Protein AF-0000000068884416 (afdb_homodimer)

Sequence (746 aa):
MGNITDDIRQHFDTFAELPFTEADSLALSQLAYARMPDNVPRYHENAETADGMIATVPIHDLLRAECYDDMFGKVWSPSMNVDLLRAMSESPRWRNLRVGAYVDEFDAETTKQFSACVFELGNGTLYVAFRGTDSSIVGWKEDFMMAFRRPVASQEAAARYLTELAGHWAGPIMVGGHSKGGNLAVYAAANVPSEIQERITVVYSHDGPGFDEAFFDEDGYVRIASKIHKSVPGSSIIGMLFETREHVEDGYTVVSSDGASIMQHFALHWQVDHGQFVQADGLTSSAQYLARTINGWMAKYDDEHRRKFIENLFAIFEAGGYDTFGDLTSHLTQSLPIMLAAARNIDVEDRDVMIEVLKGFAATAAASVILAKMGNITDDIRQHFDTFAELPFTEADSLALSQLAYARMPDNVPRYHENAETADGMIATVPIHDLLRAECYDDMFGKVWSPSMNVDLLRAMSESPRWRNLRVGAYVDEFDAETTKQFSACVFELGNGTLYVAFRGTDSSIVGWKEDFMMAFRRPVASQEAAARYLTELAGHWAGPIMVGGHSKGGNLAVYAAANVPSEIQERITVVYSHDGPGFDEAFFDEDGYVRIASKIHKSVPGSSIIGMLFETREHVEDGYTVVSSDGASIMQHFALHWQVDHGQFVQADGLTSSAQYLARTINGWMAKYDDEHRRKFIENLFAIFEAGGYDTFGDLTSHLTQSLPIMLAAARNIDVEDRDVMIEVLKGFAATAAASVILAK

Radius of gyration: 31.69 Å; Cα contacts (8 Å, |Δi|>4): 1452; chains: 2; bounding box: 62×99×59 Å

pLDDT: mean 85.77, std 13.03, range [32.0, 98.81]

Solvent-accessible surface area (backbone atoms only — not comparable to full-atom values): 37370 Å² total; per-residue (Å²): 139,35,24,55,50,51,32,42,70,73,48,64,62,32,57,87,77,43,64,89,38,70,45,54,49,48,51,51,15,57,58,38,58,43,45,75,59,87,83,45,30,31,51,84,74,59,23,67,38,98,84,45,38,73,32,59,37,50,50,50,75,67,44,38,59,92,45,42,59,73,22,26,61,66,41,74,58,39,65,60,52,51,49,36,53,49,30,37,36,19,18,76,48,39,31,74,23,25,31,20,44,33,43,80,47,76,34,79,91,76,64,28,70,37,38,36,32,35,35,39,67,77,80,58,38,36,36,39,22,23,25,41,57,48,50,32,51,68,41,45,48,56,49,56,54,40,54,70,38,84,81,34,66,38,38,53,47,37,18,50,49,52,48,55,50,51,72,42,43,89,50,45,32,34,33,19,8,32,33,52,3,6,33,30,27,54,47,14,56,23,64,36,59,69,76,56,44,73,35,44,70,37,33,34,19,37,28,15,38,44,52,54,74,70,56,64,69,33,66,42,32,55,73,44,51,87,36,50,44,36,36,28,34,29,47,34,54,56,28,32,36,45,39,85,62,84,46,60,91,61,59,42,44,35,28,28,47,80,33,46,21,70,47,28,71,41,69,78,30,30,30,28,55,87,61,32,63,35,68,38,100,41,64,36,68,49,26,52,50,39,31,49,51,53,42,53,52,52,71,73,45,57,66,69,56,46,51,50,48,54,52,49,53,47,48,21,54,48,57,34,71,39,65,26,57,68,55,39,60,76,38,37,85,67,19,46,62,44,22,54,54,49,34,68,73,44,60,73,87,52,23,60,58,46,48,50,47,49,49,32,53,47,52,35,44,53,58,27,62,60,65,75,108,139,35,24,54,49,51,32,42,70,73,49,64,62,32,58,88,78,44,64,89,38,71,45,54,50,50,52,51,15,56,57,39,58,42,45,75,58,85,82,45,32,31,50,84,75,58,24,68,38,98,85,46,38,74,35,59,35,51,49,51,75,64,45,38,59,92,44,42,60,74,22,25,61,66,40,75,58,38,67,61,51,51,49,36,53,52,31,37,36,19,19,74,51,39,32,75,23,25,31,17,46,33,42,80,46,75,38,78,92,77,63,29,69,37,37,35,32,35,35,39,65,78,81,60,38,37,35,39,22,25,26,42,58,49,48,33,51,67,41,44,46,55,49,58,55,42,52,70,39,86,80,33,67,41,38,53,49,38,19,51,51,53,47,54,48,51,73,43,44,90,50,47,30,35,34,18,8,32,33,51,3,7,33,29,26,54,48,14,57,24,64,37,59,69,75,55,44,72,34,44,70,37,32,34,20,37,29,16,37,43,51,54,76,70,56,65,68,33,68,42,32,57,75,44,50,86,35,50,44,35,33,27,32,29,48,32,55,56,28,32,36,46,39,83,61,83,47,64,91,58,61,40,46,34,26,29,45,80,33,43,20,71,46,27,71,41,68,79,30,29,30,28,56,86,62,33,65,35,68,39,99,42,66,37,69,51,26,50,50,39,30,49,50,53,41,53,53,52,70,72,44,56,67,70,54,45,51,50,49,52,53,49,53,47,49,22,53,50,56,35,72,37,65,26,57,68,55,38,59,77,37,37,87,67,19,46,63,44,23,54,54,50,33,67,74,43,60,73,87,53,23,61,58,46,49,49,48,49,49,33,52,48,51,36,44,53,57,25,63,61,66,74,107

Foldseek 3Di:
DAALLVLLQPDFDACVRPPAFLSNQLLVQLLQQFPQDPVAAAAPPPQQDPVLAGDWAFLVVSPDPVCLCVGQVQAPPSVLSNSSSVSQCVGNHRVRKIKHRWDFDQDPVLRDTWIWIWIDRPPQEIEIHTHAFTQFLVRVLSLLLCQLDPHRPRLVVLLVSLQSVCVSGPAAYEYEHAASRLVSQLSNLLPHDPVNVVRHQAREYELYDDHAPVSCPRPSNVSCVVRYEYEYEQQRQHSLHNPPQLDPVSHYFYAYFLDARVRSSDNSRTDDDNRHGHGDPHHDPLSSVLSCLNNVVSVPDHSVVSSVLSVLLSVLLVQLPDGGVVVCLVPVVRSLVRSLVSLVPDDPVNSVSSNSNSVSSNVRSVVSVVPVD/DAFLLVLLQPDQDACVRPPAFLSNQLLVQLLQQFPQDPVAAAAPPPQQDPPLAGDWAFLVVSPDPVCLCVGQVQAPPSVLSNSSSVSQCVGNHRVRKIKHRWDFDQDPVLRDTWIWIWIDRPPQEIEIHTHAFTQFLVRVLVLLLCQLDPPRPRLVVLLVSLQSVCVSGPAAYEYEHAASRLVSQLSNLLPHDPVNVVRHQAREYELYDDHAPVSCPRPSNVSCVVRYEYEYEQQRQHSLHNPPQLDPVSHYFYAYFLDFRHRSSDNSRTDDDNNHGHGDPHHDPLSSVLSCLNNVVSVVDHSVVSSVLSVLLSVLVVQLPDGGVVVCLVPVVRSLVRSLVSLVPDDPVNSVSSNSNSVSSNVRSVVSVVPVD

Secondary structure (DSSP, 8-state):
-B-HHHHHHH----TTTS---HHHHHHHHHHTTS---TTSPBTTTS-B-TTSPBPEEEGGGG--GGGHHHHHTTSSSHHHHHHHHHHHHHSTTTTT-EEEEEEEEEETTTTEEEEEEEEE-SSS-EEEEE----SBHHHHHHHHHHTTSSS-HHHHHHHHHHHHHHTT--S-EEEEEETHHHHHHHHHHHTS-HHHHTTEEEEEEES-----HHHHTSHHHHHHGGGEEEEEETT-SGGGTT----SGGGTEEEE-BSS-GGGGGSGGGB-EETTEEPBPSS--HHHHHHHHHHHHHHHHS-HHHHHHHHHHHHHHHHHTT-SBHHHHHHTHHHHHHHHHHHHHTS-HHHHHHHHHHHHHHHHHHHHHHHHH-/-B-HHHHHHH----TTTS---HHHHHHHHHHTTS---TTSPBTTTS-B-TTS-B-EEEGGGG--GGGHHHHHTTSSSHHHHHHHHHHHHHSTTTTT-EEEEEEEEEETTTTEEEEEEEEE-SSS-EEEEE----SBHHHHHHHHHHTTSSSPHHHHHHHHHHHHHHHT--S-EEEEEETHHHHHHHHHHHTS-HHHHTTEEEEEEES-----HHHHTSHHHHHHGGGEEEEEETT-SGGGTT----SGGGTEEEE-BSS-GGGGGSGGGB-EETTEEPBPSS--HHHHHHHHHHHHHHHHS-HHHHHHHHHHHHHHHHHTT-SBHHHHHHTHHHHHHHHHHHHHTS-HHHHHHHHHHHHHHHHHHHHHHHHH-

InterPro domains:
  IPR024499 Mbeg1-like [PF11187] (88-314)
  IPR029058 Alpha/Beta hydrolase fold [G3DSA:3.40.50.1820] (111-313)
  IPR029058 Alpha/Beta hydrolase fold [SSF53474] (92-244)

Structure (mmCIF, N/CA/C/O backbone):
data_AF-0000000068884416-model_v1
#
loop_
_entity.id
_entity.type
_entity.pdbx_description
1 polymer 'DUF2974 domain-containing protein'
#
loop_
_atom_site.group_PDB
_atom_site.id
_atom_site.type_symbol
_atom_site.label_atom_id
_atom_site.label_alt_id
_atom_site.label_comp_id
_atom_site.label_asym_id
_atom_site.label_entity_id
_atom_site.label_seq_id
_atom_site.pdbx_PDB_ins_code
_atom_site.Cartn_x
_atom_site.Cartn_y
_atom_site.Cartn_z
_atom_site.occupancy
_atom_site.B_iso_or_equiv
_atom_site.auth_seq_id
_atom_site.auth_comp_id
_atom_site.auth_asym_id
_atom_site.auth_atom_id
_atom_site.pdbx_PDB_model_num
ATOM 1 N N . MET A 1 1 ? 17.812 6.84 10.258 1 74.06 1 MET A N 1
ATOM 2 C CA . MET A 1 1 ? 16.75 7.742 10.672 1 74.06 1 MET A CA 1
ATOM 3 C C . MET A 1 1 ? 15.695 7.875 9.578 1 74.06 1 MET A C 1
ATOM 5 O O . MET A 1 1 ? 16.016 7.766 8.391 1 74.06 1 MET A O 1
ATOM 9 N N . GLY A 1 2 ? 14.359 7.801 9.898 1 92.06 2 GLY A N 1
ATOM 10 C CA . GLY A 1 2 ? 13.289 7.785 8.914 1 92.06 2 GLY A CA 1
ATOM 11 C C . GLY A 1 2 ? 12.188 8.781 9.211 1 92.06 2 GLY A C 1
ATOM 12 O O . GLY A 1 2 ? 12.164 9.383 10.289 1 92.06 2 GLY A O 1
ATOM 13 N N . ASN A 1 3 ? 11.5 9.195 8.242 1 96.38 3 ASN A N 1
ATOM 14 C CA . ASN A 1 3 ? 10.359 10.086 8.422 1 96.38 3 ASN A CA 1
ATOM 15 C C . ASN A 1 3 ? 9.164 9.359 9.039 1 96.38 3 ASN A C 1
ATOM 17 O O . ASN A 1 3 ? 9.305 8.234 9.523 1 96.38 3 ASN A O 1
ATOM 21 N N . ILE A 1 4 ? 8.086 10.039 9.148 1 97.25 4 ILE A N 1
ATOM 22 C CA . ILE A 1 4 ? 6.914 9.508 9.852 1 97.25 4 ILE A CA 1
ATOM 23 C C . ILE A 1 4 ? 6.426 8.242 9.148 1 97.25 4 ILE A C 1
ATOM 25 O O . ILE A 1 4 ? 5.988 7.293 9.805 1 97.25 4 ILE A O 1
ATOM 29 N N . THR A 1 5 ? 6.453 8.133 7.809 1 97.94 5 THR A N 1
ATOM 30 C CA . THR A 1 5 ? 6.043 6.941 7.07 1 97.94 5 THR A CA 1
ATOM 31 C C . THR A 1 5 ? 6.922 5.75 7.434 1 97.94 5 THR A C 1
ATOM 33 O O . THR A 1 5 ? 6.418 4.648 7.672 1 97.94 5 THR A O 1
ATOM 36 N N . ASP A 1 6 ? 8.219 6 7.469 1 97.31 6 ASP A N 1
ATOM 37 C CA . ASP A 1 6 ? 9.156 4.961 7.887 1 97.31 6 ASP A CA 1
ATOM 38 C C . ASP A 1 6 ? 8.836 4.469 9.297 1 97.31 6 ASP A C 1
ATOM 40 O O . ASP A 1 6 ? 8.875 3.266 9.562 1 97.31 6 ASP A O 1
ATOM 44 N N . ASP A 1 7 ? 8.617 5.418 10.133 1 97.62 7 ASP A N 1
ATOM 45 C CA . ASP A 1 7 ? 8.328 5.09 11.531 1 97.62 7 ASP A CA 1
ATOM 46 C C . ASP A 1 7 ? 7.086 4.203 11.633 1 97.62 7 ASP A C 1
ATOM 48 O O . ASP A 1 7 ? 7.082 3.221 12.375 1 97.62 7 ASP A O 1
ATOM 52 N N . ILE A 1 8 ? 6.023 4.527 10.883 1 97.5 8 ILE A N 1
ATOM 53 C CA . ILE A 1 8 ? 4.77 3.777 10.883 1 97.5 8 ILE A CA 1
ATOM 54 C C . ILE A 1 8 ? 5.02 2.354 10.398 1 97.5 8 ILE A C 1
ATOM 56 O O . ILE A 1 8 ? 4.41 1.404 10.891 1 97.5 8 ILE A O 1
ATOM 60 N N . ARG A 1 9 ? 5.914 2.154 9.453 1 96.62 9 ARG A N 1
ATOM 61 C CA . ARG A 1 9 ? 6.203 0.85 8.867 1 96.62 9 ARG A CA 1
ATOM 62 C C . ARG A 1 9 ? 7.02 -0.014 9.82 1 96.62 9 ARG A C 1
ATOM 64 O O . ARG A 1 9 ? 7.062 -1.237 9.68 1 96.62 9 ARG A O 1
ATOM 71 N N . GLN A 1 10 ? 7.641 0.62 10.828 1 95.12 10 GLN A N 1
ATOM 72 C CA . GLN A 1 10 ? 8.586 -0.101 11.672 1 95.12 10 GLN A CA 1
ATOM 73 C C . GLN A 1 10 ? 8.008 -0.348 13.062 1 95.12 10 GLN A C 1
ATOM 75 O O . GLN A 1 10 ? 8.43 -1.268 13.766 1 95.12 10 GLN A O 1
ATOM 80 N N . HIS A 1 11 ? 7.121 0.477 13.469 1 96.25 11 HIS A N 1
ATOM 81 C CA . HIS A 1 11 ? 6.582 0.386 14.82 1 96.25 11 HIS A CA 1
ATOM 82 C C . HIS A 1 11 ? 5.074 0.157 14.805 1 96.25 11 HIS A C 1
ATOM 84 O O . HIS A 1 11 ? 4.348 0.849 14.086 1 96.25 11 HIS A O 1
ATOM 90 N N . PHE A 1 12 ? 4.605 -0.77 15.641 1 96.81 12 PHE A N 1
ATOM 91 C CA . PHE A 1 12 ? 3.234 -1.237 15.477 1 96.81 12 PHE A CA 1
ATOM 92 C C . PHE A 1 12 ? 2.453 -1.084 16.781 1 96.81 12 PHE A C 1
ATOM 94 O O . PHE A 1 12 ? 1.425 -1.736 16.969 1 96.81 12 PHE A O 1
ATOM 101 N N . ASP A 1 13 ? 2.92 -0.184 17.688 1 96.5 13 ASP A N 1
ATOM 102 C CA . ASP A 1 13 ? 2.182 0.085 18.922 1 96.5 13 ASP A CA 1
ATOM 103 C C . ASP A 1 13 ? 0.796 0.649 18.609 1 96.5 13 ASP A C 1
ATOM 105 O O . ASP A 1 13 ? 0.654 1.546 17.781 1 96.5 13 ASP A O 1
ATOM 109 N N . THR A 1 14 ? -0.221 0.126 19.266 1 94.62 14 THR A N 1
ATOM 110 C CA . THR A 1 14 ? -1.557 0.707 19.188 1 94.62 14 THR A CA 1
ATOM 111 C C . THR A 1 14 ? -1.642 1.982 20.031 1 94.62 14 THR A C 1
ATOM 113 O O . THR A 1 14 ? -0.712 2.309 20.766 1 94.62 14 THR A O 1
ATOM 116 N N . PHE A 1 15 ? -2.729 2.689 19.953 1 94.38 15 PHE A N 1
ATOM 117 C CA . PHE A 1 15 ? -2.916 3.902 20.734 1 94.38 15 PHE A CA 1
ATOM 118 C C . PHE A 1 15 ? -3.045 3.57 22.219 1 94.38 15 PHE A C 1
ATOM 120 O O . PHE A 1 15 ? -2.811 4.426 23.078 1 94.38 15 PHE A O 1
ATOM 127 N N . ALA A 1 16 ? -3.449 2.332 22.516 1 92.69 16 ALA A N 1
ATOM 128 C CA . ALA A 1 16 ? -3.518 1.88 23.906 1 92.69 16 ALA A CA 1
ATOM 129 C C . ALA A 1 16 ? -2.121 1.66 24.469 1 92.69 16 ALA A C 1
ATOM 131 O O . ALA A 1 16 ? -1.881 1.918 25.656 1 92.69 16 ALA A O 1
ATOM 132 N N . GLU A 1 17 ? -1.181 1.228 23.688 1 94.75 17 GLU A N 1
ATOM 133 C CA . GLU A 1 17 ? 0.176 0.907 24.125 1 94.75 17 GLU A CA 1
ATOM 134 C C . GLU A 1 17 ? 1.062 2.148 24.125 1 94.75 17 GLU A C 1
ATOM 136 O O . GLU A 1 17 ? 1.938 2.289 24.984 1 94.75 17 GLU A O 1
ATOM 141 N N . LEU A 1 18 ? 0.954 2.975 23.172 1 96 18 LEU A N 1
ATOM 142 C CA . LEU A 1 18 ? 1.635 4.258 23.047 1 96 18 LEU A CA 1
ATOM 143 C C . LEU A 1 18 ? 0.636 5.383 22.781 1 96 18 LEU A C 1
ATOM 145 O O . LEU A 1 18 ? 0.082 5.48 21.688 1 96 18 LEU A O 1
ATOM 149 N N . PRO A 1 19 ? 0.442 6.207 23.75 1 95.88 19 PRO A N 1
ATOM 150 C CA . PRO A 1 19 ? -0.545 7.273 23.578 1 95.88 19 PRO A CA 1
ATOM 151 C C . PRO A 1 19 ? -0.227 8.195 22.406 1 95.88 19 PRO A C 1
ATOM 153 O O . PRO A 1 19 ? 0.925 8.273 21.969 1 95.88 19 PRO A O 1
ATOM 156 N N . PHE A 1 20 ? -1.275 8.875 21.938 1 97.44 20 PHE A N 1
ATOM 157 C CA . PHE A 1 20 ? -1.199 9.766 20.781 1 97.44 20 PHE A CA 1
ATOM 158 C C . PHE A 1 20 ? -0.066 10.773 20.953 1 97.44 20 PHE A C 1
ATOM 160 O O . PHE A 1 20 ? 0.065 11.391 22.016 1 97.44 20 PHE A O 1
ATOM 167 N N . THR A 1 21 ? 0.778 10.906 19.969 1 97 21 THR A N 1
ATOM 168 C CA . THR A 1 21 ? 1.967 11.742 20.047 1 97 21 THR A CA 1
ATOM 169 C C . THR A 1 21 ? 1.875 12.906 19.062 1 97 21 THR A C 1
ATOM 171 O O . THR A 1 21 ? 0.963 12.953 18.234 1 97 21 THR A O 1
ATOM 174 N N . GLU A 1 22 ? 2.824 13.805 19.094 1 96.94 22 GLU A N 1
ATOM 175 C CA . GLU A 1 22 ? 2.922 14.922 18.156 1 96.94 22 GLU A CA 1
ATOM 176 C C . GLU A 1 22 ? 3.184 14.422 16.734 1 96.94 22 GLU A C 1
ATOM 178 O O . GLU A 1 22 ? 2.688 15.008 15.773 1 96.94 22 GLU A O 1
ATOM 183 N N . ALA A 1 23 ? 3.963 13.398 16.688 1 97.19 23 ALA A N 1
ATOM 184 C CA . ALA A 1 23 ? 4.246 12.812 15.375 1 97.19 23 ALA A CA 1
ATOM 185 C C . ALA A 1 23 ? 2.979 12.25 14.742 1 97.19 23 ALA A C 1
ATOM 187 O O . ALA A 1 23 ? 2.805 12.312 13.523 1 97.19 23 ALA A O 1
ATOM 188 N N . ASP A 1 24 ? 2.088 11.664 15.57 1 98.19 24 ASP A N 1
ATOM 189 C CA . ASP A 1 24 ? 0.793 11.211 15.078 1 98.19 24 ASP A CA 1
ATOM 190 C C . ASP A 1 24 ? -0.005 12.367 14.477 1 98.19 24 ASP A C 1
ATOM 192 O O . ASP A 1 24 ? -0.613 12.219 13.414 1 98.19 24 ASP A O 1
ATOM 196 N N . SER A 1 25 ? 0.038 13.477 15.203 1 98.56 25 SER A N 1
ATOM 197 C CA . SER A 1 25 ? -0.645 14.672 14.711 1 98.56 25 SER A CA 1
ATOM 198 C C . SER A 1 25 ? -0.087 15.117 13.367 1 98.56 25 SER A C 1
ATOM 200 O O . SER A 1 25 ? -0.841 15.508 12.477 1 98.56 25 SER A O 1
ATOM 202 N N . LEU A 1 26 ? 1.206 15.07 13.227 1 98.44 26 LEU A N 1
ATOM 203 C CA . LEU A 1 26 ? 1.83 15.438 11.961 1 98.44 26 LEU A CA 1
ATOM 204 C C . LEU A 1 26 ? 1.327 14.555 10.828 1 98.44 26 LEU A C 1
ATOM 206 O O . LEU A 1 26 ? 1.045 15.039 9.727 1 98.44 26 LEU A O 1
ATOM 210 N N . ALA A 1 27 ? 1.261 13.266 11.102 1 98.44 27 ALA A N 1
ATOM 211 C CA . ALA A 1 27 ? 0.795 12.32 10.094 1 98.44 27 ALA A CA 1
ATOM 212 C C . ALA A 1 27 ? -0.632 12.633 9.656 1 98.44 27 ALA A C 1
ATOM 214 O O . ALA A 1 27 ? -0.927 12.672 8.461 1 98.44 27 ALA A O 1
ATOM 215 N N . LEU A 1 28 ? -1.526 12.852 10.602 1 98.69 28 LEU A N 1
ATOM 216 C CA . LEU A 1 28 ? -2.924 13.133 10.297 1 98.69 28 LEU A CA 1
ATOM 217 C C . LEU A 1 28 ? -3.061 14.492 9.602 1 98.69 28 LEU A C 1
ATOM 219 O O . LEU A 1 28 ? -3.881 14.641 8.695 1 98.69 28 LEU A O 1
ATOM 223 N N . SER A 1 29 ? -2.24 15.469 10.062 1 98.44 29 SER A N 1
ATOM 224 C CA . SER A 1 29 ? -2.236 16.766 9.406 1 98.44 29 SER A CA 1
ATOM 225 C C . SER A 1 29 ? -1.805 16.656 7.945 1 98.44 29 SER A C 1
ATOM 227 O O . SER A 1 29 ? -2.367 17.328 7.074 1 98.44 29 SER A O 1
ATOM 229 N N . GLN A 1 30 ? -0.794 15.867 7.727 1 97.69 30 GLN A N 1
ATOM 230 C CA . GLN A 1 30 ? -0.328 15.641 6.363 1 97.69 30 GLN A CA 1
ATOM 231 C C . GLN A 1 30 ? -1.391 14.93 5.527 1 97.69 30 GLN A C 1
ATOM 233 O O . GLN A 1 30 ? -1.621 15.289 4.371 1 97.69 30 GLN A O 1
ATOM 238 N N . LEU A 1 31 ? -2.033 13.891 6.109 1 98 31 LEU A N 1
ATOM 239 C CA . LEU A 1 31 ? -3.064 13.164 5.379 1 98 31 LEU A CA 1
ATOM 240 C C . LEU A 1 31 ? -4.219 14.086 5.004 1 98 31 LEU A C 1
ATOM 242 O O . LEU A 1 31 ? -4.859 13.898 3.967 1 98 31 LEU A O 1
ATOM 246 N N . ALA A 1 32 ? -4.469 15.109 5.754 1 97.75 32 ALA A N 1
ATOM 247 C CA . ALA A 1 32 ? -5.574 16.047 5.535 1 97.75 32 ALA A CA 1
ATOM 248 C C . ALA A 1 32 ? -5.344 16.875 4.273 1 97.75 32 ALA A C 1
ATOM 250 O O . ALA A 1 32 ? -6.258 17.547 3.793 1 97.75 32 ALA A O 1
ATOM 251 N N . TYR A 1 33 ? -4.141 16.828 3.705 1 95.44 33 TYR A N 1
ATOM 252 C CA . TYR A 1 33 ? -3.879 17.516 2.449 1 95.44 33 TYR A CA 1
ATOM 253 C C . TYR A 1 33 ? -4.59 16.828 1.288 1 95.44 33 TYR A C 1
ATOM 255 O O . TYR A 1 33 ? -4.734 17.406 0.211 1 95.44 33 TYR A O 1
ATOM 263 N N . ALA A 1 34 ? -4.945 15.586 1.507 1 96.38 34 ALA A N 1
ATOM 264 C CA . ALA A 1 34 ? -5.613 14.844 0.444 1 96.38 34 ALA A CA 1
ATOM 265 C C . ALA A 1 34 ? -6.957 15.469 0.091 1 96.38 34 ALA A C 1
ATOM 267 O O . ALA A 1 34 ? -7.727 15.844 0.979 1 96.38 34 ALA A O 1
ATOM 268 N N . ARG A 1 35 ? -7.172 15.68 -1.17 1 95.69 35 ARG A N 1
ATOM 269 C CA . ARG A 1 35 ? -8.547 15.898 -1.607 1 95.69 35 ARG A CA 1
ATOM 270 C C . ARG A 1 35 ? -9.359 14.609 -1.517 1 95.69 35 ARG A C 1
ATOM 272 O O . ARG A 1 35 ? -9.219 13.719 -2.361 1 95.69 35 ARG A O 1
ATOM 279 N N . MET A 1 36 ? -10.18 14.586 -0.546 1 97.62 36 MET A N 1
ATOM 280 C CA . MET A 1 36 ? -10.852 13.336 -0.204 1 97.62 36 MET A CA 1
ATOM 281 C C . MET A 1 36 ? -11.773 12.883 -1.33 1 97.62 36 MET A C 1
ATOM 283 O O . MET A 1 36 ? -12.469 13.703 -1.932 1 97.62 36 MET A O 1
ATOM 287 N N . PRO A 1 37 ? -11.719 11.586 -1.662 1 97 37 PRO A N 1
ATOM 288 C CA . PRO A 1 37 ? -12.609 11.07 -2.699 1 97 37 PRO A CA 1
ATOM 289 C C . PRO A 1 37 ? -14.078 11.078 -2.271 1 97 37 PRO A C 1
ATOM 291 O O . PRO A 1 37 ? -14.383 11.359 -1.111 1 97 37 PRO A O 1
ATOM 294 N N . ASP A 1 38 ? -14.93 10.727 -3.109 1 95.44 38 ASP A N 1
ATOM 295 C CA . ASP A 1 38 ? -16.375 10.914 -2.945 1 95.44 38 ASP A CA 1
ATOM 296 C C . ASP A 1 38 ? -16.922 10 -1.858 1 95.44 38 ASP A C 1
ATOM 298 O O . ASP A 1 38 ? -17.984 10.273 -1.29 1 95.44 38 ASP A O 1
ATOM 302 N N . ASN A 1 39 ? -16.281 8.922 -1.599 1 95.38 39 ASN A N 1
ATOM 303 C CA . ASN A 1 39 ? -16.797 7.98 -0.606 1 95.38 39 ASN A CA 1
ATOM 304 C C . ASN A 1 39 ? -16.625 8.516 0.812 1 95.38 39 ASN A C 1
ATOM 306 O O . ASN A 1 39 ? -17.203 7.977 1.758 1 95.38 39 ASN A O 1
ATOM 310 N N . VAL A 1 40 ? -15.844 9.539 1.018 1 96.94 40 VAL A N 1
ATOM 311 C CA . VAL A 1 40 ? -15.688 10.141 2.338 1 96.94 40 VAL A CA 1
ATOM 312 C C . VAL A 1 40 ? -16.844 11.086 2.615 1 96.94 40 VAL A C 1
ATOM 314 O O . VAL A 1 40 ? -17.094 12.016 1.843 1 96.94 40 VAL A O 1
ATOM 317 N N . PRO A 1 41 ? -17.562 10.852 3.699 1 96.06 41 PRO A N 1
ATOM 318 C CA . PRO A 1 41 ? -18.703 11.711 4.008 1 96.06 41 PRO A CA 1
ATOM 319 C C . PRO A 1 41 ? -18.312 13.188 4.109 1 96.06 41 PRO A C 1
ATOM 321 O O . PRO A 1 41 ? -17.25 13.516 4.66 1 96.06 41 PRO A O 1
ATOM 324 N N . ARG A 1 42 ? -19.109 14.055 3.541 1 94.31 42 ARG A N 1
ATOM 325 C CA . ARG A 1 42 ? -18.859 15.492 3.525 1 94.31 42 ARG A CA 1
ATOM 326 C C . ARG A 1 42 ? -19.531 16.172 4.719 1 94.31 42 ARG A C 1
ATOM 328 O O . ARG A 1 42 ? -20.531 15.688 5.238 1 94.31 42 ARG A O 1
ATOM 335 N N . TYR A 1 43 ? -18.844 17.25 4.879 1 89.06 43 TYR A N 1
ATOM 336 C CA . TYR A 1 43 ? -19.406 18.125 5.895 1 89.06 43 TYR A CA 1
ATOM 337 C C . TYR A 1 43 ? -20.766 18.672 5.461 1 89.06 43 TYR A C 1
ATOM 339 O O . TYR A 1 43 ? -20.906 19.141 4.324 1 89.06 43 TYR A O 1
ATOM 347 N N . HIS A 1 44 ? -21.969 18.578 6.199 1 76.38 44 HIS A N 1
ATOM 348 C CA . HIS A 1 44 ? -23.312 19.109 6.039 1 76.38 44 HIS A CA 1
ATOM 349 C C . HIS A 1 44 ? -24.141 18.25 5.086 1 76.38 44 HIS A C 1
ATOM 351 O O . HIS A 1 44 ? -25.344 18.438 4.949 1 76.38 44 HIS A O 1
ATOM 357 N N . GLU A 1 45 ? -23.609 17.531 4.16 1 66.69 45 GLU A N 1
ATOM 358 C CA . GLU A 1 45 ? -24.438 16.766 3.242 1 66.69 45 GLU A CA 1
ATOM 359 C C . GLU A 1 45 ? -24.953 15.492 3.904 1 66.69 45 GLU A C 1
ATOM 361 O O . GLU A 1 45 ? -26.141 15.188 3.832 1 66.69 45 GLU A O 1
ATOM 366 N N . ASN A 1 46 ? -24.062 14.625 4.215 1 58.06 46 ASN A N 1
ATOM 367 C CA . ASN A 1 46 ? -24.453 13.312 4.719 1 58.06 46 ASN A CA 1
ATOM 368 C C . ASN A 1 46 ? -24.125 13.164 6.203 1 58.06 46 ASN A C 1
ATOM 370 O O . ASN A 1 46 ? -23.969 12.047 6.699 1 58.06 46 ASN A O 1
ATOM 374 N N . ALA A 1 47 ? -23.859 14.367 6.73 1 54.34 47 ALA A N 1
ATOM 375 C CA . ALA A 1 47 ? -23.188 14.352 8.031 1 54.34 47 ALA A CA 1
ATOM 376 C C . ALA A 1 47 ? -24 13.539 9.039 1 54.34 47 ALA A C 1
ATOM 378 O O . ALA A 1 47 ? -23.438 12.75 9.812 1 54.34 47 ALA A O 1
ATOM 379 N N . GLU A 1 48 ? -25.109 14.141 9.508 1 55.84 48 GLU A N 1
ATOM 380 C CA . GLU A 1 48 ? -25.734 13.672 10.742 1 55.84 48 GLU A CA 1
ATOM 381 C C . GLU A 1 48 ? -26.453 12.344 10.531 1 55.84 48 GLU A C 1
ATOM 383 O O . GLU A 1 48 ? -27.203 12.188 9.562 1 55.84 48 GLU A O 1
ATOM 388 N N . THR A 1 49 ? -25.75 11.281 10.828 1 59.28 49 THR A N 1
ATOM 389 C CA . THR A 1 49 ? -26.547 10.062 10.938 1 59.28 49 THR A CA 1
ATOM 390 C C . THR A 1 49 ? -27.797 10.312 11.766 1 59.28 49 THR A C 1
ATOM 392 O O . THR A 1 49 ? -27.906 11.336 12.445 1 59.28 49 THR A O 1
ATOM 395 N N . ALA A 1 50 ? -28.688 9.453 11.617 1 51 50 ALA A N 1
ATOM 396 C CA . ALA A 1 50 ? -29.953 9.477 12.352 1 51 50 ALA A CA 1
ATOM 397 C C . ALA A 1 50 ? -29.719 9.75 13.836 1 51 50 ALA A C 1
ATOM 399 O O . ALA A 1 50 ? -30.562 10.344 14.508 1 51 50 ALA A O 1
ATOM 400 N N . ASP A 1 51 ? -28.594 9.398 14.328 1 58.5 51 ASP A N 1
ATOM 401 C CA . ASP A 1 51 ? -28.406 9.492 15.766 1 58.5 51 ASP A CA 1
ATOM 402 C C . ASP A 1 51 ? -27.516 10.68 16.125 1 58.5 51 ASP A C 1
ATOM 404 O O . ASP A 1 51 ? -27.094 10.82 17.281 1 58.5 51 ASP A O 1
ATOM 408 N N . GLY A 1 52 ? -27.266 11.562 15.023 1 65.5 52 GLY A N 1
ATOM 409 C CA . GLY A 1 52 ? -26.5 12.758 15.328 1 65.5 52 GLY A CA 1
ATOM 410 C C . GLY A 1 52 ? -25 12.523 15.352 1 65.5 52 GLY A C 1
ATOM 411 O O . GLY A 1 52 ? -24.25 13.383 15.789 1 65.5 52 GLY A O 1
ATOM 412 N N . MET A 1 53 ? -24.609 11.32 14.812 1 80.88 53 MET A N 1
ATOM 413 C CA . MET A 1 53 ? -23.203 10.961 14.852 1 80.88 53 MET A CA 1
ATOM 414 C C . MET A 1 53 ? -22.5 11.367 13.555 1 80.88 53 MET A C 1
ATOM 416 O O . MET A 1 53 ? -23.141 11.484 12.508 1 80.88 53 MET A O 1
ATOM 420 N N . ILE A 1 54 ? -21.266 11.742 13.648 1 89.75 54 ILE A N 1
ATOM 421 C CA . ILE A 1 54 ? -20.453 12.102 12.492 1 89.75 54 ILE A CA 1
ATOM 422 C C . ILE A 1 54 ? -20.266 10.883 11.594 1 89.75 54 ILE A C 1
ATOM 424 O O . ILE A 1 54 ? -19.781 9.844 12.047 1 89.75 54 ILE A O 1
ATOM 428 N N . ALA A 1 55 ? -20.797 10.977 10.359 1 93.19 55 ALA A N 1
ATOM 429 C CA . ALA A 1 55 ? -20.594 9.898 9.391 1 93.19 55 ALA A CA 1
ATOM 430 C C . ALA A 1 55 ? -19.125 9.781 9 1 93.19 55 ALA A C 1
ATOM 432 O O . ALA A 1 55 ? -18.484 10.781 8.672 1 93.19 55 ALA A O 1
ATOM 433 N N . THR A 1 56 ? -18.562 8.57 9.078 1 95.38 56 THR A N 1
ATOM 434 C CA . THR A 1 56 ? -17.156 8.352 8.75 1 95.38 56 THR A CA 1
ATOM 435 C C . THR A 1 56 ? -16.984 7.066 7.949 1 95.38 56 THR A C 1
ATOM 437 O O . THR A 1 56 ? -17.922 6.266 7.84 1 95.38 56 THR A O 1
ATOM 440 N N . VAL A 1 57 ? -15.938 6.883 7.293 1 96.62 57 VAL A N 1
ATOM 441 C CA . VAL A 1 57 ? -15.508 5.645 6.648 1 96.62 57 VAL A CA 1
ATOM 442 C C . VAL A 1 57 ? -14.117 5.258 7.145 1 96.62 57 VAL A C 1
ATOM 444 O O . VAL A 1 57 ? -13.352 6.113 7.598 1 96.62 57 VAL A O 1
ATOM 447 N N . PRO A 1 58 ? -13.766 3.947 7.102 1 96.12 58 PRO A N 1
ATOM 448 C CA . PRO A 1 58 ? -12.406 3.549 7.484 1 96.12 58 PRO A CA 1
ATOM 449 C C . PRO A 1 58 ? -11.336 4.152 6.582 1 96.12 58 PRO A C 1
ATOM 451 O O . PRO A 1 58 ? -11.578 4.375 5.395 1 96.12 58 PRO A O 1
ATOM 454 N N . ILE A 1 59 ? -10.18 4.387 7.121 1 96.69 59 ILE A N 1
ATOM 455 C CA . ILE A 1 59 ? -9.094 5.039 6.391 1 96.69 59 ILE A CA 1
ATOM 456 C C . ILE A 1 59 ? -8.695 4.188 5.191 1 96.69 59 ILE A C 1
ATOM 458 O O . ILE A 1 59 ? -8.289 4.719 4.152 1 96.69 59 ILE A O 1
ATOM 462 N N . HIS A 1 60 ? -8.836 2.812 5.301 1 95.44 60 HIS A N 1
ATOM 463 C CA . HIS A 1 60 ? -8.438 1.954 4.191 1 95.44 60 HIS A CA 1
ATOM 464 C C . HIS A 1 60 ? -9.32 2.188 2.971 1 95.44 60 HIS A C 1
ATOM 466 O O . HIS A 1 60 ? -8.969 1.782 1.859 1 95.44 60 HIS A O 1
ATOM 472 N N . ASP A 1 61 ? -10.516 2.781 3.174 1 96.62 61 ASP A N 1
ATOM 473 C CA . ASP A 1 61 ? -11.406 3.08 2.057 1 96.62 61 ASP A CA 1
ATOM 474 C C . ASP A 1 61 ? -10.844 4.207 1.192 1 96.62 61 ASP A C 1
ATOM 476 O O . ASP A 1 61 ? -11.367 4.484 0.11 1 96.62 61 ASP A O 1
ATOM 480 N N . LEU A 1 62 ? -9.797 4.844 1.693 1 97.81 62 LEU A N 1
ATOM 481 C CA . LEU A 1 62 ? -9.125 5.875 0.913 1 97.81 62 LEU A CA 1
ATOM 482 C C . LEU A 1 62 ? -8.156 5.258 -0.087 1 97.81 62 LEU A C 1
ATOM 484 O O . LEU A 1 62 ? -7.652 5.945 -0.979 1 97.81 62 LEU A O 1
ATOM 488 N N . LEU A 1 63 ? -7.84 3.949 0.08 1 97.62 63 LEU A N 1
ATOM 489 C CA . LEU A 1 63 ? -6.953 3.262 -0.854 1 97.62 63 LEU A CA 1
ATOM 490 C C . LEU A 1 63 ? -7.637 3.064 -2.203 1 97.62 63 LEU A C 1
ATOM 492 O O . LEU A 1 63 ? -8.086 1.962 -2.52 1 97.62 63 LEU A O 1
ATOM 496 N N . ARG A 1 64 ? -7.598 4.113 -2.959 1 97.94 64 ARG A N 1
ATOM 497 C CA . ARG A 1 64 ? -8.219 4.137 -4.277 1 97.94 64 ARG A CA 1
ATOM 498 C C . ARG A 1 64 ? -7.238 4.641 -5.336 1 97.94 64 ARG A C 1
ATOM 500 O O . ARG A 1 64 ? -7.141 5.848 -5.578 1 97.94 64 ARG A O 1
ATOM 507 N N . ALA A 1 65 ? -6.605 3.713 -6 1 97.69 65 ALA A N 1
ATOM 508 C CA . ALA A 1 65 ? -5.551 4.043 -6.953 1 97.69 65 ALA A CA 1
ATOM 509 C C . ALA A 1 65 ? -6.086 4.922 -8.078 1 97.69 65 ALA A C 1
ATOM 511 O O . ALA A 1 65 ? -5.391 5.816 -8.562 1 97.69 65 ALA A O 1
ATOM 512 N N . GLU A 1 66 ? -7.352 4.691 -8.461 1 97.25 66 GLU A N 1
ATOM 513 C CA . GLU A 1 66 ? -7.953 5.445 -9.562 1 97.25 66 GLU A CA 1
ATOM 514 C C . GLU A 1 66 ? -8.164 6.906 -9.172 1 97.25 66 GLU A C 1
ATOM 516 O O . GLU A 1 66 ? -8.391 7.758 -10.039 1 97.25 66 GLU A O 1
ATOM 521 N N . CYS A 1 67 ? -8.047 7.266 -7.887 1 98 67 CYS A N 1
ATOM 522 C CA . CYS A 1 67 ? -8.32 8.617 -7.395 1 98 67 CYS A CA 1
ATOM 523 C C . CYS A 1 67 ? -7.035 9.297 -6.945 1 98 67 CYS A C 1
ATOM 525 O O . CYS A 1 67 ? -7.051 10.469 -6.559 1 98 67 CYS A O 1
ATOM 527 N N . TYR A 1 68 ? -5.895 8.617 -6.988 1 97.62 68 TYR A N 1
ATOM 528 C CA . TYR A 1 68 ? -4.68 9.125 -6.359 1 97.62 68 TYR A CA 1
ATOM 529 C C . TYR A 1 68 ? -4.238 10.438 -6.996 1 97.62 68 TYR A C 1
ATOM 531 O O . TYR A 1 68 ? -3.773 11.344 -6.309 1 97.62 68 TYR A O 1
ATOM 539 N N . ASP A 1 69 ? -4.371 10.562 -8.266 1 95.69 69 ASP A N 1
ATOM 540 C CA . ASP A 1 69 ? -3.984 11.812 -8.93 1 95.69 69 ASP A CA 1
ATOM 541 C C . ASP A 1 69 ? -4.836 12.977 -8.438 1 95.69 69 ASP A C 1
ATOM 543 O O . ASP A 1 69 ? -4.312 14.062 -8.164 1 95.69 69 ASP A O 1
ATOM 547 N N . ASP A 1 70 ? -6.133 12.773 -8.328 1 95.81 70 ASP A N 1
ATOM 548 C CA . ASP A 1 70 ? -7.027 13.812 -7.824 1 95.81 70 ASP A CA 1
ATOM 549 C C . ASP A 1 70 ? -6.766 14.102 -6.348 1 95.81 70 ASP A C 1
ATOM 551 O O . ASP A 1 70 ? -6.836 15.25 -5.91 1 95.81 70 ASP A O 1
ATOM 555 N N . MET A 1 71 ? -6.52 13.109 -5.598 1 96.94 71 MET A N 1
ATOM 556 C CA . MET A 1 71 ? -6.352 13.227 -4.152 1 96.94 71 MET A CA 1
ATOM 557 C C . MET A 1 71 ? -5.062 13.969 -3.814 1 96.94 71 MET A C 1
ATOM 559 O O . MET A 1 71 ? -5.043 14.812 -2.918 1 96.94 71 MET A O 1
ATOM 563 N N . PHE A 1 72 ? -3.955 13.594 -4.582 1 93.94 72 PHE A N 1
ATOM 564 C CA . PHE A 1 72 ? -2.637 14.008 -4.121 1 93.94 72 PHE A CA 1
ATOM 565 C C . PHE A 1 72 ? -1.901 14.789 -5.207 1 93.94 72 PHE A C 1
ATOM 567 O O . PHE A 1 72 ? -0.801 15.289 -4.98 1 93.94 72 PHE A O 1
ATOM 574 N N . GLY A 1 73 ? -2.42 14.883 -6.379 1 87.44 73 GLY A N 1
ATOM 575 C CA . GLY A 1 73 ? -1.726 15.453 -7.527 1 87.44 73 GLY A CA 1
ATOM 576 C C . GLY A 1 73 ? -1.243 16.875 -7.289 1 87.44 73 GLY A C 1
ATOM 577 O O . GLY A 1 73 ? -0.268 17.312 -7.902 1 87.44 73 GLY A O 1
ATOM 578 N N . LYS A 1 74 ? -1.797 17.641 -6.359 1 81.06 74 LYS A N 1
ATOM 579 C CA . LYS A 1 74 ? -1.445 19.031 -6.117 1 81.06 74 LYS A CA 1
ATOM 580 C C . LYS A 1 74 ? -0.646 19.188 -4.828 1 81.06 74 LYS A C 1
ATOM 582 O O . LYS A 1 74 ? -0.326 20.297 -4.414 1 81.06 74 LYS A O 1
ATOM 587 N N . VAL A 1 75 ? -0.454 18.078 -4.141 1 85.12 75 VAL A N 1
ATOM 588 C CA . VAL A 1 75 ? 0.334 18.094 -2.914 1 85.12 75 VAL A CA 1
ATOM 589 C C . VAL A 1 75 ? 1.805 17.844 -3.242 1 85.12 75 VAL A C 1
ATOM 591 O O . VAL A 1 75 ? 2.123 17.188 -4.238 1 85.12 75 VAL A O 1
ATOM 594 N N . TRP A 1 76 ? 2.623 18.438 -2.479 1 82.12 76 TRP A N 1
ATOM 595 C CA . TRP A 1 76 ? 4.043 18.156 -2.668 1 82.12 76 TRP A CA 1
ATOM 596 C C . TRP A 1 76 ? 4.324 16.672 -2.545 1 82.12 76 TRP A C 1
ATOM 598 O O . TRP A 1 76 ? 3.861 16.016 -1.602 1 82.12 76 TRP A O 1
ATOM 608 N N . SER A 1 77 ? 4.996 16.078 -3.559 1 86.44 77 SER A N 1
ATOM 609 C CA . SER A 1 77 ? 5.395 14.672 -3.645 1 86.44 77 SER A CA 1
ATOM 610 C C . SER A 1 77 ? 4.188 13.75 -3.523 1 86.44 77 SER A C 1
ATOM 612 O O . SER A 1 77 ? 4.02 13.062 -2.514 1 86.44 77 SER A O 1
ATOM 614 N N . PRO A 1 78 ? 3.441 13.648 -4.516 1 91.5 78 PRO A N 1
ATOM 615 C CA . PRO A 1 78 ? 2.24 12.812 -4.484 1 91.5 78 PRO A CA 1
ATOM 616 C C . PRO A 1 78 ? 2.531 11.375 -4.062 1 91.5 78 PRO A C 1
ATOM 618 O O . PRO A 1 78 ? 1.789 10.805 -3.262 1 91.5 78 PRO A O 1
ATOM 621 N N . SER A 1 79 ? 3.646 10.82 -4.488 1 94.25 79 SER A N 1
ATOM 622 C CA . SER A 1 79 ? 3.967 9.43 -4.195 1 94.25 79 SER A CA 1
ATOM 623 C C . SER A 1 79 ? 4.203 9.211 -2.705 1 94.25 79 SER A C 1
ATOM 625 O O . SER A 1 79 ? 3.803 8.188 -2.148 1 94.25 79 SER A O 1
ATOM 627 N N . MET A 1 80 ? 4.824 10.195 -2.021 1 94.88 80 MET A N 1
ATOM 628 C CA . MET A 1 80 ? 5.086 10.07 -0.59 1 94.88 80 MET A CA 1
ATOM 629 C C . MET A 1 80 ? 3.787 10.109 0.207 1 94.88 80 MET A C 1
ATOM 631 O O . MET A 1 80 ? 3.689 9.484 1.268 1 94.88 80 MET A O 1
ATOM 635 N N . ASN A 1 81 ? 2.873 10.859 -0.342 1 96.56 81 ASN A N 1
ATOM 636 C CA . ASN A 1 81 ? 1.581 10.914 0.333 1 96.56 81 ASN A CA 1
ATOM 637 C C . ASN A 1 81 ? 0.822 9.602 0.196 1 96.56 81 ASN A C 1
ATOM 639 O O . ASN A 1 81 ? 0.174 9.148 1.143 1 96.56 81 ASN A O 1
ATOM 643 N N . VAL A 1 82 ? 0.904 8.984 -0.989 1 97.81 82 VAL A N 1
ATOM 644 C CA . VAL A 1 82 ? 0.317 7.664 -1.176 1 97.81 82 VAL A CA 1
ATOM 645 C C . VAL A 1 82 ? 0.986 6.664 -0.234 1 97.81 82 VAL A C 1
ATOM 647 O O . VAL A 1 82 ? 0.312 5.832 0.378 1 97.81 82 VAL A O 1
ATOM 650 N N . ASP A 1 83 ? 2.285 6.742 -0.115 1 97.62 83 ASP A N 1
ATOM 651 C CA . ASP A 1 83 ? 3.027 5.855 0.773 1 97.62 83 ASP A CA 1
ATOM 652 C C . ASP A 1 83 ? 2.564 6.012 2.221 1 97.62 83 ASP A C 1
ATOM 654 O O . ASP A 1 83 ? 2.471 5.027 2.955 1 97.62 83 ASP A O 1
ATOM 658 N N . LEU A 1 84 ? 2.354 7.258 2.602 1 98.31 84 LEU A N 1
ATOM 659 C CA . LEU A 1 84 ? 1.851 7.5 3.949 1 98.31 84 LEU A CA 1
ATOM 660 C C . LEU A 1 84 ? 0.501 6.82 4.156 1 98.31 84 LEU A C 1
ATOM 662 O O . LEU A 1 84 ? 0.297 6.125 5.152 1 98.31 84 LEU A O 1
ATOM 666 N N . LEU A 1 85 ? -0.4 7.043 3.225 1 98.5 85 LEU A N 1
ATOM 667 C CA . LEU A 1 85 ? -1.725 6.434 3.303 1 98.5 85 LEU A CA 1
ATOM 668 C C . LEU A 1 85 ? -1.622 4.914 3.387 1 98.5 85 LEU A C 1
ATOM 670 O O . LEU A 1 85 ? -2.299 4.289 4.207 1 98.5 85 LEU A O 1
ATOM 674 N N . ARG A 1 86 ? -0.784 4.297 2.527 1 98.38 86 ARG A N 1
ATOM 675 C CA . ARG A 1 86 ? -0.565 2.855 2.551 1 98.38 86 ARG A CA 1
ATOM 676 C C . ARG A 1 86 ? -0.062 2.4 3.916 1 98.38 86 ARG A C 1
ATOM 678 O O . ARG A 1 86 ? -0.598 1.455 4.496 1 98.38 86 ARG A O 1
ATOM 685 N N . ALA A 1 87 ? 0.958 3.084 4.406 1 98.19 87 ALA A N 1
ATOM 686 C CA . ALA A 1 87 ? 1.554 2.717 5.688 1 98.19 87 ALA A CA 1
ATOM 687 C C . ALA A 1 87 ? 0.518 2.768 6.809 1 98.19 87 ALA A C 1
ATOM 689 O O . ALA A 1 87 ? 0.448 1.858 7.637 1 98.19 87 ALA A O 1
ATOM 690 N N . MET A 1 88 ? -0.245 3.814 6.785 1 98.06 88 MET A N 1
ATOM 691 C CA . MET A 1 88 ? -1.282 3.963 7.801 1 98.06 88 MET A CA 1
ATOM 692 C C . MET A 1 88 ? -2.305 2.836 7.707 1 98.06 88 MET A C 1
ATOM 694 O O . MET A 1 88 ? -2.678 2.242 8.719 1 98.06 88 MET A O 1
ATOM 698 N N . SER A 1 89 ? -2.725 2.496 6.527 1 97.94 89 SER A N 1
ATOM 699 C CA . SER A 1 89 ? -3.752 1.483 6.309 1 97.94 89 SER A CA 1
ATOM 700 C C . SER A 1 89 ? -3.252 0.096 6.695 1 97.94 89 SER A C 1
ATOM 702 O O . SER A 1 89 ? -4.051 -0.808 6.953 1 97.94 89 SER A O 1
ATOM 704 N N . GLU A 1 90 ? -1.943 -0.075 6.703 1 98.06 90 GLU A N 1
ATOM 705 C CA . GLU A 1 90 ? -1.336 -1.377 6.965 1 98.06 90 GLU A CA 1
ATOM 706 C C . GLU A 1 90 ? -0.977 -1.533 8.438 1 98.06 90 GLU A C 1
ATOM 708 O O . GLU A 1 90 ? -0.694 -2.641 8.898 1 98.06 90 GLU A O 1
ATOM 713 N N . SER A 1 91 ? -0.907 -0.467 9.203 1 97.62 91 SER A N 1
ATOM 714 C CA . SER A 1 91 ? -0.421 -0.451 10.586 1 97.62 91 SER A CA 1
ATOM 715 C C . SER A 1 91 ? -1.549 -0.734 11.57 1 97.62 91 SER A C 1
ATOM 717 O O . SER A 1 91 ? -2.631 -0.154 11.469 1 97.62 91 SER A O 1
ATOM 719 N N . PRO A 1 92 ? -1.329 -1.626 12.539 1 96.38 92 PRO A N 1
ATOM 720 C CA . PRO A 1 92 ? -2.363 -1.874 13.547 1 96.38 92 PRO A CA 1
ATOM 721 C C . PRO A 1 92 ? -2.705 -0.627 14.359 1 96.38 92 PRO A C 1
ATOM 723 O O . PRO A 1 92 ? -3.77 -0.562 14.977 1 96.38 92 PRO A O 1
ATOM 726 N N . ARG A 1 93 ? -1.835 0.365 14.344 1 96 93 ARG A N 1
ATOM 727 C CA . ARG A 1 93 ? -2.08 1.607 15.07 1 96 93 ARG A CA 1
ATOM 728 C C . ARG A 1 93 ? -3.152 2.441 14.375 1 96 93 ARG A C 1
ATOM 730 O O . ARG A 1 93 ? -4.016 3.025 15.039 1 96 93 ARG A O 1
ATOM 737 N N . TRP A 1 94 ? -3.107 2.357 13 1 95.81 94 TRP A N 1
ATOM 738 C CA . TRP A 1 94 ? -3.822 3.367 12.234 1 95.81 94 TRP A CA 1
ATOM 739 C C . TRP A 1 94 ? -4.953 2.738 11.422 1 95.81 94 TRP A C 1
ATOM 741 O O . TRP A 1 94 ? -5.902 3.424 11.031 1 95.81 94 TRP A O 1
ATOM 751 N N . ARG A 1 95 ? -4.855 1.455 11.117 1 95.19 95 ARG A N 1
ATOM 752 C CA . ARG A 1 95 ? -5.68 0.841 10.078 1 95.19 95 ARG A CA 1
ATOM 753 C C . ARG A 1 95 ? -7.16 0.906 10.445 1 95.19 95 ARG A C 1
ATOM 755 O O . ARG A 1 95 ? -8.023 0.798 9.578 1 95.19 95 ARG A O 1
ATOM 762 N N . ASN A 1 96 ? -7.527 1.099 11.734 1 93 96 ASN A N 1
ATOM 763 C CA . ASN A 1 96 ? -8.922 1.154 12.148 1 93 96 ASN A CA 1
ATOM 764 C C . ASN A 1 96 ? -9.406 2.594 12.312 1 93 96 ASN A C 1
ATOM 766 O O . ASN A 1 96 ? -10.523 2.83 12.766 1 93 96 ASN A O 1
ATOM 770 N N . LEU A 1 97 ? -8.555 3.559 11.992 1 96.56 97 LEU A N 1
ATOM 771 C CA . LEU A 1 97 ? -8.953 4.961 11.992 1 96.56 97 LEU A CA 1
ATOM 772 C C . LEU A 1 97 ? -10.102 5.203 11.016 1 96.56 97 LEU A C 1
ATOM 774 O O . LEU A 1 97 ? -10.203 4.52 9.992 1 96.56 97 LEU A O 1
ATOM 778 N N . ARG A 1 98 ? -10.922 6.164 11.352 1 97.62 98 ARG A N 1
ATOM 779 C CA . ARG A 1 98 ? -12.016 6.547 10.461 1 97.62 98 ARG A CA 1
ATOM 780 C C . ARG A 1 98 ? -11.93 8.031 10.102 1 97.62 98 ARG A C 1
ATOM 782 O O . ARG A 1 98 ? -11.422 8.836 10.883 1 97.62 98 ARG A O 1
ATOM 789 N N . VAL A 1 99 ? -12.414 8.406 8.93 1 98 99 VAL A N 1
ATOM 790 C CA . VAL A 1 99 ? -12.328 9.773 8.445 1 98 99 VAL A CA 1
ATOM 791 C C . VAL A 1 99 ? -13.695 10.234 7.941 1 98 99 VAL A C 1
ATOM 793 O O . VAL A 1 99 ? -14.461 9.438 7.391 1 98 99 VAL A O 1
ATOM 796 N N . GLY A 1 100 ? -14.039 11.477 8.203 1 97.12 100 GLY A N 1
ATOM 797 C CA . GLY A 1 100 ? -15.305 12.039 7.758 1 97.12 100 GLY A CA 1
ATOM 798 C C . GLY A 1 100 ? -15.391 13.539 7.93 1 97.12 100 GLY A C 1
ATOM 799 O O . GLY A 1 100 ? -14.359 14.211 8.086 1 97.12 100 GLY A O 1
ATOM 800 N N . ALA A 1 101 ? -16.609 14.031 7.668 1 96.88 101 ALA A N 1
ATOM 801 C CA . ALA A 1 101 ? -16.938 15.453 7.801 1 96.88 101 ALA A CA 1
ATOM 802 C C . ALA A 1 101 ? -15.992 16.312 6.953 1 96.88 101 ALA A C 1
ATOM 804 O O . ALA A 1 101 ? -15.469 17.312 7.422 1 96.88 101 ALA A O 1
ATOM 805 N N . TYR A 1 102 ? -15.703 15.805 5.805 1 97.44 102 TYR A N 1
ATOM 806 C CA . TYR A 1 102 ? -14.781 16.469 4.895 1 97.44 102 TYR A CA 1
ATOM 807 C C . TYR A 1 102 ? -15.406 17.734 4.32 1 97.44 102 TYR A C 1
ATOM 809 O O . TYR A 1 102 ? -16.562 17.734 3.902 1 97.44 102 TYR A O 1
ATOM 817 N N . VAL A 1 103 ? -14.672 18.812 4.336 1 96.25 103 VAL A N 1
ATOM 818 C CA . VAL A 1 103 ? -15.109 20.078 3.73 1 96.25 103 VAL A CA 1
ATOM 819 C C . VAL A 1 103 ? -13.992 20.641 2.863 1 96.25 103 VAL A C 1
ATOM 821 O O . VAL A 1 103 ? -12.812 20.578 3.232 1 96.25 103 VAL A O 1
ATOM 824 N N . ASP A 1 104 ? -14.242 21.062 1.703 1 92.94 104 ASP A N 1
ATOM 825 C CA . ASP A 1 104 ? -13.352 21.719 0.756 1 92.94 104 ASP A CA 1
ATOM 826 C C . ASP A 1 104 ? -14.039 22.906 0.073 1 92.94 104 ASP A C 1
ATOM 828 O O . ASP A 1 104 ? -14.781 22.719 -0.893 1 92.94 104 ASP A O 1
ATOM 832 N N . GLU A 1 105 ? -13.75 24.047 0.614 1 88 105 GLU A N 1
ATOM 833 C CA . GLU A 1 105 ? -14.398 25.281 0.155 1 88 105 GLU A CA 1
ATOM 834 C C . GLU A 1 105 ? -13.398 26.203 -0.53 1 88 105 GLU A C 1
ATOM 836 O O . GLU A 1 105 ? -12.281 26.391 -0.049 1 88 105 GLU A O 1
ATOM 841 N N . PHE A 1 106 ? -13.742 26.562 -1.643 1 79.56 106 PHE A N 1
ATOM 842 C CA . PHE A 1 106 ? -12.969 27.562 -2.361 1 79.56 106 PHE A CA 1
ATOM 843 C C . PHE A 1 106 ? -13.852 28.734 -2.77 1 79.56 106 PHE A C 1
ATOM 845 O O . PHE A 1 106 ? -14.969 28.547 -3.248 1 79.56 106 PHE A O 1
ATOM 852 N N . ASP A 1 107 ? -13.477 29.891 -2.346 1 77 107 ASP A N 1
ATOM 853 C CA . ASP A 1 107 ? -14.156 31.125 -2.73 1 77 107 ASP A CA 1
ATOM 854 C C . ASP A 1 107 ? -13.18 32.125 -3.314 1 77 107 ASP A C 1
ATOM 856 O O . ASP A 1 107 ? -12.367 32.719 -2.586 1 77 107 ASP A O 1
ATOM 860 N N . ALA A 1 108 ? -13.352 32.438 -4.574 1 67.62 108 ALA A N 1
ATOM 861 C CA . ALA A 1 108 ? -12.438 33.344 -5.266 1 67.62 108 ALA A CA 1
ATOM 862 C C . ALA A 1 108 ? -12.617 34.781 -4.777 1 67.62 108 ALA A C 1
ATOM 864 O O . ALA A 1 108 ? -11.648 35.562 -4.691 1 67.62 108 ALA A O 1
ATOM 865 N N . GLU A 1 109 ? -13.844 35.188 -4.566 1 66.5 109 GLU A N 1
ATOM 866 C CA . GLU A 1 109 ? -14.141 36.562 -4.16 1 66.5 109 GLU A CA 1
ATOM 867 C C . GLU A 1 109 ? -13.453 36.906 -2.844 1 66.5 109 GLU A C 1
ATOM 869 O O . GLU A 1 109 ? -12.883 38 -2.701 1 66.5 109 GLU A O 1
ATOM 874 N N . THR A 1 110 ? -13.5 36 -2.008 1 64.12 110 THR A N 1
ATOM 875 C CA . THR A 1 110 ? -12.914 36.219 -0.694 1 64.12 110 THR A CA 1
ATOM 876 C C . THR A 1 110 ? -11.516 35.625 -0.605 1 64.12 110 THR A C 1
ATOM 878 O O . THR A 1 110 ? -10.852 35.719 0.427 1 64.12 110 THR A O 1
ATOM 881 N N . THR A 1 111 ? -11.117 34.938 -1.611 1 63.28 111 THR A N 1
ATOM 882 C CA . THR A 1 111 ? -9.82 34.25 -1.671 1 63.28 111 THR A CA 1
ATOM 883 C C . THR A 1 111 ? -9.75 33.156 -0.627 1 63.28 111 THR A C 1
ATOM 885 O O . THR A 1 111 ? -8.656 32.781 -0.175 1 63.28 111 THR A O 1
ATOM 888 N N . LYS A 1 112 ? -10.852 32.688 -0.2 1 73.25 112 LYS A N 1
ATOM 889 C CA . LYS A 1 112 ? -10.922 31.656 0.833 1 73.25 112 LYS A CA 1
ATOM 890 C C . LYS A 1 112 ? -10.617 30.281 0.256 1 73.25 112 LYS A C 1
ATOM 892 O O . LYS A 1 112 ? -11.188 29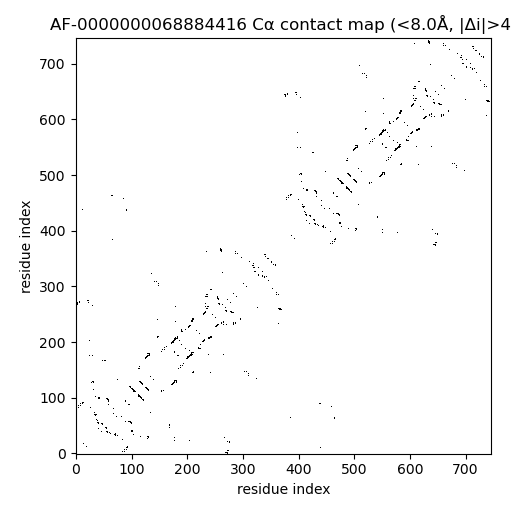.875 -0.758 1 73.25 112 LYS A O 1
ATOM 897 N N . GLN A 1 113 ? -9.664 29.641 0.816 1 79.38 113 GLN A N 1
ATOM 898 C CA . GLN A 1 113 ? -9.414 28.219 0.626 1 79.38 113 GLN A CA 1
ATOM 899 C C . GLN A 1 113 ? -9.438 27.484 1.959 1 79.38 113 GLN A C 1
ATOM 901 O O . GLN A 1 113 ? -8.5 27.594 2.756 1 79.38 113 GLN A O 1
ATOM 906 N N . PHE A 1 114 ? -10.516 26.812 2.201 1 89.75 114 PHE A N 1
ATOM 907 C CA . PHE A 1 114 ? -10.672 26.141 3.484 1 89.75 114 PHE A CA 1
ATOM 908 C C . PHE A 1 114 ? -11.016 24.672 3.283 1 89.75 114 PHE A C 1
ATOM 910 O O . PHE A 1 114 ? -11.914 24.328 2.512 1 89.75 114 PHE A O 1
ATOM 917 N N . SER A 1 115 ? -10.219 23.875 3.855 1 94.69 115 SER A N 1
ATOM 918 C CA . SER A 1 115 ? -10.492 22.438 3.85 1 94.69 115 SER A CA 1
ATOM 919 C C . SER A 1 115 ? -10.156 21.812 5.195 1 94.69 115 SER A C 1
ATOM 921 O O . SER A 1 115 ? -9.219 22.234 5.871 1 94.69 115 SER A O 1
ATOM 923 N N . ALA A 1 116 ? -10.945 20.906 5.602 1 97.62 116 ALA A N 1
ATOM 924 C CA . ALA A 1 116 ? -10.766 20.203 6.867 1 97.62 116 ALA A CA 1
ATOM 925 C C . ALA A 1 116 ? -11.461 18.844 6.844 1 97.62 116 ALA A C 1
ATOM 927 O O . ALA A 1 116 ? -12.297 18.578 5.98 1 97.62 116 ALA A O 1
ATOM 928 N N . CYS A 1 117 ? -11.062 18 7.676 1 98.19 117 CYS A N 1
ATOM 929 C CA . CYS A 1 117 ? -11.727 16.734 7.941 1 98.19 117 CYS A CA 1
ATOM 930 C C . CYS A 1 117 ? -11.461 16.266 9.367 1 98.19 117 CYS A C 1
ATOM 932 O O . CYS A 1 117 ? -10.719 16.906 10.109 1 98.19 117 CYS A O 1
ATOM 934 N N . VAL A 1 118 ? -12.148 15.242 9.734 1 98.12 118 VAL A N 1
ATOM 935 C CA . VAL A 1 118 ? -11.945 14.711 11.078 1 98.12 118 VAL A CA 1
ATOM 936 C C . VAL A 1 118 ? -11.5 13.25 11 1 98.12 118 VAL A C 1
ATOM 938 O O . VAL A 1 118 ? -11.781 12.562 10.016 1 98.12 118 VAL A O 1
ATOM 941 N N . PHE A 1 119 ? -10.742 12.852 12 1 98.19 119 PHE A N 1
ATOM 942 C CA . PHE A 1 119 ? -10.352 11.461 12.188 1 98.19 119 PHE A CA 1
ATOM 943 C C . PHE A 1 119 ? -10.836 10.945 13.539 1 98.19 119 PHE A C 1
ATOM 945 O O . PHE A 1 119 ? -10.578 11.57 14.578 1 98.19 119 PHE A O 1
ATOM 952 N N . GLU A 1 120 ? -11.57 9.922 13.516 1 96.75 120 GLU A N 1
ATOM 953 C CA . GLU A 1 120 ? -11.945 9.219 14.742 1 96.75 120 GLU A CA 1
ATOM 954 C C . GLU A 1 120 ? -10.906 8.172 15.109 1 96.75 120 GLU A C 1
ATOM 956 O O . GLU A 1 120 ? -10.633 7.254 14.328 1 96.75 120 GLU A O 1
ATOM 961 N N . LEU A 1 121 ? -10.352 8.203 16.312 1 95.25 121 LEU A N 1
ATOM 962 C CA . LEU A 1 121 ? -9.219 7.371 16.688 1 95.25 121 LEU A CA 1
ATOM 963 C C . LEU A 1 121 ? -9.688 6.031 17.25 1 95.25 121 LEU A C 1
ATOM 965 O O . LEU A 1 121 ? -8.883 5.113 17.438 1 95.25 121 LEU A O 1
ATOM 969 N N . GLY A 1 122 ? -10.898 5.844 17.547 1 90.94 122 GLY A N 1
ATOM 970 C CA . GLY A 1 122 ? -11.438 4.59 18.047 1 90.94 122 GLY A CA 1
ATOM 971 C C . GLY A 1 122 ? -11.484 4.52 19.562 1 90.94 122 GLY A C 1
ATOM 972 O O . GLY A 1 122 ? -12.023 3.566 20.125 1 90.94 122 GLY A O 1
ATOM 973 N N . ASN A 1 123 ? -10.922 5.477 20.25 1 91.38 123 ASN A N 1
ATOM 974 C CA . ASN A 1 123 ? -10.922 5.504 21.703 1 91.38 123 ASN A CA 1
ATOM 975 C C . ASN A 1 123 ? -11.797 6.633 22.25 1 91.38 123 ASN A C 1
ATOM 977 O O . ASN A 1 123 ? -11.617 7.074 23.375 1 91.38 123 ASN A O 1
ATOM 981 N N . GLY A 1 124 ? -12.664 7.156 21.344 1 91.69 124 GLY A N 1
ATOM 982 C CA . GLY A 1 124 ? -13.57 8.227 21.75 1 91.69 124 GLY A CA 1
ATOM 983 C C . GLY A 1 124 ? -13.008 9.609 21.5 1 91.69 124 GLY A C 1
ATOM 984 O O . GLY A 1 124 ? -13.648 10.609 21.828 1 91.69 124 GLY A O 1
ATOM 985 N N . THR A 1 125 ? -11.836 9.672 20.938 1 95.12 125 THR A N 1
ATOM 986 C CA . THR A 1 125 ? -11.211 10.961 20.641 1 95.12 125 THR A CA 1
ATOM 987 C C . THR A 1 125 ? -11.414 11.328 19.188 1 95.12 125 THR A C 1
ATOM 989 O O . THR A 1 125 ? -11.305 10.477 18.297 1 95.12 125 THR A O 1
ATOM 992 N N . LEU A 1 126 ? -11.734 12.57 18.953 1 97.12 126 LEU A N 1
ATOM 993 C CA . LEU A 1 126 ? -11.859 13.133 17.609 1 97.12 126 LEU A CA 1
ATOM 994 C C . LEU A 1 126 ? -10.695 14.062 17.297 1 97.12 126 LEU A C 1
ATOM 996 O O . LEU A 1 126 ? -10.344 14.922 18.109 1 97.12 126 LEU A O 1
ATOM 1000 N N . TYR A 1 127 ? -10.047 13.789 16.234 1 98.56 127 TYR A N 1
ATOM 1001 C CA . TYR A 1 127 ? -8.992 14.68 15.758 1 98.56 127 TYR A CA 1
ATOM 1002 C C . TYR A 1 127 ? -9.484 15.523 14.586 1 98.56 127 TYR A C 1
ATOM 1004 O O . TYR A 1 127 ? -9.844 14.984 13.531 1 98.56 127 TYR A O 1
ATOM 1012 N N . VAL A 1 128 ? -9.531 16.797 14.742 1 98.81 128 VAL A N 1
ATOM 1013 C CA . VAL A 1 128 ? -9.922 17.719 13.688 1 98.81 128 VAL A CA 1
ATOM 1014 C C . VAL A 1 128 ? -8.672 18.234 12.969 1 98.81 128 VAL A C 1
ATOM 1016 O O . VAL A 1 128 ? -7.816 18.875 13.578 1 98.81 128 VAL A O 1
ATOM 1019 N N . ALA A 1 129 ? -8.586 17.984 11.703 1 98.81 129 ALA A N 1
ATOM 1020 C CA . ALA A 1 129 ? -7.402 18.328 10.922 1 98.81 129 ALA A CA 1
ATOM 1021 C C . ALA A 1 129 ? -7.711 19.406 9.906 1 98.81 129 ALA A C 1
ATOM 1023 O O . ALA A 1 129 ? -8.625 19.266 9.086 1 98.81 129 ALA A O 1
ATOM 1024 N N . PHE A 1 130 ? -6.984 20.453 9.945 1 97.12 130 PHE A N 1
ATOM 1025 C CA . PHE A 1 130 ? -7.117 21.531 8.977 1 97.12 130 PHE A CA 1
ATOM 1026 C C . PHE A 1 130 ? -6.035 21.453 7.91 1 97.12 130 PHE A C 1
ATOM 1028 O O . PHE A 1 130 ? -4.859 21.25 8.227 1 97.12 130 PHE A O 1
ATOM 1035 N N . ARG A 1 131 ? -6.402 21.609 6.668 1 95.25 131 ARG A N 1
ATOM 1036 C CA . ARG A 1 131 ? -5.488 21.469 5.539 1 95.25 131 ARG A CA 1
ATOM 1037 C C . ARG A 1 131 ? -4.668 22.734 5.348 1 95.25 131 ARG A C 1
ATOM 1039 O O . ARG A 1 131 ? -5.191 23.844 5.469 1 95.25 131 ARG A O 1
ATOM 1046 N N . GLY A 1 132 ? -3.41 22.594 5.09 1 89.88 132 GLY A N 1
ATOM 1047 C CA . GLY A 1 132 ? -2.562 23.719 4.699 1 89.88 132 GLY A CA 1
ATOM 1048 C C . GLY A 1 132 ? -2.688 24.062 3.229 1 89.88 132 GLY A C 1
ATOM 1049 O O . GLY A 1 132 ? -3.67 23.703 2.578 1 89.88 132 GLY A O 1
ATOM 1050 N N . THR A 1 133 ? -1.797 24.875 2.854 1 80.12 133 THR A N 1
ATOM 1051 C CA . THR A 1 133 ? -1.789 25.328 1.465 1 80.12 133 THR A CA 1
ATOM 1052 C C . THR A 1 133 ? -1.052 24.328 0.579 1 80.12 133 THR A C 1
ATOM 1054 O O . THR A 1 133 ? -0.203 23.578 1.06 1 80.12 133 THR A O 1
ATOM 1057 N N . ASP A 1 134 ? -1.476 24.359 -0.639 1 73.19 134 ASP A N 1
ATOM 1058 C CA . ASP A 1 134 ? -0.787 23.484 -1.583 1 73.19 134 ASP A CA 1
ATOM 1059 C C . ASP A 1 134 ? 0.634 23.969 -1.85 1 73.19 134 ASP A C 1
ATOM 1061 O O . ASP A 1 134 ? 1.05 25 -1.321 1 73.19 134 ASP A O 1
ATOM 1065 N N . SER A 1 135 ? 1.416 23.266 -2.502 1 64.62 135 SER A N 1
ATOM 1066 C CA . SER A 1 135 ? 2.846 23.5 -2.678 1 64.62 135 SER A CA 1
ATOM 1067 C C . SER A 1 135 ? 3.098 24.688 -3.604 1 64.62 135 SER A C 1
ATOM 1069 O O . SER A 1 135 ? 4.25 25.062 -3.844 1 64.62 135 SER A O 1
ATOM 1071 N N . SER A 1 136 ? 2.002 25.422 -3.934 1 69.81 136 SER A N 1
ATOM 1072 C CA . SER A 1 136 ? 2.201 26.5 -4.902 1 69.81 136 SER A CA 1
ATOM 1073 C C . SER A 1 136 ? 2.555 27.812 -4.211 1 69.81 136 SER A C 1
ATOM 1075 O O . SER A 1 136 ? 2.111 28.062 -3.088 1 69.81 136 SER A O 1
ATOM 1077 N N . ILE A 1 137 ? 3.414 28.578 -4.852 1 70.88 137 ILE A N 1
ATOM 1078 C CA . ILE A 1 137 ? 3.795 29.891 -4.355 1 70.88 137 ILE A CA 1
ATOM 1079 C C . ILE A 1 137 ? 2.549 30.766 -4.188 1 70.88 137 ILE A C 1
ATOM 1081 O O . ILE A 1 137 ? 2.406 31.469 -3.188 1 70.88 137 ILE A O 1
ATOM 1085 N N . VAL A 1 138 ? 1.631 30.578 -5.051 1 66.31 138 VAL A N 1
ATOM 1086 C CA . VAL A 1 138 ? 0.391 31.344 -4.996 1 66.31 138 VAL A CA 1
ATOM 1087 C C . VAL A 1 138 ? -0.401 30.953 -3.748 1 66.31 138 VAL A C 1
ATOM 1089 O O . VAL A 1 138 ? -0.969 31.812 -3.07 1 66.31 138 VAL A O 1
ATOM 1092 N N . GLY A 1 139 ? -0.422 29.719 -3.48 1 68.25 139 GLY A N 1
ATOM 1093 C CA . GLY A 1 139 ? -1.11 29.25 -2.289 1 68.25 139 GLY A CA 1
ATOM 1094 C C . GLY A 1 139 ? -0.521 29.797 -1.004 1 68.25 139 GLY A C 1
ATOM 1095 O O . GLY A 1 139 ? -1.257 30.203 -0.098 1 68.25 139 GLY A O 1
ATOM 1096 N N . TRP A 1 140 ? 0.7 29.969 -1.033 1 68.12 140 TRP A N 1
ATOM 1097 C CA . TRP A 1 140 ? 1.376 30.469 0.159 1 68.12 140 TRP A CA 1
ATOM 1098 C C . TRP A 1 140 ? 1.12 31.953 0.343 1 68.12 140 TRP A C 1
ATOM 1100 O O . TRP A 1 140 ? 1.015 32.438 1.473 1 68.12 140 TRP A O 1
ATOM 1110 N N . LYS A 1 141 ? 1.12 32.656 -0.786 1 68.62 141 LYS A N 1
ATOM 1111 C CA . LYS A 1 141 ? 0.835 34.094 -0.729 1 68.62 141 LYS A CA 1
ATOM 1112 C C . LYS A 1 141 ? -0.463 34.344 0.027 1 68.62 141 LYS A C 1
ATOM 1114 O O . LYS A 1 141 ? -0.513 35.219 0.888 1 68.62 141 LYS A O 1
ATOM 1119 N N . GLU A 1 142 ? -1.387 33.656 -0.297 1 62.62 142 GLU A N 1
ATOM 1120 C CA . GLU A 1 142 ? -2.682 33.781 0.361 1 62.62 142 GLU A CA 1
ATOM 1121 C C . GLU A 1 142 ? -2.566 33.562 1.864 1 62.62 142 GLU A C 1
ATOM 1123 O O . GLU A 1 142 ? -3.137 34.281 2.662 1 62.62 142 GLU A O 1
ATOM 1128 N N . ASP A 1 143 ? -1.86 32.625 2.146 1 63.44 143 ASP A N 1
ATOM 1129 C CA . ASP A 1 143 ? -1.681 32.25 3.543 1 63.44 143 ASP A CA 1
ATOM 1130 C C . ASP A 1 143 ? -0.96 33.344 4.324 1 63.44 143 ASP A C 1
ATOM 1132 O O . ASP A 1 143 ? -1.332 33.656 5.457 1 63.44 143 ASP A O 1
ATOM 1136 N N . PHE A 1 144 ? -0.001 33.906 3.652 1 65.06 144 PHE A N 1
ATOM 1137 C CA . PHE A 1 144 ? 0.77 34.969 4.285 1 65.06 144 PHE A CA 1
ATOM 1138 C C . PHE A 1 144 ? -0.091 36.219 4.5 1 65.06 144 PHE A C 1
ATOM 1140 O O . PHE A 1 144 ? 0.044 36.906 5.516 1 65.06 144 PHE A O 1
ATOM 1147 N N . MET A 1 145 ? -0.915 36.406 3.553 1 64.06 145 MET A N 1
ATOM 1148 C CA . MET A 1 145 ? -1.792 37.562 3.664 1 64.06 145 MET A CA 1
ATOM 1149 C C . MET A 1 145 ? -2.725 37.438 4.863 1 64.06 145 MET A C 1
ATOM 1151 O O . MET A 1 145 ? -3.043 38.406 5.52 1 64.06 145 MET A O 1
ATOM 1155 N N . MET A 1 146 ? -2.994 36.219 5.199 1 60.72 146 MET A N 1
ATOM 1156 C CA . MET A 1 146 ? -3.904 35.906 6.305 1 60.72 146 MET A CA 1
ATOM 1157 C C . MET A 1 146 ? -3.252 36.25 7.645 1 60.72 146 MET A C 1
ATOM 1159 O O . MET A 1 146 ? -3.943 36.531 8.625 1 60.72 146 MET A O 1
ATOM 1163 N N . ALA A 1 147 ? -2.01 36.156 7.621 1 58.38 147 ALA A N 1
ATOM 1164 C CA . ALA A 1 147 ? -1.308 36.375 8.883 1 58.38 147 ALA A CA 1
ATOM 1165 C C . ALA A 1 147 ? -1.45 37.812 9.352 1 58.38 147 ALA A C 1
ATOM 1167 O O . ALA A 1 147 ? -1.31 38.125 10.539 1 58.38 147 ALA A O 1
ATOM 1168 N N . PHE A 1 148 ? -1.893 38.812 8.391 1 60.56 148 PHE A N 1
ATOM 1169 C CA . PHE A 1 148 ? -1.889 40.219 8.797 1 60.56 148 PHE A CA 1
ATOM 1170 C C . PHE A 1 148 ? -3.309 40.719 9.023 1 60.56 148 PHE A C 1
ATOM 1172 O O . PHE A 1 148 ? -3.512 41.781 9.641 1 60.56 148 PHE A O 1
ATOM 1179 N N . ARG A 1 149 ? -4.219 40.062 8.367 1 66.19 149 ARG A N 1
ATOM 1180 C CA . ARG A 1 149 ? -5.613 40.438 8.539 1 66.19 149 ARG A CA 1
ATOM 1181 C C . ARG A 1 149 ? -6.387 39.375 9.328 1 66.19 149 ARG A C 1
ATOM 1183 O O . ARG A 1 149 ? -6.496 38.25 8.891 1 66.19 149 ARG A O 1
ATOM 1190 N N . ARG A 1 150 ? -6.562 39.812 10.633 1 70.88 150 ARG A N 1
ATOM 1191 C CA . ARG A 1 150 ? -7.402 38.938 11.445 1 70.88 150 ARG A CA 1
ATOM 1192 C C . ARG A 1 150 ? -8.789 39.531 11.633 1 70.88 150 ARG A C 1
ATOM 1194 O O . ARG A 1 150 ? -8.938 40.75 11.789 1 70.88 150 ARG A O 1
ATOM 1201 N N . PRO A 1 151 ? -9.805 38.688 11.398 1 76.12 151 PRO A N 1
ATOM 1202 C CA . PRO A 1 151 ? -9.805 37.312 10.914 1 76.12 151 PRO A CA 1
ATOM 1203 C C . PRO A 1 151 ? -9.867 37.219 9.391 1 76.12 151 PRO A C 1
ATOM 1205 O O . PRO A 1 151 ? -10.469 38.062 8.742 1 76.12 151 PRO A O 1
ATOM 1208 N N . VAL A 1 152 ? -9.148 36.312 8.914 1 78 152 VAL A N 1
ATOM 1209 C CA . VAL A 1 152 ? -9.367 35.969 7.512 1 78 152 VAL A CA 1
ATOM 1210 C C . VAL A 1 152 ? -10.5 34.969 7.391 1 78 152 VAL A C 1
ATOM 1212 O O . VAL A 1 152 ? -10.859 34.312 8.375 1 78 152 VAL A O 1
ATOM 1215 N N . ALA A 1 153 ? -11.07 34.812 6.242 1 82 153 ALA A N 1
ATOM 1216 C CA . ALA A 1 153 ? -12.25 34 5.984 1 82 153 ALA A CA 1
ATOM 1217 C C . ALA A 1 153 ? -11.992 32.531 6.363 1 82 153 ALA A C 1
ATOM 1219 O O . ALA A 1 153 ? -12.867 31.875 6.91 1 82 153 ALA A O 1
ATOM 1220 N N . SER A 1 154 ? -10.828 32.031 6.156 1 87.31 154 SER A N 1
ATOM 1221 C CA . SER A 1 154 ? -10.523 30.641 6.461 1 87.31 154 SER A CA 1
ATOM 1222 C C . SER A 1 154 ? -10.469 30.391 7.965 1 87.31 154 SER A C 1
ATOM 1224 O O . SER A 1 154 ? -10.844 29.312 8.438 1 87.31 154 SER A O 1
ATOM 1226 N N . GLN A 1 155 ? -9.977 31.359 8.711 1 89.44 155 GLN A N 1
ATOM 1227 C CA . GLN A 1 155 ? -9.961 31.266 10.164 1 89.44 155 GLN A CA 1
ATOM 1228 C C . GLN A 1 155 ? -11.375 31.203 10.727 1 89.44 155 GLN A C 1
ATOM 1230 O O . GLN A 1 155 ? -11.664 30.375 11.594 1 89.44 155 GLN A O 1
ATOM 1235 N N . GLU A 1 156 ? -12.195 32.062 10.195 1 90.94 156 GLU A N 1
ATOM 1236 C CA . GLU A 1 156 ? -13.594 32.062 10.625 1 90.94 156 GLU A CA 1
ATOM 1237 C C . GLU A 1 156 ? -14.273 30.75 10.266 1 90.94 156 GLU A C 1
ATOM 1239 O O . GLU A 1 156 ? -15.055 30.219 11.055 1 90.94 156 GLU A O 1
ATOM 1244 N N . ALA A 1 157 ? -13.977 30.266 9.109 1 92.25 157 ALA A N 1
ATOM 1245 C CA . ALA A 1 157 ? -14.531 28.984 8.68 1 92.25 157 ALA A CA 1
ATOM 1246 C C . ALA A 1 157 ? -14.07 27.859 9.586 1 92.25 157 ALA A C 1
ATOM 1248 O O . ALA A 1 157 ? -14.844 26.953 9.906 1 92.25 157 ALA A O 1
ATOM 1249 N N . ALA A 1 158 ? -12.836 27.875 9.977 1 95.62 158 ALA A N 1
ATOM 1250 C CA . ALA A 1 158 ? -12.273 26.859 10.852 1 95.62 158 ALA A CA 1
ATOM 1251 C C . ALA A 1 158 ? -12.969 26.844 12.203 1 95.62 158 ALA A C 1
ATOM 1253 O O . ALA A 1 158 ? -13.312 25.781 12.727 1 95.62 158 ALA A O 1
ATOM 1254 N N . ALA A 1 159 ? -13.18 28.062 12.75 1 96.94 159 ALA A N 1
ATOM 1255 C CA . ALA A 1 159 ? -13.867 28.172 14.031 1 96.94 159 ALA A CA 1
ATOM 1256 C C . ALA A 1 159 ? -15.297 27.656 13.93 1 96.94 159 ALA A C 1
ATOM 1258 O O . ALA A 1 159 ? -15.773 26.953 14.82 1 96.94 159 ALA A O 1
ATOM 1259 N N . ARG A 1 160 ? -15.961 28.016 12.852 1 96.19 160 ARG A N 1
ATOM 1260 C CA . ARG A 1 160 ? -17.328 27.562 12.633 1 96.19 160 ARG A CA 1
ATOM 1261 C C . ARG A 1 160 ? -17.375 26.031 12.492 1 96.19 160 ARG A C 1
ATOM 1263 O O . ARG A 1 160 ? -18.234 25.391 13.086 1 96.19 160 ARG A O 1
ATOM 1270 N N . TYR A 1 161 ? -16.5 25.516 11.75 1 96.75 161 TYR A N 1
ATOM 1271 C CA . TYR A 1 161 ? -16.406 24.078 11.523 1 96.75 161 TYR A CA 1
ATOM 1272 C C . TYR A 1 161 ? -16.203 23.344 12.836 1 96.75 161 TYR A C 1
ATOM 1274 O O . TYR A 1 161 ? -16.938 22.391 13.141 1 96.75 161 TYR A O 1
ATOM 1282 N N . LEU A 1 162 ? -15.242 23.734 13.625 1 98.06 162 LEU A N 1
ATOM 1283 C CA . LEU A 1 162 ? -14.945 23.109 14.898 1 98.06 162 LEU A CA 1
ATOM 1284 C C . LEU A 1 162 ? -16.141 23.203 15.844 1 98.06 162 LEU A C 1
ATOM 1286 O O . LEU A 1 162 ? -16.469 22.234 16.531 1 98.06 162 LEU A O 1
ATOM 1290 N N . THR A 1 163 ? -16.781 24.359 15.867 1 97.19 163 THR A N 1
ATOM 1291 C CA . THR A 1 163 ? -17.938 24.562 16.734 1 97.19 163 THR A CA 1
ATOM 1292 C C . THR A 1 163 ? -19.062 23.594 16.375 1 97.19 163 THR A C 1
ATOM 1294 O O . THR A 1 163 ? -19.625 22.953 17.266 1 97.19 163 THR A O 1
ATOM 1297 N N . GLU A 1 164 ? -19.328 23.516 15.156 1 93.81 164 GLU A N 1
ATOM 1298 C CA . GLU A 1 164 ? -20.406 22.641 14.711 1 93.81 164 GLU A CA 1
ATOM 1299 C C . GLU A 1 164 ? -20.078 21.188 14.992 1 93.81 164 GLU A C 1
ATOM 1301 O O . GLU A 1 164 ? -20.938 20.438 15.469 1 93.81 164 GLU A O 1
ATOM 1306 N N . LEU A 1 165 ? -18.891 20.75 14.734 1 94.31 165 LEU A N 1
ATOM 1307 C CA . LEU A 1 165 ? -18.5 19.359 14.953 1 94.31 165 LEU A CA 1
ATOM 1308 C C . LEU A 1 165 ? -18.594 19 16.438 1 94.31 165 LEU A C 1
ATOM 1310 O O . LEU A 1 165 ? -18.953 17.875 16.781 1 94.31 165 LEU A O 1
ATOM 1314 N N . ALA A 1 166 ? -18.188 19.922 17.234 1 94.62 166 ALA A N 1
ATOM 1315 C CA . ALA A 1 166 ? -18.234 19.688 18.672 1 94.62 166 ALA A CA 1
ATOM 1316 C C . ALA A 1 166 ? -19.656 19.406 19.141 1 94.62 166 ALA A C 1
ATOM 1318 O O . ALA A 1 166 ? -19.875 18.703 20.125 1 94.62 166 ALA A O 1
ATOM 1319 N N . GLY A 1 167 ? -20.578 19.953 18.406 1 91.75 167 GLY A N 1
ATOM 1320 C CA . GLY A 1 167 ? -21.984 19.688 18.719 1 91.75 167 GLY A CA 1
ATOM 1321 C C . GLY A 1 167 ? -22.406 18.266 18.406 1 91.75 167 GLY A C 1
ATOM 1322 O O . GLY A 1 167 ? -23.406 17.797 18.938 1 91.75 167 GLY A O 1
ATOM 1323 N N . HIS A 1 168 ? -21.625 17.625 17.625 1 91.06 168 HIS A N 1
ATOM 1324 C CA . HIS A 1 168 ? -21.984 16.281 17.188 1 91.06 168 HIS A CA 1
ATOM 1325 C C . HIS A 1 168 ? -21.031 15.234 17.766 1 91.06 168 HIS A C 1
ATOM 1327 O O . HIS A 1 168 ? -21.016 14.086 17.312 1 91.06 168 HIS A O 1
ATOM 1333 N N . TRP A 1 169 ? -20.219 15.648 18.672 1 92.31 169 TRP A N 1
ATOM 1334 C CA . TRP A 1 169 ? -19.25 14.766 19.312 1 92.31 169 TRP A CA 1
ATOM 1335 C C . TRP A 1 169 ? -19.156 15.047 20.812 1 92.31 169 TRP A C 1
ATOM 1337 O O . TRP A 1 169 ? -18.875 16.172 21.219 1 92.31 169 TRP A O 1
ATOM 1347 N N . ALA A 1 170 ? -19.344 14.086 21.594 1 90.12 170 ALA A N 1
ATOM 1348 C CA . ALA A 1 170 ? -19.406 14.289 23.047 1 90.12 170 ALA A CA 1
ATOM 1349 C C . ALA A 1 170 ? -18.047 14.086 23.688 1 90.12 170 ALA A C 1
ATOM 1351 O O . ALA A 1 170 ? -17.781 14.578 24.781 1 90.12 170 ALA A O 1
ATOM 1352 N N . GLY A 1 171 ? -17.109 13.492 23.047 1 93.62 171 GLY A N 1
ATOM 1353 C CA . GLY A 1 171 ? -15.836 13.125 23.656 1 93.62 171 GLY A CA 1
ATOM 1354 C C . GLY A 1 171 ? -14.766 14.18 23.469 1 93.62 171 GLY A C 1
ATOM 1355 O O . GLY A 1 171 ? -15.055 15.305 23.078 1 93.62 171 GLY A O 1
ATOM 1356 N N . PRO A 1 172 ? -13.547 13.898 23.938 1 97.38 172 PRO A N 1
ATOM 1357 C CA . PRO A 1 172 ? -12.414 14.812 23.781 1 97.38 172 PRO A CA 1
ATOM 1358 C C . PRO A 1 172 ? -12.086 15.102 22.312 1 97.38 172 PRO A C 1
ATOM 1360 O O . PRO A 1 172 ? -12.344 14.258 21.438 1 97.38 172 PRO A O 1
ATOM 1363 N N . ILE A 1 173 ? -11.547 16.297 22.109 1 98.31 173 ILE A N 1
ATOM 1364 C CA . ILE A 1 173 ? -11.234 16.75 20.766 1 98.31 173 ILE A CA 1
ATOM 1365 C C . ILE A 1 173 ? -9.773 17.188 20.688 1 98.31 173 ILE A C 1
ATOM 1367 O O . ILE A 1 173 ? -9.266 17.859 21.609 1 98.31 173 ILE A O 1
ATOM 1371 N N . MET A 1 174 ? -9.07 16.719 19.766 1 98.75 174 MET A N 1
ATOM 1372 C CA . MET A 1 174 ? -7.762 17.25 19.375 1 98.75 174 MET A CA 1
ATOM 1373 C C . MET A 1 174 ? -7.852 18.016 18.062 1 98.75 174 MET A C 1
ATOM 1375 O O . MET A 1 174 ? -8.664 17.688 17.203 1 98.75 174 MET A O 1
ATOM 1379 N N . VAL A 1 175 ? -7.07 19.031 17.969 1 98.75 175 VAL A N 1
ATOM 1380 C CA . VAL A 1 175 ? -7.062 19.859 16.75 1 98.75 175 VAL A CA 1
ATOM 1381 C C . VAL A 1 175 ? -5.633 20.016 16.25 1 98.75 175 VAL A C 1
ATOM 1383 O O . VAL A 1 175 ? -4.691 20.109 17.031 1 98.75 175 VAL A O 1
ATOM 1386 N N . GLY A 1 176 ? -5.477 19.984 14.938 1 98.56 176 GLY A N 1
ATOM 1387 C CA . GLY A 1 176 ? -4.129 20.188 14.43 1 98.56 176 GLY A CA 1
ATOM 1388 C C . GLY A 1 176 ? -4.082 20.5 12.945 1 98.56 176 GLY A C 1
ATOM 1389 O O . GLY A 1 176 ? -5.113 20.469 12.266 1 98.56 176 GLY A O 1
ATOM 1390 N N . GLY A 1 177 ? -2.924 20.797 12.445 1 97.75 177 GLY A N 1
ATOM 1391 C CA . GLY A 1 177 ? -2.662 21.109 11.055 1 97.75 177 GLY A CA 1
ATOM 1392 C C . GLY A 1 177 ? -1.219 21.5 10.789 1 97.75 177 GLY A C 1
ATOM 1393 O O . GLY A 1 177 ? -0.457 21.75 11.727 1 97.75 177 GLY A O 1
ATOM 1394 N N . HIS A 1 178 ? -0.844 21.453 9.578 1 94.62 178 HIS A N 1
ATOM 1395 C CA . HIS A 1 178 ? 0.481 21.844 9.109 1 94.62 178 HIS A CA 1
ATOM 1396 C C . HIS A 1 178 ? 0.417 23.109 8.266 1 94.62 178 HIS A C 1
ATOM 1398 O O . HIS A 1 178 ? -0.565 23.344 7.559 1 94.62 178 HIS A O 1
ATOM 1404 N N . SER A 1 179 ? 1.444 24 8.453 1 89.5 179 SER A N 1
ATOM 1405 C CA . SER A 1 179 ? 1.498 25.234 7.684 1 89.5 179 SER A CA 1
ATOM 1406 C C . SER A 1 179 ? 0.278 26.109 7.957 1 89.5 179 SER A C 1
ATOM 1408 O O . SER A 1 179 ? -0.011 26.438 9.109 1 89.5 179 SER A O 1
ATOM 1410 N N . LYS A 1 180 ? -0.526 26.469 6.922 1 86.44 180 LYS A N 1
ATOM 1411 C CA . LYS A 1 180 ? -1.748 27.234 7.137 1 86.44 180 LYS A CA 1
ATOM 1412 C C . LYS A 1 180 ? -2.701 26.516 8.078 1 86.44 180 LYS A C 1
ATOM 1414 O O . LYS A 1 180 ? -3.395 27.141 8.875 1 86.44 180 LYS A O 1
ATOM 1419 N N . GLY A 1 181 ? -2.701 25.219 7.992 1 93.06 181 GLY A N 1
ATOM 1420 C CA . GLY A 1 181 ? -3.568 24.422 8.844 1 93.06 181 GLY A CA 1
ATOM 1421 C C . GLY A 1 181 ? -3.244 24.547 10.32 1 93.06 181 GLY A C 1
ATOM 1422 O O . GLY A 1 181 ? -4.137 24.469 11.164 1 93.06 181 GLY A O 1
ATOM 1423 N N . GLY A 1 182 ? -1.948 24.719 10.578 1 94.25 182 GLY A N 1
ATOM 1424 C CA . GLY A 1 182 ? -1.561 24.953 11.961 1 94.25 182 GLY A CA 1
ATOM 1425 C C . GLY A 1 182 ? -2.096 26.266 12.523 1 94.25 182 GLY A C 1
ATOM 1426 O O . GLY A 1 182 ? -2.52 26.312 13.68 1 94.25 182 GLY A O 1
ATOM 1427 N N . ASN A 1 183 ? -2.008 27.297 11.688 1 89.69 183 ASN A N 1
ATOM 1428 C CA . ASN A 1 183 ? -2.6 28.578 12.07 1 89.69 183 ASN A CA 1
ATOM 1429 C C . ASN A 1 183 ? -4.102 28.453 12.305 1 89.69 183 ASN A C 1
ATOM 1431 O O . ASN A 1 183 ? -4.625 28.969 13.297 1 89.69 183 ASN A O 1
ATOM 1435 N N . LEU A 1 184 ? -4.785 27.75 11.461 1 93.19 184 LEU A N 1
ATOM 1436 C CA . LEU A 1 184 ? -6.227 27.562 11.57 1 93.19 184 LEU A CA 1
ATOM 1437 C C . LEU A 1 184 ? -6.578 26.781 12.836 1 93.19 184 LEU A C 1
ATOM 1439 O O . LEU A 1 184 ? -7.586 27.078 13.484 1 93.19 184 LEU A O 1
ATOM 1443 N N . ALA A 1 185 ? -5.766 25.859 13.148 1 97.5 185 ALA A N 1
ATOM 1444 C CA . ALA A 1 185 ? -6.008 25.047 14.336 1 97.5 185 ALA A CA 1
ATOM 1445 C C . ALA A 1 185 ? -6 25.906 15.602 1 97.5 185 ALA A C 1
ATOM 1447 O O . ALA A 1 185 ? -6.922 25.812 16.422 1 97.5 185 ALA A O 1
ATOM 1448 N N . VAL A 1 186 ? -4.969 26.719 15.711 1 95.56 186 VAL A N 1
ATOM 1449 C CA . VAL A 1 186 ? -4.832 27.578 16.891 1 95.56 186 VAL A CA 1
ATOM 1450 C C . VAL A 1 186 ? -5.973 28.594 16.922 1 95.56 186 VAL A C 1
ATOM 1452 O O . VAL A 1 186 ? -6.617 28.781 17.953 1 95.56 186 VAL A O 1
ATOM 1455 N N . TYR A 1 187 ? -6.246 29.188 15.781 1 93.75 187 TYR A N 1
ATOM 1456 C CA . TYR A 1 187 ? -7.309 30.188 15.719 1 93.75 187 TYR A CA 1
ATOM 1457 C C . TYR A 1 187 ? -8.656 29.578 16.094 1 93.75 187 TYR A C 1
ATOM 1459 O O . TYR A 1 187 ? -9.391 30.156 16.906 1 93.75 187 TYR A O 1
ATOM 1467 N N . ALA A 1 188 ? -9 28.484 15.508 1 98 188 ALA A N 1
ATOM 1468 C CA . ALA A 1 188 ? -10.281 27.828 15.766 1 98 188 ALA A CA 1
ATOM 1469 C C . ALA A 1 188 ? -10.422 27.484 17.25 1 98 188 ALA A C 1
ATOM 1471 O O . ALA A 1 188 ? -11.445 27.781 17.859 1 98 188 ALA A O 1
ATOM 1472 N N . ALA A 1 189 ? -9.422 26.906 17.781 1 98.56 189 ALA A N 1
ATOM 1473 C CA . ALA A 1 189 ? -9.461 26.5 19.172 1 98.56 189 ALA A CA 1
ATOM 1474 C C . ALA A 1 189 ? -9.664 27.703 20.094 1 98.56 189 ALA A C 1
ATOM 1476 O O . ALA A 1 189 ? -10.352 27.594 21.109 1 98.56 189 ALA A O 1
ATOM 1477 N N . ALA A 1 190 ? -9.078 28.828 19.734 1 97.75 190 ALA A N 1
ATOM 1478 C CA . ALA A 1 190 ? -9.141 30.031 20.562 1 97.75 190 ALA A CA 1
ATOM 1479 C C . ALA A 1 190 ? -10.5 30.719 20.422 1 97.75 190 ALA A C 1
ATOM 1481 O O . ALA A 1 190 ? -10.867 31.547 21.266 1 97.75 190 ALA A O 1
ATOM 1482 N N . ASN A 1 191 ? -11.234 30.406 19.391 1 97.5 191 ASN A N 1
ATOM 1483 C CA . ASN A 1 191 ? -12.406 31.219 19.078 1 97.5 191 ASN A CA 1
ATOM 1484 C C . ASN A 1 191 ? -13.688 30.391 19.141 1 97.5 191 ASN A C 1
ATOM 1486 O O . ASN A 1 191 ? -14.734 30.812 18.625 1 97.5 191 ASN A O 1
ATOM 1490 N N . VAL A 1 192 ? -13.664 29.219 19.688 1 98.19 192 VAL A N 1
ATOM 1491 C CA . VAL A 1 192 ? -14.859 28.438 19.984 1 98.19 192 VAL A CA 1
ATOM 1492 C C . VAL A 1 192 ? -15.344 28.734 21.406 1 98.19 192 VAL A C 1
ATOM 1494 O O . VAL A 1 192 ? -14.602 29.297 22.203 1 98.19 192 VAL A O 1
ATOM 1497 N N . PRO A 1 193 ? -16.609 28.438 21.703 1 97.31 193 PRO A N 1
ATOM 1498 C CA . PRO A 1 193 ? -17.109 28.656 23.062 1 97.31 193 PRO A CA 1
ATOM 1499 C C . PRO A 1 193 ? -16.297 27.938 24.125 1 97.31 193 PRO A C 1
ATOM 1501 O O . PRO A 1 193 ? -15.734 26.875 23.844 1 97.31 193 PRO A O 1
ATOM 1504 N N . SER A 1 194 ? -16.297 28.484 25.312 1 97.38 194 SER A N 1
ATOM 1505 C CA . SER A 1 194 ? -15.477 27.984 26.406 1 97.38 194 SER A CA 1
ATOM 1506 C C . SER A 1 194 ? -15.805 26.531 26.734 1 97.38 194 SER A C 1
ATOM 1508 O O . SER A 1 194 ? -14.93 25.75 27.109 1 97.38 194 SER A O 1
ATOM 1510 N N . GLU A 1 195 ? -17.031 26.172 26.578 1 97.06 195 GLU A N 1
ATOM 1511 C CA . GLU A 1 195 ? -17.453 24.797 26.859 1 97.06 195 GLU A CA 1
ATOM 1512 C C . GLU A 1 195 ? -16.766 23.812 25.922 1 97.06 195 GLU A C 1
ATOM 1514 O O . GLU A 1 195 ? -16.438 22.688 26.297 1 97.06 195 GLU A O 1
ATOM 1519 N N . ILE A 1 196 ? -16.578 24.203 24.734 1 97.81 196 ILE A N 1
ATOM 1520 C CA . ILE A 1 196 ? -15.883 23.375 23.75 1 97.81 196 ILE A CA 1
ATOM 1521 C C . ILE A 1 196 ? -14.383 23.375 24.031 1 97.81 196 ILE A C 1
ATOM 1523 O O . ILE A 1 196 ? -13.727 22.328 23.922 1 97.81 196 ILE A O 1
ATOM 1527 N N . GLN A 1 197 ? -13.828 24.531 24.438 1 98.31 197 GLN A N 1
ATOM 1528 C CA . GLN A 1 197 ? -12.414 24.625 24.766 1 98.31 197 GLN A CA 1
ATOM 1529 C C . GLN A 1 197 ? -12.047 23.641 25.875 1 98.31 197 GLN A C 1
ATOM 1531 O O . GLN A 1 197 ? -10.945 23.094 25.891 1 98.31 197 GLN A O 1
ATOM 1536 N N . GLU A 1 198 ? -12.953 23.422 26.75 1 97.62 198 GLU A N 1
ATOM 1537 C CA . GLU A 1 198 ? -12.719 22.484 27.859 1 97.62 198 GLU A CA 1
ATOM 1538 C C . GLU A 1 198 ? -12.555 21.062 27.344 1 97.62 198 GLU A C 1
ATOM 1540 O O . GLU A 1 198 ? -11.859 20.25 27.969 1 97.62 198 GLU A O 1
ATOM 1545 N N . ARG A 1 199 ? -13.156 20.766 26.203 1 97.75 199 ARG A N 1
ATOM 1546 C CA . ARG A 1 199 ? -13.109 19.422 25.641 1 97.75 199 ARG A CA 1
ATOM 1547 C C . ARG A 1 199 ? -11.922 19.266 24.688 1 97.75 199 ARG A C 1
ATOM 1549 O O . ARG A 1 199 ? -11.57 18.156 24.297 1 97.75 199 ARG A O 1
ATOM 1556 N N . ILE A 1 200 ? -11.312 20.375 24.312 1 98.56 200 ILE A N 1
ATOM 1557 C CA . ILE A 1 200 ? -10.086 20.344 23.516 1 98.56 200 ILE A CA 1
ATOM 1558 C C . ILE A 1 200 ? -8.906 19.953 24.406 1 98.56 200 ILE A C 1
ATOM 1560 O O . ILE A 1 200 ? -8.57 20.672 25.344 1 98.56 200 ILE A O 1
ATOM 1564 N N . THR A 1 201 ? -8.289 18.859 24.125 1 98.31 201 THR A N 1
ATOM 1565 C CA . THR A 1 201 ? -7.234 18.344 25 1 98.31 201 THR A CA 1
ATOM 1566 C C . THR A 1 201 ? -5.867 18.844 24.531 1 98.31 201 THR A C 1
ATOM 1568 O O . THR A 1 201 ? -4.945 18.984 25.344 1 98.31 201 THR A O 1
ATOM 1571 N N . VAL A 1 202 ? -5.73 19.109 23.266 1 98.38 202 VAL A N 1
ATOM 1572 C CA . VAL A 1 202 ? -4.449 19.547 22.734 1 98.38 202 VAL A CA 1
ATOM 1573 C C . VAL A 1 202 ? -4.66 20.203 21.375 1 98.38 202 VAL A C 1
ATOM 1575 O O . VAL A 1 202 ? -5.598 19.859 20.656 1 98.38 202 VAL A O 1
ATOM 1578 N N . VAL A 1 203 ? -3.848 21.188 21.031 1 98.56 203 VAL A N 1
ATOM 1579 C CA . VAL A 1 203 ? -3.799 21.859 19.75 1 98.56 203 VAL A CA 1
ATOM 1580 C C . VAL A 1 203 ? -2.393 21.75 19.156 1 98.56 203 VAL A C 1
ATOM 1582 O O . VAL A 1 203 ? -1.416 22.172 19.781 1 98.56 203 VAL A O 1
ATOM 1585 N N . TYR A 1 204 ? -2.281 21.172 17.969 1 98.44 204 TYR A N 1
ATOM 1586 C CA . TYR A 1 204 ? -0.987 21.016 17.312 1 98.44 204 TYR A CA 1
ATOM 1587 C C . TYR A 1 204 ? -0.854 21.969 16.125 1 98.44 204 TYR A C 1
ATOM 1589 O O . TYR A 1 204 ? -1.711 22 15.234 1 98.44 204 TYR A O 1
ATOM 1597 N N . SER A 1 205 ? 0.163 22.75 16.109 1 96.31 205 SER A N 1
ATOM 1598 C CA . SER A 1 205 ? 0.529 23.594 14.977 1 96.31 205 SER A CA 1
ATOM 1599 C C . SER A 1 205 ? 1.898 23.219 14.43 1 96.31 205 SER A C 1
ATOM 1601 O O . SER A 1 205 ? 2.928 23.594 14.984 1 96.31 205 SER A O 1
ATOM 1603 N N . HIS A 1 206 ? 1.869 22.516 13.328 1 96.62 206 HIS A N 1
ATOM 1604 C CA . HIS A 1 206 ? 3.123 22.094 12.703 1 96.62 206 HIS A CA 1
ATOM 1605 C C . HIS A 1 206 ? 3.588 23.109 11.672 1 96.62 206 HIS A C 1
ATOM 1607 O O . HIS A 1 206 ? 3.059 23.156 10.555 1 96.62 206 HIS A O 1
ATOM 1613 N N . ASP A 1 207 ? 4.57 23.875 12.094 1 91.75 207 ASP A N 1
ATOM 1614 C CA . ASP A 1 207 ? 5.195 24.906 11.266 1 91.75 207 ASP A CA 1
ATOM 1615 C C . ASP A 1 207 ? 4.16 25.906 10.758 1 91.75 207 ASP A C 1
ATOM 1617 O O . ASP A 1 207 ? 4.227 26.344 9.602 1 91.75 207 ASP A O 1
ATOM 1621 N N . GLY A 1 208 ? 3.143 26.125 11.547 1 88.81 208 GLY A N 1
ATOM 1622 C CA . GLY A 1 208 ? 2.139 27.141 11.234 1 88.81 208 GLY A CA 1
ATOM 1623 C C . GLY A 1 208 ? 2.566 28.547 11.602 1 88.81 208 GLY A C 1
ATOM 1624 O O . GLY A 1 208 ? 3.209 28.75 12.633 1 88.81 208 GLY A O 1
ATOM 1625 N N . PRO A 1 209 ? 2.238 29.469 10.766 1 84.12 209 PRO A N 1
ATOM 1626 C CA . PRO A 1 209 ? 2.531 30.859 11.148 1 84.12 209 PRO A CA 1
ATOM 1627 C C . PRO A 1 209 ? 1.835 31.266 12.438 1 84.12 209 PRO A C 1
ATOM 1629 O O . PRO A 1 209 ? 0.867 30.625 12.859 1 84.12 209 PRO A O 1
ATOM 1632 N N . GLY A 1 210 ? 2.391 32.281 13.039 1 83.75 210 GLY A N 1
ATOM 1633 C CA . GLY A 1 210 ? 1.841 32.812 14.281 1 83.75 210 GLY A CA 1
ATOM 1634 C C . GLY A 1 210 ? 0.751 33.844 14.078 1 83.75 210 GLY A C 1
ATOM 1635 O O . GLY A 1 210 ? -0.043 33.75 13.141 1 83.75 210 GLY A O 1
ATOM 1636 N N . PHE A 1 211 ? 0.572 34.688 15.039 1 83.5 211 PHE A N 1
ATOM 1637 C CA . PHE A 1 211 ? -0.474 35.688 15.055 1 83.5 211 PHE A CA 1
ATOM 1638 C C . PHE A 1 211 ? 0.086 37.031 15.5 1 83.5 211 PHE A C 1
ATOM 1640 O O . PHE A 1 211 ? 1.223 37.125 15.977 1 83.5 211 PHE A O 1
ATOM 1647 N N . ASP A 1 212 ? -0.668 38.031 15.328 1 77.12 212 ASP A N 1
ATOM 1648 C CA . ASP A 1 212 ? -0.294 39.344 15.852 1 77.12 212 ASP A CA 1
ATOM 1649 C C . ASP A 1 212 ? -0.391 39.375 17.375 1 77.12 212 ASP A C 1
ATOM 1651 O O . ASP A 1 212 ? -1.09 38.531 17.969 1 77.12 212 ASP A O 1
ATOM 1655 N N . GLU A 1 213 ? 0.205 40.281 18 1 77.44 213 GLU A N 1
ATOM 1656 C CA . GLU A 1 213 ? 0.304 40.375 19.453 1 77.44 213 GLU A CA 1
ATOM 1657 C C . GLU A 1 213 ? -1.076 40.469 20.094 1 77.44 213 GLU A C 1
ATOM 1659 O O . GLU A 1 213 ? -1.291 39.938 21.188 1 77.44 213 GLU A O 1
ATOM 1664 N N . ALA A 1 214 ? -1.971 41.156 19.469 1 82.75 214 ALA A N 1
ATOM 1665 C CA . ALA A 1 214 ? -3.309 41.375 20.016 1 82.75 214 ALA A CA 1
ATOM 1666 C C . ALA A 1 214 ? -4.031 40.031 20.203 1 82.75 214 ALA A C 1
ATOM 1668 O O . ALA A 1 214 ? -4.809 39.875 21.141 1 82.75 214 ALA A O 1
ATOM 1669 N N . PHE A 1 215 ? -3.777 39.094 19.391 1 86.69 215 PHE A N 1
ATOM 1670 C CA . PHE A 1 215 ? -4.422 37.781 19.438 1 86.69 215 PHE A CA 1
ATOM 1671 C C . PHE A 1 215 ? -4.047 37.031 20.703 1 86.69 215 PHE A C 1
ATOM 1673 O O . PHE A 1 215 ? -4.891 36.375 21.312 1 86.69 215 PHE A O 1
ATOM 1680 N N . PHE A 1 216 ? -2.859 37.188 21.188 1 87.31 216 PHE A N 1
ATOM 1681 C CA . PHE A 1 216 ? -2.34 36.438 22.328 1 87.31 216 PHE A CA 1
ATOM 1682 C C . PHE A 1 216 ? -2.947 36.938 23.625 1 87.31 216 PHE A C 1
ATOM 1684 O O . PHE A 1 216 ? -2.893 36.25 24.656 1 87.31 216 PHE A O 1
ATOM 1691 N N . ASP A 1 217 ? -3.502 38.156 23.516 1 89.88 217 ASP A N 1
ATOM 1692 C CA . ASP A 1 217 ? -4.105 38.75 24.703 1 89.88 217 ASP A CA 1
ATOM 1693 C C . ASP A 1 217 ? -5.594 38.406 24.781 1 89.88 217 ASP A C 1
ATOM 1695 O O . ASP A 1 217 ? -6.238 38.688 25.797 1 89.88 217 ASP A O 1
ATOM 1699 N N . GLU A 1 218 ? -6.102 37.875 23.75 1 92.62 218 GLU A N 1
ATOM 1700 C CA . GLU A 1 218 ? -7.52 37.531 23.734 1 92.62 218 GLU A CA 1
ATOM 1701 C C . GLU A 1 218 ? -7.828 36.406 24.703 1 92.62 218 GLU A C 1
ATOM 1703 O O . GLU A 1 218 ? -7.031 35.469 24.859 1 92.62 218 GLU A O 1
ATOM 1708 N N . ASP A 1 219 ? -8.953 36.5 25.375 1 95.94 219 ASP A N 1
ATOM 1709 C CA . ASP A 1 219 ? -9.328 35.531 26.406 1 95.94 219 ASP A CA 1
ATOM 1710 C C . ASP A 1 219 ? -9.336 34.125 25.859 1 95.94 219 ASP A C 1
ATOM 1712 O O . ASP A 1 219 ? -8.906 33.188 26.531 1 95.94 219 ASP A O 1
ATOM 1716 N N . GLY A 1 220 ? -9.906 33.938 24.719 1 96.75 220 GLY A N 1
ATOM 1717 C CA . GLY A 1 220 ? -9.969 32.625 24.125 1 96.75 220 GLY A CA 1
ATOM 1718 C C . GLY A 1 220 ? -8.609 31.984 23.938 1 96.75 220 GLY A C 1
ATOM 1719 O O . GLY A 1 220 ? -8.445 30.781 24.188 1 96.75 220 GLY A O 1
ATOM 1720 N N . TYR A 1 221 ? -7.672 32.75 23.516 1 95.94 221 TYR A N 1
ATOM 1721 C CA . TYR A 1 221 ? -6.316 32.219 23.344 1 95.94 221 TYR A CA 1
ATOM 1722 C C . TYR A 1 221 ? -5.703 31.875 24.688 1 95.94 221 TYR A C 1
ATOM 1724 O O . TYR A 1 221 ? -5.105 30.812 24.844 1 95.94 221 TYR A O 1
ATOM 1732 N N . VAL A 1 222 ? -5.824 32.719 25.609 1 96 222 VAL A N 1
ATOM 1733 C CA . VAL A 1 222 ? -5.23 32.531 26.938 1 96 222 VAL A CA 1
ATOM 1734 C C . VAL A 1 222 ? -5.738 31.234 27.547 1 96 222 VAL A C 1
ATOM 1736 O O . VAL A 1 222 ? -4.969 30.484 28.156 1 96 222 VAL A O 1
ATOM 1739 N N . ARG A 1 223 ? -6.98 30.953 27.344 1 96.81 223 ARG A N 1
ATOM 1740 C CA . ARG A 1 223 ? -7.594 29.766 27.922 1 96.81 223 ARG A CA 1
ATOM 1741 C C . ARG A 1 223 ? -6.992 28.484 27.312 1 96.81 223 ARG A C 1
ATOM 1743 O O . ARG A 1 223 ? -6.949 27.453 27.984 1 96.81 223 ARG A O 1
ATOM 1750 N N . ILE A 1 224 ? -6.531 28.547 26.078 1 96.88 224 ILE A N 1
ATOM 1751 C CA . ILE A 1 224 ? -6.098 27.312 25.438 1 96.88 224 ILE A CA 1
ATOM 1752 C C . ILE A 1 224 ? -4.578 27.312 25.281 1 96.88 224 ILE A C 1
ATOM 1754 O O . ILE A 1 224 ? -3.994 26.328 24.812 1 96.88 224 ILE A O 1
ATOM 1758 N N . ALA A 1 225 ? -3.879 28.344 25.672 1 95.25 225 ALA A N 1
ATOM 1759 C CA . ALA A 1 225 ? -2.455 28.547 25.422 1 95.25 225 ALA A CA 1
ATOM 1760 C C . ALA A 1 225 ? -1.635 27.359 25.891 1 95.25 225 ALA A C 1
ATOM 1762 O O . ALA A 1 225 ? -0.716 26.906 25.203 1 95.25 225 ALA A O 1
ATOM 1763 N N . SER A 1 226 ? -1.989 26.828 27 1 95.38 226 SER A N 1
ATOM 1764 C CA . SER A 1 226 ? -1.224 25.734 27.594 1 95.38 226 SER A CA 1
ATOM 1765 C C . SER A 1 226 ? -1.437 24.438 26.828 1 95.38 226 SER A C 1
ATOM 1767 O O . SER A 1 226 ? -0.687 23.469 27.016 1 95.38 226 SER A O 1
ATOM 1769 N N . LYS A 1 227 ? -2.424 24.391 26.016 1 97.12 227 LYS A N 1
ATOM 1770 C CA . LYS A 1 227 ? -2.756 23.188 25.266 1 97.12 227 LYS A CA 1
ATOM 1771 C C . LYS A 1 227 ? -2.119 23.203 23.875 1 97.12 227 LYS A C 1
ATOM 1773 O O . LYS A 1 227 ? -2.211 22.219 23.125 1 97.12 227 LYS A O 1
ATOM 1778 N N . ILE A 1 228 ? -1.487 24.312 23.516 1 96.69 228 ILE A N 1
ATOM 1779 C CA . ILE A 1 228 ? -0.957 24.484 22.172 1 96.69 228 ILE A CA 1
ATOM 1780 C C . ILE A 1 228 ? 0.465 23.922 22.094 1 96.69 228 ILE A C 1
ATOM 1782 O O . ILE A 1 228 ? 1.318 24.297 22.906 1 96.69 228 ILE A O 1
ATOM 1786 N N . HIS A 1 229 ? 0.691 23.047 21.219 1 96.31 229 HIS A N 1
ATOM 1787 C CA . HIS A 1 229 ? 2.01 22.5 20.906 1 96.31 229 HIS A CA 1
ATOM 1788 C C . HIS A 1 229 ? 2.445 22.906 19.5 1 96.31 229 HIS A C 1
ATOM 1790 O O . HIS A 1 229 ? 1.845 22.484 18.516 1 96.31 229 HIS A O 1
ATOM 1796 N N . LYS A 1 230 ? 3.467 23.719 19.406 1 95.12 230 LYS A N 1
ATOM 1797 C CA . LYS A 1 230 ? 4.012 24.156 18.125 1 95.12 230 LYS A CA 1
ATOM 1798 C C . LYS A 1 230 ? 5.328 23.453 17.828 1 95.12 230 LYS A C 1
ATOM 1800 O O . LYS A 1 230 ? 6.188 23.312 18.703 1 95.12 230 LYS A O 1
ATOM 1805 N N . SER A 1 231 ? 5.457 22.922 16.641 1 95.88 231 SER A N 1
ATOM 1806 C CA . SER A 1 231 ? 6.688 22.297 16.141 1 95.88 231 SER A CA 1
ATOM 1807 C C . SER A 1 231 ? 7.145 22.938 14.836 1 95.88 231 SER A C 1
ATOM 1809 O O . SER A 1 231 ? 6.324 23.266 13.984 1 95.88 231 SER A O 1
ATOM 1811 N N . VAL A 1 232 ? 8.438 23.156 14.711 1 93.19 232 VAL A N 1
ATOM 1812 C CA . VAL A 1 232 ? 9.008 23.766 13.516 1 93.19 232 VAL A CA 1
ATOM 1813 C C . VAL A 1 232 ? 10.305 23.062 13.141 1 93.19 232 VAL A C 1
ATOM 1815 O O . VAL A 1 232 ? 10.984 22.5 14.008 1 93.19 232 VAL A O 1
ATOM 1818 N N . PRO A 1 233 ? 10.602 23.047 11.828 1 93.38 233 PRO A N 1
ATOM 1819 C CA . PRO A 1 233 ? 11.914 22.531 11.453 1 93.38 233 PRO A CA 1
ATOM 1820 C C . PRO A 1 233 ? 13.039 23.531 11.727 1 93.38 233 PRO A C 1
ATOM 1822 O O . PRO A 1 233 ? 12.773 24.688 12.016 1 93.38 233 PRO A O 1
ATOM 1825 N N . GLY A 1 234 ? 14.258 23.062 11.656 1 87.81 234 GLY A N 1
ATOM 1826 C CA . GLY A 1 234 ? 15.422 23.891 11.969 1 87.81 234 GLY A CA 1
ATOM 1827 C C . GLY A 1 234 ? 15.523 25.141 11.117 1 87.81 234 GLY A C 1
ATOM 1828 O O . GLY A 1 234 ? 15.891 26.203 11.609 1 87.81 234 GLY A O 1
ATOM 1829 N N . SER A 1 235 ? 15.148 25.031 9.906 1 83.56 235 SER A N 1
ATOM 1830 C CA . SER A 1 235 ? 15.219 26.172 8.992 1 83.56 235 SER A CA 1
ATOM 1831 C C . SER A 1 235 ? 13.828 26.719 8.688 1 83.56 235 SER A C 1
ATOM 1833 O O . SER A 1 235 ? 13.547 27.125 7.559 1 83.56 235 SER A O 1
ATOM 1835 N N . SER A 1 236 ? 13.031 26.75 9.672 1 84.12 236 SER A N 1
ATOM 1836 C CA . SER A 1 236 ? 11.648 27.156 9.484 1 84.12 236 SER A CA 1
ATOM 1837 C C . SER A 1 236 ? 11.555 28.641 9.141 1 84.12 236 SER A C 1
ATOM 1839 O O . SER A 1 236 ? 12.094 29.484 9.867 1 84.12 236 SER A O 1
ATOM 1841 N N . ILE A 1 237 ? 10.914 28.953 8.156 1 75.69 237 ILE A N 1
ATOM 1842 C CA . ILE A 1 237 ? 10.602 30.328 7.781 1 75.69 237 ILE A CA 1
ATOM 1843 C C . ILE A 1 237 ? 9.117 30.609 8.039 1 75.69 237 ILE A C 1
ATOM 1845 O O . ILE A 1 237 ? 8.781 31.562 8.742 1 75.69 237 ILE A O 1
ATOM 1849 N N . ILE A 1 238 ? 8.344 29.688 7.637 1 77.31 238 ILE A N 1
ATOM 1850 C CA . ILE A 1 238 ? 6.898 29.875 7.688 1 77.31 238 ILE A CA 1
ATOM 1851 C C . ILE A 1 238 ? 6.422 29.859 9.141 1 77.31 238 ILE A C 1
ATOM 1853 O O . ILE A 1 238 ? 5.723 30.766 9.586 1 77.31 238 ILE A O 1
ATOM 1857 N N . GLY A 1 239 ? 6.812 28.906 9.844 1 82.88 239 GLY A N 1
ATOM 1858 C CA . GLY A 1 239 ? 6.402 28.766 11.227 1 82.88 239 GLY A CA 1
ATOM 1859 C C . GLY A 1 239 ? 6.871 29.906 12.109 1 82.88 239 GLY A C 1
ATOM 1860 O O . GLY A 1 239 ? 6.312 30.125 13.188 1 82.88 239 GLY A O 1
ATOM 1861 N N . MET A 1 240 ? 7.832 30.609 11.609 1 80.88 240 MET A N 1
ATOM 1862 C CA . MET A 1 240 ? 8.406 31.672 12.43 1 80.88 240 MET A CA 1
ATOM 1863 C C . MET A 1 240 ? 7.82 33.031 12.062 1 80.88 240 MET A C 1
ATOM 1865 O O . MET A 1 240 ? 8.078 34.031 12.734 1 80.88 240 MET A O 1
ATOM 1869 N N . LEU A 1 241 ? 7.059 32.938 11.086 1 77.69 241 LEU A N 1
ATOM 1870 C CA . LEU A 1 241 ? 6.352 34.188 10.75 1 77.69 241 LEU A CA 1
ATOM 1871 C C . LEU A 1 241 ? 5.367 34.562 11.852 1 77.69 241 LEU A C 1
ATOM 1873 O O . LEU A 1 241 ? 4.574 33.719 12.297 1 77.69 241 LEU A O 1
ATOM 1877 N N . PHE A 1 242 ? 5.469 35.812 12.305 1 74.44 242 PHE A N 1
ATOM 1878 C CA . PHE A 1 242 ? 4.633 36.406 13.336 1 74.44 242 PHE A CA 1
ATOM 1879 C C . PHE A 1 242 ? 4.793 35.656 14.656 1 74.44 242 PHE A C 1
ATOM 1881 O O . PHE A 1 242 ? 3.877 35.656 15.484 1 74.44 242 PHE A O 1
ATOM 1888 N N . GLU A 1 243 ? 5.844 34.906 14.633 1 70.19 243 GLU A N 1
ATOM 1889 C CA . GLU A 1 243 ? 6.215 34.25 15.891 1 70.19 243 GLU A CA 1
ATOM 1890 C C . GLU A 1 243 ? 7.129 35.156 16.719 1 70.19 243 GLU A C 1
ATOM 1892 O O . GLU A 1 243 ? 8.211 35.531 16.266 1 70.19 243 GLU A O 1
ATOM 1897 N N . THR A 1 244 ? 6.566 35.562 17.734 1 63.38 244 THR A N 1
ATOM 1898 C CA . THR A 1 244 ? 7.328 36.531 18.531 1 63.38 244 THR A CA 1
ATOM 1899 C C . THR A 1 244 ? 8.242 35.812 19.516 1 63.38 244 THR A C 1
ATOM 1901 O O . THR A 1 244 ? 9.102 36.438 20.141 1 63.38 244 THR A O 1
ATOM 1904 N N . ARG A 1 245 ? 8.016 34.406 19.656 1 62.38 245 ARG A N 1
ATOM 1905 C CA . ARG A 1 245 ? 8.883 33.656 20.547 1 62.38 245 ARG A CA 1
ATOM 1906 C C . ARG A 1 245 ? 10.109 33.125 19.812 1 62.38 245 ARG A C 1
ATOM 1908 O O . ARG A 1 245 ? 9.992 32.375 18.859 1 62.38 245 ARG A O 1
ATOM 1915 N N . GLU A 1 246 ? 11.219 33.812 19.75 1 56.84 246 GLU A N 1
ATOM 1916 C CA . GLU A 1 246 ? 12.391 33.469 18.953 1 56.84 246 GLU A CA 1
ATOM 1917 C C . GLU A 1 246 ? 13.141 32.281 19.562 1 56.84 246 GLU A C 1
ATOM 1919 O O . GLU A 1 246 ? 13.898 31.609 18.859 1 56.84 246 GLU A O 1
ATOM 1924 N N . HIS A 1 247 ? 12.836 32 20.797 1 55.44 247 HIS A N 1
ATOM 1925 C CA . HIS A 1 247 ? 13.648 30.969 21.422 1 55.44 247 HIS A CA 1
ATOM 1926 C C . HIS A 1 247 ? 12.812 29.734 21.766 1 55.44 247 HIS A C 1
ATOM 1928 O O . HIS A 1 247 ? 11.617 29.844 22.047 1 55.44 247 HIS A O 1
ATOM 1934 N N . VAL A 1 248 ? 13.461 28.531 21.609 1 56.53 248 VAL A N 1
ATOM 1935 C CA . VAL A 1 248 ? 12.875 27.219 21.875 1 56.53 248 VAL A CA 1
ATOM 1936 C C . VAL A 1 248 ? 12.25 27.203 23.266 1 56.53 248 VAL A C 1
ATOM 1938 O O . VAL A 1 248 ? 11.188 26.609 23.469 1 56.53 248 VAL A O 1
ATOM 1941 N N . GLU A 1 249 ? 12.992 27.797 24.078 1 54.25 249 GLU A N 1
ATOM 1942 C CA . GLU A 1 249 ? 12.492 27.859 25.453 1 54.25 249 GLU A CA 1
ATOM 1943 C C . GLU A 1 249 ? 11.109 28.5 25.516 1 54.25 249 GLU A C 1
ATOM 1945 O O . GLU A 1 249 ? 10.383 28.312 26.484 1 54.25 249 GLU A O 1
ATOM 1950 N N . ASP A 1 250 ? 10.812 29.062 24.312 1 61 250 ASP A N 1
ATOM 1951 C CA . ASP A 1 250 ? 9.617 29.906 24.344 1 61 250 ASP A CA 1
ATOM 1952 C C . ASP A 1 250 ? 8.383 29.109 23.906 1 61 250 ASP A C 1
ATOM 1954 O O . ASP A 1 250 ? 7.289 29.656 23.797 1 61 250 ASP A O 1
ATOM 1958 N N . GLY A 1 251 ? 8.57 27.719 23.719 1 77.12 251 GLY A N 1
ATOM 1959 C CA . GLY A 1 251 ? 7.305 27 23.672 1 77.12 251 GLY A CA 1
ATOM 1960 C C . GLY A 1 251 ? 7.102 26.25 22.375 1 77.12 251 GLY A C 1
ATOM 1961 O O . GLY A 1 251 ? 5.965 25.984 21.969 1 77.12 251 GLY A O 1
ATOM 1962 N N . TYR A 1 252 ? 8.148 26.141 21.5 1 84.06 252 TYR A N 1
ATOM 1963 C CA . TYR A 1 252 ? 7.965 25.266 20.359 1 84.06 252 TYR A CA 1
ATOM 1964 C C . TYR A 1 252 ? 9.086 24.234 20.281 1 84.06 252 TYR A C 1
ATOM 1966 O O . TYR A 1 252 ? 10.148 24.422 20.859 1 84.06 252 TYR A O 1
ATOM 1974 N N . THR A 1 253 ? 8.828 23.156 19.625 1 90.5 253 THR A N 1
ATOM 1975 C CA . THR A 1 253 ? 9.781 22.078 19.391 1 90.5 253 THR A CA 1
ATOM 1976 C C . THR A 1 253 ? 10.422 22.203 18.016 1 90.5 253 THR A C 1
ATOM 1978 O O . THR A 1 253 ? 9.734 22.438 17.031 1 90.5 253 THR A O 1
ATOM 1981 N N . VAL A 1 254 ? 11.734 22.141 18.016 1 93.19 254 VAL A N 1
ATOM 1982 C CA . VAL A 1 254 ? 12.445 22.172 16.734 1 93.19 254 VAL A CA 1
ATOM 1983 C C . VAL A 1 254 ? 12.758 20.75 16.281 1 93.19 254 VAL A C 1
ATOM 1985 O O . VAL A 1 254 ? 13.461 20.016 16.984 1 93.19 254 VAL A O 1
ATOM 1988 N N . VAL A 1 255 ? 12.297 20.391 15.141 1 95.56 255 VAL A N 1
ATOM 1989 C CA . VAL A 1 255 ? 12.359 19.016 14.664 1 95.56 255 VAL A CA 1
ATOM 1990 C C . VAL A 1 255 ? 13.438 18.891 13.586 1 95.56 255 VAL A C 1
ATOM 1992 O O . VAL A 1 255 ? 13.57 19.75 12.727 1 95.56 255 VAL A O 1
ATOM 1995 N N . SER A 1 256 ? 14.203 17.812 13.68 1 94.75 256 SER A N 1
ATOM 1996 C CA . SER A 1 256 ? 15.172 17.5 12.633 1 94.75 256 SER A CA 1
ATOM 1997 C C . SER A 1 256 ? 14.469 17.125 11.328 1 94.75 256 SER A C 1
ATOM 1999 O O . SER A 1 256 ? 13.438 16.438 11.344 1 94.75 256 SER A O 1
ATOM 2001 N N . SER A 1 257 ? 14.969 17.609 10.219 1 93.06 257 SER A N 1
ATOM 2002 C CA . SER A 1 257 ? 14.422 17.344 8.891 1 93.06 257 SER A CA 1
ATOM 2003 C C . SER A 1 257 ? 15.523 16.953 7.906 1 93.06 257 SER A C 1
ATOM 2005 O O . SER A 1 257 ? 16.656 17.438 8.016 1 93.06 257 SER A O 1
ATOM 2007 N N . ASP A 1 258 ? 15.211 16.047 7.008 1 88.56 258 ASP A N 1
ATOM 2008 C CA . ASP A 1 258 ? 16.203 15.68 6 1 88.56 258 ASP A CA 1
ATOM 2009 C C . ASP A 1 258 ? 16.031 16.531 4.734 1 88.56 258 ASP A C 1
ATOM 2011 O O . ASP A 1 258 ? 16.719 16.297 3.736 1 88.56 258 ASP A O 1
ATOM 2015 N N . GLY A 1 259 ? 15.094 17.406 4.781 1 80.69 259 GLY A N 1
ATOM 2016 C CA . GLY A 1 259 ? 14.953 18.344 3.682 1 80.69 259 GLY A CA 1
ATOM 2017 C C . GLY A 1 259 ? 15.961 19.484 3.727 1 80.69 259 GLY A C 1
ATOM 2018 O O . GLY A 1 259 ? 16.438 19.844 4.801 1 80.69 259 GLY A O 1
ATOM 2019 N N . ALA A 1 260 ? 16.203 19.984 2.592 1 73.12 260 ALA A N 1
ATOM 2020 C CA . ALA A 1 260 ? 17.109 21.125 2.523 1 73.12 260 ALA A CA 1
ATOM 2021 C C . ALA A 1 260 ? 16.344 22.438 2.543 1 73.12 260 ALA A C 1
ATOM 2023 O O . ALA A 1 260 ? 15.32 22.578 1.865 1 73.12 260 ALA A O 1
ATOM 2024 N N . SER A 1 261 ? 16.766 23.359 3.494 1 73.88 261 SER A N 1
ATOM 2025 C CA . SER A 1 261 ? 16.234 24.719 3.52 1 73.88 261 SER A CA 1
ATOM 2026 C C . SER A 1 261 ? 14.719 24.719 3.615 1 73.88 261 SER A C 1
ATOM 2028 O O . SER A 1 261 ? 14.148 24.109 4.52 1 73.88 261 SER A O 1
ATOM 2030 N N . ILE A 1 262 ? 14.07 25.297 2.559 1 72 262 ILE A N 1
ATOM 2031 C CA . ILE A 1 262 ? 12.625 25.5 2.592 1 72 262 ILE A CA 1
ATOM 2032 C C . ILE A 1 262 ? 11.914 24.156 2.488 1 72 262 ILE A C 1
ATOM 2034 O O . ILE A 1 262 ? 10.758 24.016 2.895 1 72 262 ILE A O 1
ATOM 2038 N N . MET A 1 263 ? 12.641 23.141 1.998 1 79.12 263 MET A N 1
ATOM 2039 C CA . MET A 1 263 ? 12.062 21.797 1.872 1 79.12 263 MET A CA 1
ATOM 2040 C C . MET A 1 263 ? 11.789 21.188 3.244 1 79.12 263 MET A C 1
ATOM 2042 O O . MET A 1 263 ? 11.039 20.219 3.361 1 79.12 263 MET A O 1
ATOM 2046 N N . GLN A 1 264 ? 12.414 21.828 4.242 1 86.38 264 GLN A N 1
ATOM 2047 C CA . GLN A 1 264 ? 12.188 21.359 5.605 1 86.38 264 GLN A CA 1
ATOM 2048 C C . GLN A 1 264 ? 10.75 21.625 6.043 1 86.38 264 GLN A C 1
ATOM 2050 O O . GLN A 1 264 ? 10.281 21.062 7.035 1 86.38 264 GLN A O 1
ATOM 2055 N N . HIS A 1 265 ? 10.117 22.547 5.297 1 84.62 265 HIS A N 1
ATOM 2056 C CA . HIS A 1 265 ? 8.727 22.859 5.609 1 84.62 265 HIS A CA 1
ATOM 2057 C C . HIS A 1 265 ? 7.824 21.656 5.402 1 84.62 265 HIS A C 1
ATOM 2059 O O . HIS A 1 265 ? 6.789 21.531 6.062 1 84.62 265 HIS A O 1
ATOM 2065 N N . PHE A 1 266 ? 8.227 20.812 4.512 1 87.81 266 PHE A N 1
ATOM 2066 C CA . PHE A 1 266 ? 7.371 19.672 4.18 1 87.81 266 PHE A CA 1
ATOM 2067 C C . PHE A 1 266 ? 7.457 18.594 5.258 1 87.81 266 PHE A C 1
ATOM 2069 O O . PHE A 1 266 ? 8.547 18.094 5.559 1 87.81 266 PHE A O 1
ATOM 2076 N N . ALA A 1 267 ? 6.316 18.219 5.734 1 92.88 267 ALA A N 1
ATOM 2077 C CA . ALA A 1 267 ? 6.164 17.375 6.918 1 92.88 267 ALA A CA 1
ATOM 2078 C C . ALA A 1 267 ? 6.824 16.016 6.711 1 92.88 267 ALA A C 1
ATOM 2080 O O . ALA A 1 267 ? 7.387 15.445 7.648 1 92.88 267 ALA A O 1
ATOM 2081 N N . LEU A 1 268 ? 6.781 15.523 5.477 1 94.75 268 LEU A N 1
ATOM 2082 C CA . LEU A 1 268 ? 7.238 14.164 5.219 1 94.75 268 LEU A CA 1
ATOM 2083 C C . LEU A 1 268 ? 8.758 14.102 5.176 1 94.75 268 LEU A C 1
ATOM 2085 O O . LEU A 1 268 ? 9.336 13.023 5.012 1 94.75 268 LEU A O 1
ATOM 2089 N N . HIS A 1 269 ? 9.438 15.258 5.445 1 93 269 HIS A N 1
ATOM 2090 C CA . HIS A 1 269 ? 10.883 15.281 5.613 1 93 269 HIS A CA 1
ATOM 2091 C C . HIS A 1 269 ? 11.266 15.234 7.09 1 93 269 HIS A C 1
ATOM 2093 O O . HIS A 1 269 ? 12.438 15.047 7.426 1 93 269 HIS A O 1
ATOM 2099 N N . TRP A 1 270 ? 10.328 15.469 7.941 1 97.19 270 TRP A N 1
ATOM 2100 C CA . TRP A 1 270 ? 10.609 15.539 9.367 1 97.19 270 TRP A CA 1
ATOM 2101 C C . TRP A 1 270 ? 11 14.172 9.922 1 97.19 270 TRP A C 1
ATOM 2103 O O . TRP A 1 270 ? 10.383 13.164 9.578 1 97.19 270 TRP A O 1
ATOM 2113 N N . GLN A 1 271 ? 11.977 14.141 10.75 1 97.5 271 GLN A N 1
ATOM 2114 C CA . GLN A 1 271 ? 12.516 12.891 11.273 1 97.5 271 GLN A CA 1
ATOM 2115 C C . GLN A 1 271 ? 11.773 12.461 12.539 1 97.5 271 GLN A C 1
ATOM 2117 O O . GLN A 1 271 ? 11.461 13.289 13.398 1 97.5 271 GLN A O 1
ATOM 2122 N N . VAL A 1 272 ? 11.461 11.227 12.594 1 97.56 272 VAL A N 1
ATOM 2123 C CA . VAL A 1 272 ? 10.703 10.625 13.68 1 97.56 272 VAL A CA 1
ATOM 2124 C C . VAL A 1 272 ? 11.375 9.336 14.133 1 97.56 272 VAL A C 1
ATOM 2126 O O . VAL A 1 272 ? 11.875 8.57 13.305 1 97.56 272 VAL A O 1
ATOM 2129 N N . ASP A 1 273 ? 11.438 9.125 15.391 1 96 273 ASP A N 1
ATOM 2130 C CA . ASP A 1 273 ? 11.953 7.895 15.984 1 96 273 ASP A CA 1
ATOM 2131 C C . ASP A 1 273 ? 10.992 7.344 17.031 1 96 273 ASP A C 1
ATOM 2133 O O . ASP A 1 273 ? 10.898 7.887 18.141 1 96 273 ASP A O 1
ATOM 2137 N N . HIS A 1 274 ? 10.328 6.246 16.719 1 95.56 274 HIS A N 1
ATOM 2138 C CA . HIS A 1 274 ? 9.391 5.531 17.578 1 95.56 274 HIS A CA 1
ATOM 2139 C C . HIS A 1 274 ? 8.328 6.469 18.141 1 95.56 274 HIS A C 1
ATOM 2141 O O . HIS A 1 274 ? 8.141 6.551 19.359 1 95.56 274 HIS A O 1
ATOM 2147 N N . GLY A 1 275 ? 7.754 7.203 17.234 1 94.75 275 GLY A N 1
ATOM 2148 C CA . GLY A 1 275 ? 6.613 8.039 17.562 1 94.75 275 GLY A CA 1
ATOM 2149 C C . GLY A 1 275 ? 7.004 9.398 18.094 1 94.75 275 GLY A C 1
ATOM 2150 O O . GLY A 1 275 ? 6.141 10.203 18.469 1 94.75 275 GLY A O 1
ATOM 2151 N N . GLN A 1 276 ? 8.273 9.688 18.156 1 95.94 276 GLN A N 1
ATOM 2152 C CA . GLN A 1 276 ? 8.742 10.969 18.672 1 95.94 276 GLN A CA 1
ATOM 2153 C C . GLN A 1 276 ? 9.562 11.719 17.625 1 95.94 276 GLN A C 1
ATOM 2155 O O . GLN A 1 276 ? 10.336 11.109 16.875 1 95.94 276 GLN A O 1
ATOM 2160 N N . PHE A 1 277 ? 9.359 13.008 17.656 1 97.12 277 PHE A N 1
ATOM 2161 C CA . PHE A 1 277 ? 10.188 13.812 16.766 1 97.12 277 PHE A CA 1
ATOM 2162 C C . PHE A 1 277 ? 11.648 13.742 17.172 1 97.12 277 PHE A C 1
ATOM 2164 O O . PHE A 1 277 ? 11.977 13.812 18.359 1 97.12 277 PHE A O 1
ATOM 2171 N N . VAL A 1 278 ? 12.492 13.539 16.219 1 96.56 278 VAL A N 1
ATOM 2172 C CA . VAL A 1 278 ? 13.922 13.758 16.453 1 96.56 278 VAL A CA 1
ATOM 2173 C C . VAL A 1 278 ? 14.211 15.25 16.547 1 96.56 278 VAL A C 1
ATOM 2175 O O . VAL A 1 278 ? 13.977 15.992 15.586 1 96.56 278 VAL A O 1
ATOM 2178 N N . GLN A 1 279 ? 14.68 15.672 17.641 1 93.5 279 GLN A N 1
ATOM 2179 C CA . GLN A 1 279 ? 14.852 17.109 17.875 1 93.5 279 GLN A CA 1
ATOM 2180 C C . GLN A 1 279 ? 16.141 17.625 17.234 1 93.5 279 GLN A C 1
ATOM 2182 O O . GLN A 1 279 ? 17.156 16.922 17.234 1 93.5 279 GLN A O 1
ATOM 2187 N N . ALA A 1 280 ? 16.031 18.781 16.703 1 91.38 280 ALA A N 1
ATOM 2188 C CA . ALA A 1 280 ? 17.219 19.516 16.25 1 91.38 280 ALA A CA 1
ATOM 2189 C C . ALA A 1 280 ? 17.781 20.391 17.359 1 91.38 280 ALA A C 1
ATOM 2191 O O . ALA A 1 280 ? 17.156 20.562 18.406 1 91.38 280 ALA A O 1
ATOM 2192 N N . ASP A 1 281 ? 19 20.875 17.234 1 84.56 281 ASP A N 1
ATOM 2193 C CA . ASP A 1 281 ? 19.656 21.688 18.25 1 84.56 281 ASP A CA 1
ATOM 2194 C C . ASP A 1 281 ? 19.016 23.062 18.359 1 84.56 281 ASP A C 1
ATOM 2196 O O . ASP A 1 281 ? 19.234 23.781 19.344 1 84.56 281 ASP A O 1
ATOM 2200 N N . GLY A 1 282 ? 18.203 23.406 17.469 1 86.31 282 GLY A N 1
ATOM 2201 C CA . GLY A 1 282 ? 17.547 24.703 17.391 1 86.31 282 GLY A CA 1
ATOM 2202 C C . GLY A 1 282 ? 17.359 25.203 15.969 1 86.31 282 GLY A C 1
ATOM 2203 O O . GLY A 1 282 ? 17.562 24.453 15.016 1 86.31 282 GLY A O 1
ATOM 2204 N N . LEU A 1 283 ? 16.969 26.438 15.898 1 87.38 283 LEU A N 1
ATOM 2205 C CA . LEU A 1 283 ? 16.812 27.062 14.594 1 87.38 283 LEU A CA 1
ATOM 2206 C C . LEU A 1 283 ? 18.172 27.422 14.008 1 87.38 283 LEU A C 1
ATOM 2208 O O . LEU A 1 283 ? 19.094 27.781 14.75 1 87.38 283 LEU A O 1
ATOM 2212 N N . THR A 1 284 ? 18.266 27.344 12.773 1 84 284 THR A N 1
ATOM 2213 C CA . THR A 1 284 ? 19.484 27.828 12.133 1 84 284 THR A CA 1
ATOM 2214 C C . THR A 1 284 ? 19.609 29.328 12.273 1 84 284 THR A C 1
ATOM 2216 O O . THR A 1 284 ? 18.609 30.031 12.438 1 84 284 THR A O 1
ATOM 2219 N N . SER A 1 285 ? 20.812 29.781 12.188 1 82.31 285 SER A N 1
ATOM 2220 C CA . SER A 1 285 ? 21.062 31.219 12.297 1 82.31 285 SER A CA 1
ATOM 2221 C C . SER A 1 285 ? 20.375 31.984 11.172 1 82.31 285 SER A C 1
ATOM 2223 O O . SER A 1 285 ? 19.875 33.094 11.383 1 82.31 285 SER A O 1
ATOM 2225 N N . SER A 1 286 ? 20.391 31.375 10.078 1 79.25 286 SER A N 1
ATOM 2226 C CA . SER A 1 286 ? 19.75 32.031 8.938 1 79.25 286 SER A CA 1
ATOM 2227 C C . SER A 1 286 ? 18.234 32.125 9.133 1 79.25 286 SER A C 1
ATOM 2229 O O . SER A 1 286 ? 17.625 33.125 8.781 1 79.25 286 SER A O 1
ATOM 2231 N N . ALA A 1 287 ? 17.656 31.078 9.633 1 81.56 287 ALA A N 1
ATOM 2232 C CA . ALA A 1 287 ? 16.234 31.094 9.898 1 81.56 287 ALA A CA 1
ATOM 2233 C C . ALA A 1 287 ? 15.867 32.156 10.945 1 81.56 287 ALA A C 1
ATOM 2235 O O . ALA A 1 287 ? 14.875 32.875 10.805 1 81.56 287 ALA A O 1
ATOM 2236 N N . GLN A 1 288 ? 16.672 32.25 11.938 1 82.31 288 GLN A N 1
ATOM 2237 C CA . GLN A 1 288 ? 16.453 33.25 12.984 1 82.31 288 GLN A CA 1
ATOM 2238 C C . GLN A 1 288 ? 16.562 34.656 12.422 1 82.31 288 GLN A C 1
ATOM 2240 O O . GLN A 1 288 ? 15.758 35.531 12.766 1 82.31 288 GLN A O 1
ATOM 2245 N N . TYR A 1 289 ? 17.562 34.781 11.625 1 79 289 TYR A N 1
ATOM 2246 C CA . TYR A 1 289 ? 17.781 36.094 11.023 1 79 289 TYR A CA 1
ATOM 2247 C C . TYR A 1 289 ? 16.594 36.469 10.156 1 79 289 TYR A C 1
ATOM 2249 O O . TYR A 1 289 ? 16.109 37.625 10.227 1 79 289 TYR A O 1
ATOM 2257 N N . LEU A 1 290 ? 16.188 35.625 9.422 1 77.12 290 LEU A N 1
ATOM 2258 C CA . LEU A 1 290 ? 15.055 35.906 8.531 1 77.12 290 LEU A CA 1
ATOM 2259 C C . LEU A 1 290 ? 13.797 36.219 9.328 1 77.12 290 LEU A C 1
ATOM 2261 O O . LEU A 1 290 ? 13.07 37.156 9 1 77.12 290 LEU A O 1
ATOM 2265 N N . ALA A 1 291 ? 13.57 35.406 10.289 1 79.62 291 ALA A N 1
ATOM 2266 C CA . ALA A 1 291 ? 12.398 35.594 11.141 1 79.62 291 ALA A CA 1
ATOM 2267 C C . ALA A 1 291 ? 12.43 37 11.789 1 79.62 291 ALA A C 1
ATOM 2269 O O . ALA A 1 291 ? 11.414 37.688 11.797 1 79.62 291 ALA A O 1
ATOM 2270 N N . ARG A 1 292 ? 13.555 37.344 12.266 1 80.5 292 ARG A N 1
ATOM 2271 C CA . ARG A 1 292 ? 13.711 38.656 12.914 1 80.5 292 ARG A CA 1
ATOM 2272 C C . ARG A 1 292 ? 13.484 39.781 11.922 1 80.5 292 ARG A C 1
ATOM 2274 O O . ARG A 1 292 ? 12.867 40.812 12.258 1 80.5 292 ARG A O 1
ATOM 2281 N N . THR A 1 293 ? 13.977 39.562 10.789 1 76.56 293 THR A N 1
ATOM 2282 C CA . THR A 1 293 ? 13.867 40.594 9.758 1 76.56 293 THR A CA 1
ATOM 2283 C C . THR A 1 293 ? 12.406 40.781 9.352 1 76.56 293 THR A C 1
ATOM 2285 O O . THR A 1 293 ? 11.914 41.906 9.328 1 76.56 293 THR A O 1
ATOM 2288 N N . ILE A 1 294 ? 11.805 39.719 9.102 1 77.62 294 ILE A N 1
ATOM 2289 C CA . ILE A 1 294 ? 10.422 39.781 8.633 1 77.62 294 ILE A CA 1
ATOM 2290 C C . ILE A 1 294 ? 9.523 40.281 9.758 1 77.62 294 ILE A C 1
ATOM 2292 O O . ILE A 1 294 ? 8.719 41.219 9.562 1 77.62 294 ILE A O 1
ATOM 2296 N N . ASN A 1 295 ? 9.641 39.719 10.922 1 78.38 295 ASN A N 1
ATOM 2297 C CA . ASN A 1 295 ? 8.812 40.094 12.062 1 78.38 295 ASN A CA 1
ATOM 2298 C C . ASN A 1 295 ? 9.062 41.531 12.492 1 78.38 295 ASN A C 1
ATOM 2300 O O . ASN A 1 295 ? 8.125 42.25 12.859 1 78.38 295 ASN A O 1
ATOM 2304 N N . GLY A 1 296 ? 10.344 41.906 12.469 1 76.38 296 GLY A N 1
ATOM 2305 C CA . GLY A 1 296 ? 10.688 43.281 12.797 1 76.38 296 GLY A CA 1
ATOM 2306 C C . GLY A 1 296 ? 10.078 44.281 11.844 1 76.38 296 GLY A C 1
ATOM 2307 O O . GLY A 1 296 ? 9.586 45.312 12.273 1 76.38 296 GLY A O 1
ATOM 2308 N N . TRP A 1 297 ? 10.188 43.969 10.68 1 73.25 297 TRP A N 1
ATOM 2309 C CA . TRP A 1 297 ? 9.609 44.844 9.664 1 73.25 297 TRP A CA 1
ATOM 2310 C C . TRP A 1 297 ? 8.094 44.906 9.797 1 73.25 297 TRP A C 1
ATOM 2312 O O . TRP A 1 297 ? 7.5 46 9.695 1 73.25 297 TRP A O 1
ATOM 2322 N N . MET A 1 298 ? 7.418 43.844 9.992 1 73.94 298 MET A N 1
ATOM 2323 C CA . MET A 1 298 ? 5.969 43.781 10.125 1 73.94 298 MET A CA 1
ATOM 2324 C C . MET A 1 298 ? 5.48 44.562 11.336 1 73.94 298 MET A C 1
ATOM 2326 O O . MET A 1 298 ? 4.379 45.094 11.32 1 73.94 298 MET A O 1
ATOM 2330 N N . ALA A 1 299 ? 6.242 44.594 12.289 1 74.81 299 ALA A N 1
ATOM 2331 C CA . ALA A 1 299 ? 5.867 45.281 13.516 1 74.81 299 ALA A CA 1
ATOM 2332 C C . ALA A 1 299 ? 5.871 46.781 13.305 1 74.81 299 ALA A C 1
ATOM 2334 O O . ALA A 1 299 ? 5.199 47.531 14.031 1 74.81 299 ALA A O 1
ATOM 2335 N N . LYS A 1 300 ? 6.582 47.219 12.281 1 74.31 300 LYS A N 1
ATOM 2336 C CA . LYS A 1 300 ? 6.789 48.625 12.078 1 74.31 300 LYS A CA 1
ATOM 2337 C C . LYS A 1 300 ? 5.672 49.25 11.227 1 74.31 300 LYS A C 1
ATOM 2339 O O . LYS A 1 300 ? 5.465 50.469 11.242 1 74.31 300 LYS A O 1
ATOM 2344 N N . TYR A 1 301 ? 5.004 48.438 10.523 1 73.31 301 TYR A N 1
ATOM 2345 C CA . TYR A 1 301 ? 4.129 49 9.508 1 73.31 301 TYR A CA 1
ATOM 2346 C C . TYR A 1 301 ? 2.672 48.688 9.789 1 73.31 301 TYR A C 1
ATOM 2348 O O . TYR A 1 301 ? 2.379 47.75 10.555 1 73.31 301 TYR A O 1
ATOM 2356 N N . ASP A 1 302 ? 1.836 49.531 9.203 1 74.19 302 ASP A N 1
ATOM 2357 C CA . ASP A 1 302 ? 0.399 49.312 9.32 1 74.19 302 ASP A CA 1
ATOM 2358 C C . ASP A 1 302 ? -0.059 48.219 8.352 1 74.19 302 ASP A C 1
ATOM 2360 O O . ASP A 1 302 ? 0.751 47.656 7.609 1 74.19 302 ASP A O 1
ATOM 2364 N N . ASP A 1 303 ? -1.327 47.875 8.398 1 71.56 303 ASP A N 1
ATOM 2365 C CA . ASP A 1 303 ? -1.908 46.75 7.66 1 71.56 303 ASP A CA 1
ATOM 2366 C C . ASP A 1 303 ? -1.736 46.938 6.156 1 71.56 303 ASP A C 1
ATOM 2368 O O . ASP A 1 303 ? -1.466 45.969 5.434 1 71.56 303 ASP A O 1
ATOM 2372 N N . GLU A 1 304 ? -1.873 48.094 5.711 1 74.19 304 GLU A N 1
ATOM 2373 C CA . GLU A 1 304 ? -1.775 48.344 4.277 1 74.19 304 GLU A CA 1
ATOM 2374 C C . GLU A 1 304 ? -0.353 48.125 3.773 1 74.19 304 GLU A C 1
ATOM 2376 O O . GLU A 1 304 ? -0.154 47.531 2.703 1 74.19 304 GLU A O 1
ATOM 2381 N N . HIS A 1 305 ? 0.572 48.594 4.539 1 74.75 305 HIS A N 1
ATOM 2382 C CA . HIS A 1 305 ? 1.969 48.406 4.156 1 74.75 305 HIS A CA 1
ATOM 2383 C C . HIS A 1 305 ? 2.375 46.938 4.227 1 74.75 305 HIS A C 1
ATOM 2385 O O . HIS A 1 305 ? 3.15 46.469 3.395 1 74.75 305 HIS A O 1
ATOM 2391 N N . ARG A 1 306 ? 1.88 46.25 5.25 1 75.31 306 ARG A N 1
ATOM 2392 C CA . ARG A 1 306 ? 2.146 44.844 5.371 1 75.31 306 ARG A CA 1
ATOM 2393 C C . ARG A 1 306 ? 1.624 44.062 4.16 1 75.31 306 ARG A C 1
ATOM 2395 O O . ARG A 1 306 ? 2.301 43.188 3.639 1 75.31 306 ARG A O 1
ATOM 2402 N N . ARG A 1 307 ? 0.489 44.406 3.76 1 75.56 307 ARG A N 1
ATOM 2403 C CA . ARG A 1 307 ? -0.107 43.812 2.578 1 75.56 307 ARG A CA 1
ATOM 2404 C C . ARG A 1 307 ? 0.773 44 1.35 1 75.56 307 ARG A C 1
ATOM 2406 O O . ARG A 1 307 ? 1.031 43.062 0.598 1 75.56 307 ARG A O 1
ATOM 2413 N N . LYS A 1 308 ? 1.15 45.188 1.162 1 74.81 308 LYS A N 1
ATOM 2414 C CA . LYS A 1 308 ? 1.983 45.5 0.01 1 74.81 308 LYS A CA 1
ATOM 2415 C C . LYS A 1 308 ? 3.311 44.75 0.057 1 74.81 308 LYS A C 1
ATOM 2417 O O . LYS A 1 308 ? 3.824 44.312 -0.978 1 74.81 308 LYS A O 1
ATOM 2422 N N . PHE A 1 309 ? 3.82 44.719 1.191 1 75.38 309 PHE A N 1
ATOM 2423 C CA . PHE A 1 309 ? 5.07 43.969 1.371 1 75.38 309 PHE A CA 1
ATOM 2424 C C . PHE A 1 309 ? 4.922 42.531 0.92 1 75.38 309 PHE A C 1
ATOM 2426 O O . PHE A 1 309 ? 5.754 42.031 0.167 1 75.38 309 PHE A O 1
ATOM 2433 N N . ILE A 1 310 ? 3.936 41.875 1.453 1 75.12 310 ILE A N 1
ATOM 2434 C CA . ILE A 1 310 ? 3.705 40.469 1.133 1 75.12 310 ILE A CA 1
ATOM 2435 C C . ILE A 1 310 ? 3.469 40.312 -0.368 1 75.12 310 ILE A C 1
ATOM 2437 O O . ILE A 1 310 ? 3.992 39.406 -0.993 1 75.12 310 ILE A O 1
ATOM 2441 N N . GLU A 1 311 ? 2.723 41.188 -0.883 1 77.38 311 GLU A N 1
ATOM 2442 C CA . GLU A 1 311 ? 2.463 41.125 -2.32 1 77.38 311 GLU A CA 1
ATOM 2443 C C . GLU A 1 311 ? 3.758 41.25 -3.117 1 77.38 311 GLU A C 1
ATOM 2445 O O . GLU A 1 311 ? 3.963 40.531 -4.094 1 77.38 311 GLU A O 1
ATOM 2450 N N . ASN A 1 312 ? 4.535 42.156 -2.68 1 78.69 312 ASN A N 1
ATOM 2451 C CA . ASN A 1 312 ? 5.812 42.375 -3.357 1 78.69 312 ASN A CA 1
ATOM 2452 C C . ASN A 1 312 ? 6.734 41.156 -3.201 1 78.69 312 ASN A C 1
ATOM 2454 O O . ASN A 1 312 ? 7.398 40.75 -4.156 1 78.69 312 ASN A O 1
ATOM 2458 N N . LEU A 1 313 ? 6.777 40.688 -1.993 1 78.44 313 LEU A N 1
ATOM 2459 C CA . LEU A 1 313 ? 7.617 39.531 -1.722 1 78.44 313 LEU A CA 1
ATOM 2460 C C . LEU A 1 313 ? 7.234 38.375 -2.627 1 78.44 313 LEU A C 1
ATOM 2462 O O . LEU A 1 313 ? 8.102 37.75 -3.238 1 78.44 313 LEU A O 1
ATOM 2466 N N . PHE A 1 314 ? 6.008 38.062 -2.74 1 79.56 314 PHE A N 1
ATOM 2467 C CA . PHE A 1 314 ? 5.562 36.938 -3.52 1 79.56 314 PHE A CA 1
ATOM 2468 C C . PHE A 1 314 ? 5.664 37.219 -5.012 1 79.56 314 PHE A C 1
ATOM 2470 O O . PHE A 1 314 ? 5.867 36.281 -5.812 1 79.56 314 PHE A O 1
ATOM 2477 N N . ALA A 1 315 ? 5.547 38.5 -5.332 1 80.44 315 ALA A N 1
ATOM 2478 C CA . ALA A 1 315 ? 5.82 38.844 -6.719 1 80.44 315 ALA A CA 1
ATOM 2479 C C . ALA A 1 315 ? 7.266 38.531 -7.098 1 80.44 315 ALA A C 1
ATOM 2481 O O . ALA A 1 315 ? 7.543 38.125 -8.227 1 80.44 315 ALA A O 1
ATOM 2482 N N . ILE A 1 316 ? 8.07 38.75 -6.223 1 84 316 ILE A N 1
ATOM 2483 C CA . ILE A 1 316 ? 9.484 38.469 -6.438 1 84 316 ILE A CA 1
ATOM 2484 C C . ILE A 1 316 ? 9.68 36.969 -6.578 1 84 316 ILE A C 1
ATOM 2486 O O . ILE A 1 316 ? 10.398 36.5 -7.469 1 84 316 ILE A O 1
ATOM 2490 N N . PHE A 1 317 ? 9.062 36.188 -5.711 1 80.19 317 PHE A N 1
ATOM 2491 C CA . PHE A 1 317 ? 9.156 34.75 -5.816 1 80.19 317 PHE A CA 1
ATOM 2492 C C . PHE A 1 317 ? 8.609 34.25 -7.156 1 80.19 317 PHE A C 1
ATOM 2494 O O . PHE A 1 317 ? 9.195 33.375 -7.793 1 80.19 317 PHE A O 1
ATOM 2501 N N . GLU A 1 318 ? 7.5 34.812 -7.531 1 81.81 318 GLU A N 1
ATOM 2502 C CA . GLU A 1 318 ? 6.875 34.438 -8.797 1 81.81 318 GLU A CA 1
ATOM 2503 C C . GLU A 1 318 ? 7.77 34.781 -9.984 1 81.81 318 GLU A C 1
ATOM 2505 O O . GLU A 1 318 ? 7.777 34.094 -10.992 1 81.81 318 GLU A O 1
ATOM 2510 N N . ALA A 1 319 ? 8.43 35.875 -9.836 1 84.25 319 ALA A N 1
ATOM 2511 C CA . ALA A 1 319 ? 9.336 36.312 -10.891 1 84.25 319 ALA A CA 1
ATOM 2512 C C . ALA A 1 319 ? 10.43 35.281 -11.133 1 84.25 319 ALA A C 1
ATOM 2514 O O . ALA A 1 319 ? 11.023 35.219 -12.219 1 84.25 319 ALA A O 1
ATOM 2515 N N . GLY A 1 320 ? 10.656 34.562 -10.172 1 84.5 320 GLY A N 1
ATOM 2516 C CA . GLY A 1 320 ? 11.656 33.5 -10.328 1 84.5 320 GLY A CA 1
ATOM 2517 C C . GLY A 1 320 ? 11.305 32.5 -11.398 1 84.5 320 GLY A C 1
ATOM 2518 O O . GLY A 1 320 ? 12.18 31.781 -11.898 1 84.5 320 GLY A O 1
ATOM 2519 N N . GLY A 1 321 ? 10.016 32.344 -11.688 1 82.19 321 GLY A N 1
ATOM 2520 C CA . GLY A 1 321 ? 9.594 31.578 -12.859 1 82.19 321 GLY A CA 1
ATOM 2521 C C . GLY A 1 321 ? 9.156 30.172 -12.531 1 82.19 321 GLY A C 1
ATOM 2522 O O . GLY A 1 321 ? 9.023 29.328 -13.422 1 82.19 321 GLY A O 1
ATOM 2523 N N . TYR A 1 322 ? 9.078 29.875 -11.281 1 82.44 322 TYR A N 1
ATOM 2524 C CA . TYR A 1 322 ? 8.664 28.531 -10.898 1 82.44 322 TYR A CA 1
ATOM 2525 C C . TYR A 1 322 ? 7.375 28.578 -10.086 1 82.44 322 TYR A C 1
ATOM 2527 O O . TYR A 1 322 ? 7.125 29.531 -9.344 1 82.44 322 TYR A O 1
ATOM 2535 N N . ASP A 1 323 ? 6.57 27.516 -10.219 1 77.38 323 ASP A N 1
ATOM 2536 C CA . ASP A 1 323 ? 5.238 27.516 -9.617 1 77.38 323 ASP A CA 1
ATOM 2537 C C . ASP A 1 323 ? 5.293 27.016 -8.172 1 77.38 323 ASP A C 1
ATOM 2539 O O . ASP A 1 323 ? 4.363 27.25 -7.395 1 77.38 323 ASP A O 1
ATOM 2543 N N . THR A 1 324 ? 6.363 26.297 -7.91 1 75.38 324 THR A N 1
ATOM 2544 C CA . THR A 1 324 ? 6.477 25.734 -6.562 1 75.38 324 THR A CA 1
ATOM 2545 C C . THR A 1 324 ? 7.801 26.141 -5.926 1 75.38 324 THR A C 1
ATOM 2547 O O . THR A 1 324 ? 8.781 26.422 -6.625 1 75.38 324 THR A O 1
ATOM 2550 N N . PHE A 1 325 ? 7.809 26.203 -4.605 1 70.06 325 PHE A N 1
ATOM 2551 C CA . PHE A 1 325 ? 9.039 26.531 -3.891 1 70.06 325 PHE A CA 1
ATOM 2552 C C . PHE A 1 325 ? 10.094 25.469 -4.109 1 70.06 325 PHE A C 1
ATOM 2554 O O . PHE A 1 325 ? 11.289 25.766 -4.141 1 70.06 325 PHE A O 1
ATOM 2561 N N . GLY A 1 326 ? 9.602 24.219 -4.215 1 67.44 326 GLY A N 1
ATOM 2562 C CA . GLY A 1 326 ? 10.547 23.156 -4.512 1 67.44 326 GLY A CA 1
ATOM 2563 C C . GLY A 1 326 ? 11.312 23.375 -5.805 1 67.44 326 GLY A C 1
ATOM 2564 O O . GLY A 1 326 ? 12.539 23.266 -5.832 1 67.44 326 GLY A O 1
ATOM 2565 N N . ASP A 1 327 ? 10.602 23.75 -6.781 1 75.19 327 ASP A N 1
ATOM 2566 C CA . ASP A 1 327 ? 11.234 24.031 -8.062 1 75.19 327 ASP A CA 1
ATOM 2567 C C . ASP A 1 327 ? 12.102 25.297 -7.988 1 75.19 327 ASP A C 1
ATOM 2569 O O . ASP A 1 327 ? 13.18 25.344 -8.586 1 75.19 327 ASP A O 1
ATOM 2573 N N . LEU A 1 328 ? 11.617 26.234 -7.328 1 76.25 328 LEU A N 1
ATOM 2574 C CA . LEU A 1 328 ? 12.352 27.484 -7.188 1 76.25 328 LEU A CA 1
ATOM 2575 C C . LEU A 1 328 ? 13.703 27.25 -6.508 1 76.25 328 LEU A C 1
ATOM 2577 O O . LEU A 1 328 ? 14.727 27.766 -6.957 1 76.25 328 LEU A O 1
ATOM 2581 N N . THR A 1 329 ? 13.727 26.422 -5.57 1 72.62 329 THR A N 1
ATOM 2582 C CA . THR A 1 329 ? 14.93 26.172 -4.785 1 72.62 329 THR A CA 1
ATOM 2583 C C . THR A 1 329 ? 15.883 25.25 -5.543 1 72.62 329 THR A C 1
ATOM 2585 O O . THR A 1 329 ? 17.109 25.344 -5.395 1 72.62 329 THR A O 1
ATOM 2588 N N . SER A 1 330 ? 15.336 24.344 -6.262 1 72.69 330 SER A N 1
ATOM 2589 C CA . SER A 1 330 ? 16.156 23.422 -7.039 1 72.69 330 SER A CA 1
ATOM 2590 C C . SER A 1 330 ? 16.875 24.156 -8.172 1 72.69 330 SER A C 1
ATOM 2592 O O . SER A 1 330 ? 17.875 23.656 -8.711 1 72.69 330 SER A O 1
ATOM 2594 N N . HIS A 1 331 ? 16.344 25.375 -8.492 1 80.44 331 HIS A N 1
ATOM 2595 C CA . HIS A 1 331 ? 16.922 26.156 -9.578 1 80.44 331 HIS A CA 1
ATOM 2596 C C . HIS A 1 331 ? 17.344 27.531 -9.086 1 80.44 331 HIS A C 1
ATOM 2598 O O . HIS A 1 331 ? 17.125 28.531 -9.773 1 80.44 331 HIS A O 1
ATOM 2604 N N . LEU A 1 332 ? 17.859 27.5 -7.945 1 78.25 332 LEU A N 1
ATOM 2605 C CA . LEU A 1 332 ? 18.188 28.766 -7.293 1 78.25 332 LEU A CA 1
ATOM 2606 C C . LEU A 1 332 ? 19.203 29.547 -8.102 1 78.25 332 LEU A C 1
ATOM 2608 O O . LEU A 1 332 ? 19.172 30.781 -8.125 1 78.25 332 LEU A O 1
ATOM 2612 N N . THR A 1 333 ? 20.156 28.859 -8.711 1 81.88 333 THR A N 1
ATOM 2613 C CA . THR A 1 333 ? 21.203 29.516 -9.492 1 81.88 333 THR A CA 1
ATOM 2614 C C . THR A 1 333 ? 20.594 30.344 -10.617 1 81.88 333 THR A C 1
ATOM 2616 O O . THR A 1 333 ? 21.109 31.406 -10.969 1 81.88 333 THR A O 1
ATOM 2619 N N . GLN A 1 334 ? 19.547 29.891 -11.094 1 85.75 334 GLN A N 1
ATOM 2620 C CA . GLN A 1 334 ? 18.891 30.578 -12.203 1 85.75 334 GLN A CA 1
ATOM 2621 C C . GLN A 1 334 ? 17.875 31.594 -11.695 1 85.75 334 GLN A C 1
ATOM 2623 O O . GLN A 1 334 ? 17.703 32.656 -12.273 1 85.75 334 GLN A O 1
ATOM 2628 N N . SER A 1 335 ? 17.219 31.281 -10.641 1 86.38 335 SER A N 1
ATOM 2629 C CA . SER A 1 335 ? 16.062 32.062 -10.211 1 86.38 335 SER A CA 1
ATOM 2630 C C . SER A 1 335 ? 16.5 33.25 -9.352 1 86.38 335 SER A C 1
ATOM 2632 O O . SER A 1 335 ? 15.859 34.312 -9.367 1 86.38 335 SER A O 1
ATOM 2634 N N . LEU A 1 336 ? 17.578 33.156 -8.648 1 85.38 336 LEU A N 1
ATOM 2635 C CA . LEU A 1 336 ? 17.953 34.156 -7.668 1 85.38 336 LEU A CA 1
ATOM 2636 C C . LEU A 1 336 ? 18.266 35.5 -8.352 1 85.38 336 LEU A C 1
ATOM 2638 O O . LEU A 1 336 ? 17.781 36.562 -7.914 1 85.38 336 LEU A O 1
ATOM 2642 N N . PRO A 1 337 ? 19.031 35.438 -9.414 1 87.25 337 PRO A N 1
ATOM 2643 C CA . PRO A 1 337 ? 19.312 36.719 -10.078 1 87.25 337 PRO A CA 1
ATOM 2644 C C . PRO A 1 337 ? 18.031 37.375 -10.578 1 87.25 337 PRO A C 1
ATOM 2646 O O . PRO A 1 337 ? 17.922 38.625 -10.531 1 87.25 337 PRO A O 1
ATOM 2649 N N . ILE A 1 338 ? 17.156 36.625 -10.977 1 90 338 ILE A N 1
ATOM 2650 C CA . ILE A 1 338 ? 15.891 37.156 -11.484 1 90 338 ILE A CA 1
ATOM 2651 C C . ILE A 1 338 ? 15.086 37.75 -10.336 1 90 338 ILE A C 1
ATOM 2653 O O . ILE A 1 338 ? 14.516 38.844 -10.477 1 90 338 ILE A O 1
ATOM 2657 N N . MET A 1 339 ? 15.07 37.156 -9.258 1 89.06 339 MET A N 1
ATOM 2658 C CA . MET A 1 339 ? 14.344 37.625 -8.078 1 89.06 339 MET A CA 1
ATOM 2659 C C . MET A 1 339 ? 14.961 38.906 -7.539 1 89.06 339 MET A C 1
ATOM 2661 O O . MET A 1 339 ? 14.242 39.844 -7.168 1 89.06 339 MET A O 1
ATOM 2665 N N . LEU A 1 340 ? 16.297 38.906 -7.617 1 87.44 340 LEU A N 1
ATOM 2666 C CA . LEU A 1 340 ? 16.969 40.125 -7.137 1 87.44 340 LEU A CA 1
ATOM 2667 C C . LEU A 1 340 ? 16.703 41.312 -8.055 1 87.44 340 LEU A C 1
ATOM 2669 O O . LEU A 1 340 ? 16.531 42.438 -7.582 1 87.44 340 LEU A O 1
ATOM 2673 N N . ALA A 1 341 ? 16.656 41 -9.297 1 88.62 341 ALA A N 1
ATOM 2674 C CA . ALA A 1 341 ? 16.297 42.031 -10.258 1 88.62 341 ALA A CA 1
ATOM 2675 C C . ALA A 1 341 ? 14.883 42.531 -10.023 1 88.62 341 ALA A C 1
ATOM 2677 O O . ALA A 1 341 ? 14.617 43.75 -10.117 1 88.62 341 ALA A O 1
ATOM 2678 N N . ALA A 1 342 ? 14.023 41.656 -9.773 1 89.12 342 ALA A N 1
ATOM 2679 C CA . ALA A 1 342 ? 12.633 42.031 -9.492 1 89.12 342 ALA A CA 1
ATOM 2680 C C . ALA A 1 342 ? 12.531 42.875 -8.227 1 89.12 342 ALA A C 1
ATOM 2682 O O . ALA A 1 342 ? 11.703 43.781 -8.141 1 89.12 342 ALA A O 1
ATOM 2683 N N . ALA A 1 343 ? 13.352 42.594 -7.273 1 87.75 343 ALA A N 1
ATOM 2684 C CA . ALA A 1 343 ? 13.352 43.312 -6.004 1 87.75 343 ALA A CA 1
ATOM 2685 C C . ALA A 1 343 ? 13.805 44.75 -6.191 1 87.75 343 ALA A C 1
ATOM 2687 O O . ALA A 1 343 ? 13.383 45.656 -5.453 1 87.75 343 ALA A O 1
ATOM 2688 N N . ARG A 1 344 ? 14.609 44.969 -7.16 1 85.19 344 ARG A N 1
ATOM 2689 C CA . ARG A 1 344 ? 15.156 46.281 -7.398 1 85.19 344 ARG A CA 1
ATOM 2690 C C . ARG A 1 344 ? 14.102 47.219 -7.969 1 85.19 344 ARG A C 1
ATOM 2692 O O . ARG A 1 344 ? 14.25 48.438 -7.91 1 85.19 344 ARG A O 1
ATOM 2699 N N . ASN A 1 345 ? 13.055 46.625 -8.492 1 82.81 345 ASN A N 1
ATOM 2700 C CA . ASN A 1 345 ? 12.008 47.406 -9.125 1 82.81 345 ASN A CA 1
ATOM 2701 C C . ASN A 1 345 ? 10.945 47.844 -8.117 1 82.81 345 ASN A C 1
ATOM 2703 O O . ASN A 1 345 ? 9.969 48.5 -8.477 1 82.81 345 ASN A O 1
ATOM 2707 N N . ILE A 1 346 ? 11.117 47.406 -6.887 1 81.94 346 ILE A N 1
ATOM 2708 C CA . ILE A 1 346 ? 10.148 47.781 -5.855 1 81.94 346 ILE A CA 1
ATOM 2709 C C . ILE A 1 346 ? 10.57 49.094 -5.199 1 81.94 346 ILE A C 1
ATOM 2711 O O . ILE A 1 346 ? 11.695 49.562 -5.402 1 81.94 346 ILE A O 1
ATOM 2715 N N . ASP A 1 347 ? 9.586 49.781 -4.535 1 78.81 347 ASP A N 1
ATOM 2716 C CA . ASP A 1 347 ? 9.859 51.062 -3.871 1 78.81 347 ASP A CA 1
ATOM 2717 C C . ASP A 1 347 ? 11.07 50.938 -2.949 1 78.81 347 ASP A C 1
ATOM 2719 O O . ASP A 1 347 ? 11.266 49.906 -2.291 1 78.81 347 ASP A O 1
ATOM 2723 N N . VAL A 1 348 ? 11.812 52.031 -2.875 1 76.25 348 VAL A N 1
ATOM 2724 C CA . VAL A 1 348 ? 13.094 52.094 -2.189 1 76.25 348 VAL A CA 1
ATOM 2725 C C . VAL A 1 348 ? 12.914 51.719 -0.721 1 76.25 348 VAL A C 1
ATOM 2727 O O . VAL A 1 348 ? 13.766 51.031 -0.142 1 76.25 348 VAL A O 1
ATOM 2730 N N . GLU A 1 349 ? 11.867 52.125 -0.151 1 72.62 349 GLU A N 1
ATOM 2731 C CA . GLU A 1 349 ? 11.633 51.844 1.266 1 72.62 349 GLU A CA 1
ATOM 2732 C C . GLU A 1 349 ? 11.547 50.344 1.541 1 72.62 349 GLU A C 1
ATOM 2734 O O . GLU A 1 349 ? 12.008 49.875 2.584 1 72.62 349 GLU A O 1
ATOM 2739 N N . ASP A 1 350 ? 11.055 49.625 0.597 1 77.19 350 ASP A N 1
ATOM 2740 C CA . ASP A 1 350 ? 10.812 48.219 0.787 1 77.19 350 ASP A CA 1
ATOM 2741 C C . ASP A 1 350 ? 11.922 47.375 0.153 1 77.19 350 ASP A C 1
ATOM 2743 O O . ASP A 1 350 ? 12.102 46.188 0.496 1 77.19 350 ASP A O 1
ATOM 2747 N N . ARG A 1 351 ? 12.617 47.906 -0.666 1 83.12 351 ARG A N 1
ATOM 2748 C CA . ARG A 1 351 ? 13.617 47.219 -1.461 1 83.12 351 ARG A CA 1
ATOM 2749 C C . ARG A 1 351 ? 14.664 46.562 -0.566 1 83.12 351 ARG A C 1
ATOM 2751 O O . ARG A 1 351 ? 15 45.406 -0.756 1 83.12 351 ARG A O 1
ATOM 2758 N N . ASP A 1 352 ? 15.125 47.344 0.432 1 78.44 352 ASP A N 1
ATOM 2759 C CA . ASP A 1 352 ? 16.203 46.812 1.27 1 78.44 352 ASP A CA 1
ATOM 2760 C C . ASP A 1 352 ? 15.758 45.594 2.039 1 78.44 352 ASP A C 1
ATOM 2762 O O . ASP A 1 352 ? 16.5 44.594 2.133 1 78.44 352 ASP A O 1
ATOM 2766 N N . VAL A 1 353 ? 14.633 45.688 2.508 1 77.5 353 VAL A N 1
ATOM 2767 C CA . VAL A 1 353 ? 14.117 44.562 3.273 1 77.5 353 VAL A CA 1
ATOM 2768 C C . VAL A 1 353 ? 13.891 43.375 2.344 1 77.5 353 VAL A C 1
ATOM 2770 O O . VAL A 1 353 ? 14.164 42.219 2.711 1 77.5 353 VAL A O 1
ATOM 2773 N N . MET A 1 354 ? 13.445 43.625 1.203 1 81.88 354 MET A N 1
ATOM 2774 C CA . MET A 1 354 ? 13.211 42.562 0.228 1 81.88 354 MET A CA 1
ATOM 2775 C C . MET A 1 354 ? 14.516 41.844 -0.12 1 81.88 354 MET A C 1
ATOM 2777 O O . MET A 1 354 ? 14.555 40.625 -0.184 1 81.88 354 MET A O 1
ATOM 2781 N N . ILE A 1 355 ? 15.469 42.625 -0.303 1 82 355 ILE A N 1
ATOM 2782 C CA . ILE A 1 355 ? 16.766 42.094 -0.663 1 82 355 ILE A CA 1
ATOM 2783 C C . ILE A 1 355 ? 17.312 41.25 0.493 1 82 355 ILE A C 1
ATOM 2785 O O . ILE A 1 355 ? 17.875 40.188 0.28 1 82 355 ILE A O 1
ATOM 2789 N N . GLU A 1 356 ? 17.109 41.75 1.605 1 78.38 356 GLU A N 1
ATOM 2790 C CA . GLU A 1 356 ? 17.547 41 2.781 1 78.38 356 GLU A CA 1
ATOM 2791 C C . GLU A 1 356 ? 16.812 39.688 2.916 1 78.38 356 GLU A C 1
ATOM 2793 O O . GLU A 1 356 ? 17.406 38.688 3.283 1 78.38 356 GLU A O 1
ATOM 2798 N N . VAL A 1 357 ? 15.57 39.688 2.725 1 76 357 VAL A N 1
ATOM 2799 C CA . VAL A 1 357 ? 14.75 38.5 2.791 1 76 357 VAL A CA 1
ATOM 2800 C C . VAL A 1 357 ? 15.211 37.469 1.737 1 76 357 VAL A C 1
ATOM 2802 O O . VAL A 1 357 ? 15.352 36.281 2.023 1 76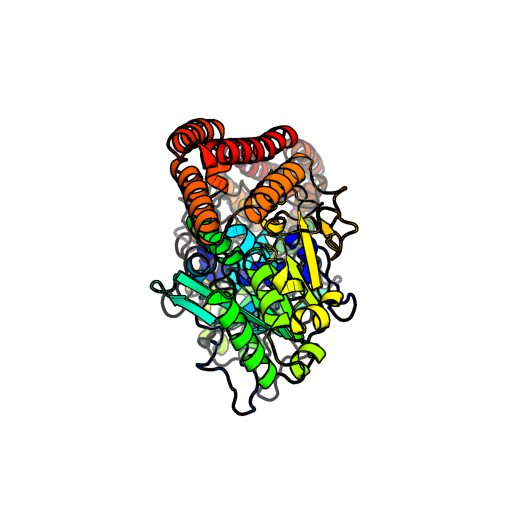 357 VAL A O 1
ATOM 2805 N N . LEU A 1 358 ? 15.461 37.969 0.599 1 79.38 358 LEU A N 1
ATOM 2806 C CA . LEU A 1 358 ? 15.914 37.094 -0.484 1 79.38 358 LEU A CA 1
ATOM 2807 C C . LEU A 1 358 ? 17.281 36.5 -0.16 1 79.38 358 LEU A C 1
ATOM 2809 O O . LEU A 1 358 ? 17.516 35.312 -0.446 1 79.38 358 LEU A O 1
ATOM 2813 N N . LYS A 1 359 ? 18.094 37.281 0.383 1 75.31 359 LYS A N 1
ATOM 2814 C CA . LYS A 1 359 ? 19.406 36.781 0.799 1 75.31 359 LYS A CA 1
ATOM 2815 C C . LYS A 1 359 ? 19.266 35.719 1.871 1 75.31 359 LYS A C 1
ATOM 2817 O O . LYS A 1 359 ? 19.969 34.719 1.843 1 75.31 359 LYS A O 1
ATOM 2822 N N . GLY A 1 360 ? 18.453 36.031 2.77 1 72.38 360 GLY A N 1
ATOM 2823 C CA . GLY A 1 360 ? 18.188 35.031 3.793 1 72.38 360 GLY A CA 1
ATOM 2824 C C . GLY A 1 360 ? 17.641 33.75 3.23 1 72.38 360 GLY A C 1
ATOM 2825 O O . GLY A 1 360 ? 18.078 32.656 3.625 1 72.38 360 GLY A O 1
ATOM 2826 N N . PHE A 1 361 ? 16.703 33.875 2.363 1 74.25 361 PHE A N 1
ATOM 2827 C CA . PHE A 1 361 ? 16.125 32.75 1.69 1 74.25 361 PHE A CA 1
ATOM 2828 C C . PHE A 1 361 ? 17.203 31.953 0.941 1 74.25 361 PHE A C 1
ATOM 2830 O O . PHE A 1 361 ? 17.25 30.719 1.029 1 74.25 361 PHE A O 1
ATOM 2837 N N . ALA A 1 362 ? 18.047 32.656 0.227 1 73.69 362 ALA A N 1
ATOM 2838 C CA . ALA A 1 362 ? 19.125 32.031 -0.529 1 73.69 362 ALA A CA 1
ATOM 2839 C C . ALA A 1 362 ? 20.125 31.344 0.403 1 73.69 362 ALA A C 1
ATOM 2841 O O . ALA A 1 362 ? 20.625 30.266 0.088 1 73.69 362 ALA A O 1
ATOM 2842 N N . ALA A 1 363 ? 20.391 31.969 1.439 1 71.5 363 ALA A N 1
ATOM 2843 C CA . ALA A 1 363 ? 21.328 31.406 2.412 1 71.5 363 ALA A CA 1
ATOM 2844 C C . ALA A 1 363 ? 20.781 30.109 2.996 1 71.5 363 ALA A C 1
ATOM 2846 O O . ALA A 1 363 ? 21.547 29.156 3.189 1 71.5 363 ALA A O 1
ATOM 2847 N N . THR A 1 364 ? 19.547 30.109 3.219 1 68 364 THR A N 1
ATOM 2848 C CA . THR A 1 364 ? 18.922 28.906 3.752 1 68 364 THR A CA 1
ATOM 2849 C C . THR A 1 364 ? 18.953 27.781 2.725 1 68 364 THR A C 1
ATOM 2851 O O . THR A 1 364 ? 19.156 26.609 3.078 1 68 364 THR A O 1
ATOM 2854 N N . ALA A 1 365 ? 18.781 28.109 1.452 1 68.19 365 ALA A N 1
ATOM 2855 C CA . ALA A 1 365 ? 18.781 27.141 0.368 1 68.19 365 ALA A CA 1
ATOM 2856 C C . ALA A 1 365 ? 20.172 26.594 0.11 1 68.19 365 ALA A C 1
ATOM 2858 O O . ALA A 1 365 ? 20.344 25.391 -0.166 1 68.19 365 ALA A O 1
ATOM 2859 N N . ALA A 1 366 ? 21.188 27.438 0.089 1 61.88 366 ALA A N 1
ATOM 2860 C CA . ALA A 1 366 ? 22.578 27.062 -0.185 1 61.88 366 ALA A CA 1
ATOM 2861 C C . ALA A 1 366 ? 23.125 26.156 0.909 1 61.88 366 ALA A C 1
ATOM 2863 O O . ALA A 1 366 ? 23.891 25.234 0.628 1 61.88 366 ALA A O 1
ATOM 2864 N N . ALA A 1 367 ? 22.781 26.422 2.031 1 55.34 367 ALA A N 1
ATOM 2865 C CA . ALA A 1 367 ? 23.25 25.594 3.133 1 55.34 367 ALA A CA 1
ATOM 2866 C C . ALA A 1 367 ? 22.797 24.141 2.965 1 55.34 367 ALA A C 1
ATOM 2868 O O . ALA A 1 367 ? 23.469 23.219 3.41 1 55.34 367 ALA A O 1
ATOM 2869 N N . SER A 1 368 ? 21.797 23.844 2.279 1 49.97 368 SER A N 1
ATOM 2870 C CA . SER A 1 368 ? 21.281 22.5 2.057 1 49.97 368 SER A CA 1
ATOM 2871 C C . SER A 1 368 ? 22.109 21.766 0.992 1 49.97 368 SER A C 1
ATOM 2873 O O . SER A 1 368 ? 22.234 20.547 1.029 1 49.97 368 SER A O 1
ATOM 2875 N N . VAL A 1 369 ? 22.5 22.469 -0.026 1 46.5 369 VAL A N 1
ATOM 2876 C CA . VAL A 1 369 ? 23.312 21.875 -1.077 1 46.5 369 VAL A CA 1
ATOM 2877 C C . VAL A 1 369 ? 24.641 21.391 -0.495 1 46.5 369 VAL A C 1
ATOM 2879 O O . VAL A 1 369 ? 25.156 20.344 -0.901 1 46.5 369 VAL A O 1
ATOM 2882 N N . ILE A 1 370 ? 25.078 21.984 0.433 1 41.66 370 ILE A N 1
ATOM 2883 C CA . ILE A 1 370 ? 26.344 21.562 1.01 1 41.66 370 ILE A CA 1
ATOM 2884 C C . ILE A 1 370 ? 26.156 20.312 1.856 1 41.66 370 ILE A C 1
ATOM 2886 O O . ILE A 1 370 ? 27 19.422 1.863 1 41.66 370 ILE A O 1
ATOM 2890 N N . LEU A 1 371 ? 25.094 20.094 2.404 1 39.22 371 LEU A N 1
ATOM 2891 C CA . LEU A 1 371 ? 24.938 18.938 3.277 1 39.22 371 LEU A CA 1
ATOM 2892 C C . LEU A 1 371 ? 24.516 17.703 2.479 1 39.22 371 LEU A C 1
ATOM 2894 O O . LEU A 1 371 ? 24.609 16.578 2.975 1 39.22 371 LEU A O 1
ATOM 2898 N N . ALA A 1 372 ? 24.031 17.75 1.486 1 37.66 372 ALA A N 1
ATOM 2899 C CA . ALA A 1 372 ? 23.609 16.609 0.691 1 37.66 372 ALA A CA 1
ATOM 2900 C C . ALA A 1 372 ? 24.781 15.992 -0.06 1 37.66 372 ALA A C 1
ATOM 2902 O O . ALA A 1 372 ? 24.688 14.875 -0.571 1 37.66 372 ALA A O 1
ATOM 2903 N N . LYS A 1 373 ? 25.969 16.5 -0.228 1 32 373 LYS A N 1
ATOM 2904 C CA . LYS A 1 373 ? 27.156 15.836 -0.755 1 32 373 LYS A CA 1
ATOM 2905 C C . LYS A 1 373 ? 27.891 15.055 0.339 1 32 373 LYS A C 1
ATOM 2907 O O . LYS A 1 373 ? 28.141 15.586 1.421 1 32 373 LYS A O 1
ATOM 2912 N N . MET B 1 1 ? 7.023 -1.952 -20.484 1 74 1 MET B N 1
ATOM 2913 C CA . MET B 1 1 ? 6.34 -3.205 -20.188 1 74 1 MET B CA 1
ATOM 2914 C C . MET B 1 1 ? 6.438 -3.529 -18.703 1 74 1 MET B C 1
ATOM 2916 O O . MET B 1 1 ? 7.414 -3.166 -18.047 1 74 1 MET B O 1
ATOM 2920 N N . GLY B 1 2 ? 5.316 -3.957 -18.016 1 91.88 2 GLY B N 1
ATOM 2921 C CA . GLY B 1 2 ? 5.273 -4.164 -16.578 1 91.88 2 GLY B CA 1
ATOM 2922 C C . GLY B 1 2 ? 4.68 -5.5 -16.188 1 91.88 2 GLY B C 1
ATOM 2923 O O . GLY B 1 2 ? 4.137 -6.219 -17.031 1 91.88 2 GLY B O 1
ATOM 2924 N N . ASN B 1 3 ? 5.02 -5.973 -15.07 1 96.31 3 ASN B N 1
ATOM 2925 C CA . ASN B 1 3 ? 4.445 -7.211 -14.547 1 96.31 3 ASN B CA 1
ATOM 2926 C C . ASN B 1 3 ? 3.004 -7.012 -14.094 1 96.31 3 ASN B C 1
ATOM 2928 O O . ASN B 1 3 ? 2.393 -5.98 -14.383 1 96.31 3 ASN B O 1
ATOM 2932 N N . ILE B 1 4 ? 2.438 -8.023 -13.539 1 97.25 4 ILE B N 1
ATOM 2933 C CA . ILE B 1 4 ? 1.022 -8.016 -13.18 1 97.25 4 ILE B CA 1
ATOM 2934 C C . ILE B 1 4 ? 0.748 -6.902 -12.172 1 97.25 4 ILE B C 1
ATOM 2936 O O . ILE B 1 4 ? -0.299 -6.25 -12.227 1 97.25 4 ILE B O 1
ATOM 2940 N N . THR B 1 5 ? 1.653 -6.617 -11.211 1 97.94 5 THR B N 1
ATOM 2941 C CA . THR B 1 5 ? 1.489 -5.543 -10.234 1 97.94 5 THR B CA 1
ATOM 2942 C C . THR B 1 5 ? 1.427 -4.188 -10.93 1 97.94 5 THR B C 1
ATOM 2944 O O . THR B 1 5 ? 0.569 -3.359 -10.617 1 97.94 5 THR B O 1
ATOM 2947 N N . ASP B 1 6 ? 2.328 -3.994 -11.859 1 97.31 6 ASP B N 1
ATOM 2948 C CA . ASP B 1 6 ? 2.32 -2.771 -12.656 1 97.31 6 ASP B CA 1
ATOM 2949 C C . ASP B 1 6 ? 0.998 -2.609 -13.406 1 97.31 6 ASP B C 1
ATOM 2951 O O . ASP B 1 6 ? 0.439 -1.512 -13.453 1 97.31 6 ASP B O 1
ATOM 2955 N N . ASP B 1 7 ? 0.603 -3.678 -14 1 97.69 7 ASP B N 1
ATOM 2956 C CA . ASP B 1 7 ? -0.64 -3.656 -14.766 1 97.69 7 ASP B CA 1
ATOM 2957 C C . ASP B 1 7 ? -1.821 -3.256 -13.883 1 97.69 7 ASP B C 1
ATOM 2959 O O . ASP B 1 7 ? -2.656 -2.443 -14.281 1 97.69 7 ASP B O 1
ATOM 2963 N N . ILE B 1 8 ? -1.907 -3.807 -12.656 1 97.56 8 ILE B N 1
ATOM 2964 C CA . ILE B 1 8 ? -2.982 -3.523 -11.711 1 97.56 8 ILE B CA 1
ATOM 2965 C C . ILE B 1 8 ? -2.965 -2.045 -11.336 1 97.56 8 ILE B C 1
ATOM 2967 O O . ILE B 1 8 ? -4.02 -1.431 -11.156 1 97.56 8 ILE B O 1
ATOM 2971 N N . ARG B 1 9 ? -1.806 -1.434 -11.227 1 96.62 9 ARG B N 1
ATOM 2972 C CA . ARG B 1 9 ? -1.652 -0.04 -10.82 1 96.62 9 ARG B CA 1
ATOM 2973 C C . ARG B 1 9 ? -2.053 0.906 -11.953 1 96.62 9 ARG B C 1
ATOM 2975 O O . ARG B 1 9 ? -2.344 2.078 -11.711 1 96.62 9 ARG B O 1
ATOM 2982 N N . GLN B 1 10 ? -2.113 0.385 -13.18 1 95.12 10 GLN B N 1
ATOM 2983 C CA . GLN B 1 10 ? -2.303 1.257 -14.328 1 95.12 10 GLN B CA 1
ATOM 2984 C C . GLN B 1 10 ? -3.705 1.1 -14.914 1 95.12 10 GLN B C 1
ATOM 2986 O O . GLN B 1 10 ? -4.207 2 -15.594 1 95.12 10 GLN B O 1
ATOM 2991 N N . HIS B 1 11 ? -4.293 -0.025 -14.727 1 96.31 11 HIS B N 1
ATOM 2992 C CA . HIS B 1 11 ? -5.59 -0.306 -15.336 1 96.31 11 HIS B CA 1
ATOM 2993 C C . HIS B 1 11 ? -6.645 -0.591 -14.273 1 96.31 11 HIS B C 1
ATOM 2995 O O . HIS B 1 11 ? -6.414 -1.386 -13.359 1 96.31 11 HIS B O 1
ATOM 3001 N N . PHE B 1 12 ? -7.824 0.01 -14.43 1 96.81 12 PHE B N 1
ATOM 3002 C CA . PHE B 1 12 ? -8.773 0.011 -13.32 1 96.81 12 PHE B CA 1
ATOM 3003 C C . PHE B 1 12 ? -10.109 -0.568 -13.758 1 96.81 12 PHE B C 1
ATOM 3005 O O . PHE B 1 12 ? -11.133 -0.325 -13.117 1 96.81 12 PHE B O 1
ATOM 3012 N N . ASP B 1 13 ? -10.117 -1.388 -14.852 1 96.5 13 ASP B N 1
ATOM 3013 C CA . ASP B 1 13 ? -11.344 -2.051 -15.281 1 96.5 13 ASP B CA 1
ATOM 3014 C C . ASP B 1 13 ? -11.867 -2.994 -14.203 1 96.5 13 ASP B C 1
ATOM 3016 O O . ASP B 1 13 ? -11.102 -3.768 -13.625 1 96.5 13 ASP B O 1
ATOM 3020 N N . THR B 1 14 ? -13.148 -2.918 -13.922 1 94.62 14 THR B N 1
ATOM 3021 C CA . THR B 1 14 ? -13.781 -3.893 -13.039 1 94.62 14 THR B CA 1
ATOM 3022 C C . THR B 1 14 ? -13.977 -5.223 -13.758 1 94.62 14 THR B C 1
ATOM 3024 O O . THR B 1 14 ? -13.758 -5.32 -14.969 1 94.62 14 THR B O 1
ATOM 3027 N N . PHE B 1 15 ? -14.406 -6.246 -13.062 1 94.5 15 PHE B N 1
ATOM 3028 C CA . PHE B 1 15 ? -14.656 -7.547 -13.672 1 94.5 15 PHE B CA 1
ATOM 3029 C C . PHE B 1 15 ? -15.852 -7.48 -14.617 1 94.5 15 PHE B C 1
ATOM 3031 O O . PHE B 1 15 ? -15.984 -8.32 -15.508 1 94.5 15 PHE B O 1
ATOM 3038 N N . ALA B 1 16 ? -16.734 -6.508 -14.391 1 92.69 16 ALA B N 1
ATOM 3039 C CA . ALA B 1 16 ? -17.859 -6.297 -15.289 1 92.69 16 ALA B CA 1
ATOM 3040 C C . ALA B 1 16 ? -17.406 -5.699 -16.625 1 92.69 16 ALA B C 1
ATOM 3042 O O . ALA B 1 16 ? -17.953 -6.02 -17.672 1 92.69 16 ALA B O 1
ATOM 3043 N N . GLU B 1 17 ? -16.391 -4.875 -16.625 1 94.88 17 GLU B N 1
ATOM 3044 C CA . GLU B 1 17 ? -15.898 -4.18 -17.812 1 94.88 17 GLU B CA 1
ATOM 3045 C C . GLU B 1 17 ? -14.906 -5.039 -18.578 1 94.88 17 GLU B C 1
ATOM 3047 O O . GLU B 1 17 ? -14.859 -4.996 -19.812 1 94.88 17 GLU B O 1
ATOM 3052 N N . LEU B 1 18 ? -14.062 -5.727 -17.922 1 96.06 18 LEU B N 1
ATOM 3053 C CA . LEU B 1 18 ? -13.109 -6.684 -18.469 1 96.06 18 LEU B CA 1
ATOM 3054 C C . LEU B 1 18 ? -13.211 -8.023 -17.766 1 96.06 18 LEU B C 1
ATOM 3056 O O . LEU B 1 18 ? -12.812 -8.148 -16.594 1 96.06 18 LEU B O 1
ATOM 3060 N N . PRO B 1 19 ? -13.711 -8.984 -18.438 1 95.94 19 PRO B N 1
ATOM 3061 C CA . PRO B 1 19 ? -13.891 -10.281 -17.797 1 95.94 19 PRO B CA 1
ATOM 3062 C C . PRO B 1 19 ? -12.586 -10.875 -17.281 1 95.94 19 PRO B C 1
ATOM 3064 O O . PRO B 1 19 ? -11.508 -10.5 -17.75 1 95.94 19 PRO B O 1
ATOM 3067 N N . PHE B 1 20 ? -12.727 -11.789 -16.312 1 97.5 20 PHE B N 1
ATOM 3068 C CA . PHE B 1 20 ? -11.602 -12.438 -15.656 1 97.5 20 PHE B CA 1
ATOM 3069 C C . PHE B 1 20 ? -10.633 -13.023 -16.672 1 97.5 20 PHE B C 1
ATOM 3071 O O . PHE B 1 20 ? -11.055 -13.711 -17.609 1 97.5 20 PHE B O 1
ATOM 3078 N N . THR B 1 21 ? -9.375 -12.727 -16.547 1 97 21 THR B N 1
ATOM 3079 C CA . THR B 1 21 ? -8.367 -13.133 -17.531 1 97 21 THR B CA 1
ATOM 3080 C C . THR B 1 21 ? -7.375 -14.109 -16.906 1 97 21 THR B C 1
ATOM 3082 O O . THR B 1 21 ? -7.402 -14.344 -15.695 1 97 21 THR B O 1
ATOM 3085 N N . GLU B 1 22 ? -6.477 -14.633 -17.703 1 96.94 22 GLU B N 1
ATOM 3086 C CA . GLU B 1 22 ? -5.41 -15.516 -17.234 1 96.94 22 GLU B CA 1
ATOM 3087 C C . GLU B 1 22 ? -4.441 -14.773 -16.312 1 96.94 22 GLU B C 1
ATOM 3089 O O . GLU B 1 22 ? -3.922 -15.352 -15.352 1 96.94 22 GLU B O 1
ATOM 3094 N N . ALA B 1 23 ? -4.238 -13.555 -16.656 1 97.19 23 ALA B N 1
ATOM 3095 C CA . ALA B 1 23 ? -3.363 -12.734 -15.828 1 97.19 23 ALA B CA 1
ATOM 3096 C C . ALA B 1 23 ? -3.955 -12.547 -14.43 1 97.19 23 ALA B C 1
ATOM 3098 O O . ALA B 1 23 ? -3.225 -12.5 -13.438 1 97.19 23 ALA B O 1
ATOM 3099 N N . ASP B 1 24 ? -5.289 -12.406 -14.359 1 98.19 24 ASP B N 1
ATOM 3100 C CA . ASP B 1 24 ? -5.957 -12.344 -13.062 1 98.19 24 ASP B CA 1
ATOM 3101 C C . ASP B 1 24 ? -5.695 -13.609 -12.25 1 98.19 24 ASP B C 1
ATOM 3103 O O . ASP B 1 24 ? -5.426 -13.539 -11.047 1 98.19 24 ASP B O 1
ATOM 3107 N N . SER B 1 25 ? -5.789 -14.727 -12.953 1 98.56 25 SER B N 1
ATOM 3108 C CA . SER B 1 25 ? -5.512 -16 -12.297 1 98.56 25 SER B CA 1
ATOM 3109 C C . SER B 1 25 ? -4.086 -16.047 -11.758 1 98.56 25 SER B C 1
ATOM 3111 O O . SER B 1 25 ? -3.852 -16.547 -10.656 1 98.56 25 SER B O 1
ATOM 3113 N N . LEU B 1 26 ? -3.158 -15.555 -12.516 1 98.44 26 LEU B N 1
ATOM 3114 C CA . LEU B 1 26 ? -1.77 -15.523 -12.078 1 98.44 26 LEU B CA 1
ATOM 3115 C C . LEU B 1 26 ? -1.628 -14.711 -10.797 1 98.44 26 LEU B C 1
ATOM 3117 O O . LEU B 1 26 ? -0.917 -15.117 -9.867 1 98.44 26 LEU B O 1
ATOM 3121 N N . ALA B 1 27 ? -2.291 -13.578 -10.773 1 98.44 27 ALA B N 1
ATOM 3122 C CA . ALA B 1 27 ? -2.232 -12.711 -9.602 1 98.44 27 ALA B CA 1
ATOM 3123 C C . ALA B 1 27 ? -2.77 -13.422 -8.359 1 98.44 27 ALA B C 1
ATOM 3125 O O . ALA B 1 27 ? -2.141 -13.391 -7.301 1 98.44 27 ALA B O 1
ATOM 3126 N N . LEU B 1 28 ? -3.914 -14.039 -8.469 1 98.69 28 LEU B N 1
ATOM 3127 C CA . LEU B 1 28 ? -4.527 -14.727 -7.344 1 98.69 28 LEU B CA 1
ATOM 3128 C C . LEU B 1 28 ? -3.701 -15.938 -6.934 1 98.69 28 LEU B C 1
ATOM 3130 O O . LEU B 1 28 ? -3.57 -16.234 -5.742 1 98.69 28 LEU B O 1
ATOM 3134 N N . SER B 1 29 ? -3.148 -16.656 -7.949 1 98.44 29 SER B N 1
ATOM 3135 C CA . SER B 1 29 ? -2.27 -17.781 -7.652 1 98.44 29 SER B CA 1
ATOM 3136 C C . SER B 1 29 ? -1.037 -17.328 -6.875 1 98.44 29 SER B C 1
ATOM 3138 O O . SER B 1 29 ? -0.597 -18.016 -5.949 1 98.44 29 SER B O 1
ATOM 3140 N N . GLN B 1 30 ? -0.49 -16.219 -7.297 1 97.69 30 GLN B N 1
ATOM 3141 C CA . GLN B 1 30 ? 0.665 -15.68 -6.594 1 97.69 30 GLN B CA 1
ATOM 3142 C C . GLN B 1 30 ? 0.296 -15.258 -5.176 1 97.69 30 GLN B C 1
ATOM 3144 O O . GLN B 1 30 ? 1.047 -15.508 -4.23 1 97.69 30 GLN B O 1
ATOM 3149 N N . LEU B 1 31 ? -0.867 -14.578 -5.023 1 98 31 LEU B N 1
ATOM 3150 C CA . LEU B 1 31 ? -1.291 -14.141 -3.697 1 98 31 LEU B CA 1
ATOM 3151 C C . LEU B 1 31 ? -1.491 -15.336 -2.77 1 98 31 LEU B C 1
ATOM 3153 O O . LEU B 1 31 ? -1.271 -15.227 -1.561 1 98 31 LEU B O 1
ATOM 3157 N N . ALA B 1 32 ? -1.813 -16.469 -3.279 1 97.75 32 ALA B N 1
ATOM 3158 C CA . ALA B 1 32 ? -2.08 -17.672 -2.5 1 97.75 32 ALA B CA 1
ATOM 3159 C C . ALA B 1 32 ? -0.802 -18.203 -1.854 1 97.75 32 ALA B C 1
ATOM 3161 O O . ALA B 1 32 ? -0.855 -19.078 -0.979 1 97.75 32 ALA B O 1
ATOM 3162 N N . TYR B 1 33 ? 0.348 -17.688 -2.252 1 95.56 33 TYR B N 1
ATOM 3163 C CA . TYR B 1 33 ? 1.601 -18.078 -1.615 1 95.56 33 TYR B CA 1
ATOM 3164 C C . TYR B 1 33 ? 1.691 -17.516 -0.201 1 95.56 33 TYR B C 1
ATOM 3166 O O . TYR B 1 33 ? 2.518 -17.969 0.599 1 95.56 33 TYR B O 1
ATOM 3174 N N . ALA B 1 34 ? 0.898 -16.5 0.054 1 96.5 34 ALA B N 1
ATOM 3175 C CA . ALA B 1 34 ? 0.931 -15.891 1.377 1 96.5 34 ALA B CA 1
ATOM 3176 C C . ALA B 1 34 ? 0.499 -16.875 2.455 1 96.5 34 ALA B C 1
ATOM 3178 O O . ALA B 1 34 ? -0.483 -17.609 2.283 1 96.5 34 ALA B O 1
ATOM 3179 N N . ARG B 1 35 ? 1.278 -16.969 3.48 1 95.69 35 ARG B N 1
ATOM 3180 C CA . ARG B 1 35 ? 0.743 -17.562 4.699 1 95.69 35 ARG B CA 1
ATOM 3181 C C . ARG B 1 35 ? -0.281 -16.641 5.355 1 95.69 35 ARG B C 1
ATOM 3183 O O . ARG B 1 35 ? 0.085 -15.656 5.996 1 95.69 35 ARG B O 1
ATOM 3190 N N . MET B 1 36 ? -1.481 -17.031 5.211 1 97.62 36 MET B N 1
ATOM 3191 C CA . MET B 1 36 ? -2.572 -16.141 5.586 1 97.62 36 MET B CA 1
ATOM 3192 C C . MET B 1 36 ? -2.568 -15.875 7.09 1 97.62 36 MET B C 1
ATOM 3194 O O . MET B 1 36 ? -2.344 -16.797 7.883 1 97.62 36 MET B O 1
ATOM 3198 N N . PRO B 1 37 ? -2.736 -14.602 7.465 1 97 37 PRO B N 1
ATOM 3199 C CA . PRO 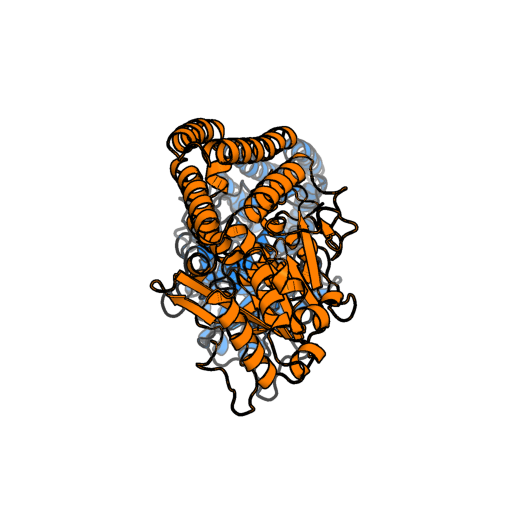B 1 37 ? -2.797 -14.273 8.891 1 97 37 PRO B CA 1
ATOM 3200 C C . PRO B 1 37 ? -4.047 -14.828 9.57 1 97 37 PRO B C 1
ATOM 3202 O O . PRO B 1 37 ? -4.934 -15.359 8.898 1 97 37 PRO B O 1
ATOM 3205 N N . ASP B 1 38 ? -4.156 -14.664 10.805 1 95.44 38 ASP B N 1
ATOM 3206 C CA . ASP B 1 38 ? -5.148 -15.344 11.633 1 95.44 38 ASP B CA 1
ATOM 3207 C C . ASP B 1 38 ? -6.555 -14.82 11.344 1 95.44 38 ASP B C 1
ATOM 3209 O O . ASP B 1 38 ? -7.543 -15.5 11.609 1 95.44 38 ASP B O 1
ATOM 3213 N N . ASN B 1 39 ? -6.664 -13.641 10.875 1 95.38 39 ASN B N 1
ATOM 3214 C CA . ASN B 1 39 ? -7.984 -13.062 10.625 1 95.38 39 ASN B CA 1
ATOM 3215 C C . ASN B 1 39 ? -8.656 -13.695 9.406 1 95.38 39 ASN B C 1
ATOM 3217 O O . ASN B 1 39 ? -9.852 -13.516 9.188 1 95.38 39 ASN B O 1
ATOM 3221 N N . VAL B 1 40 ? -7.934 -14.422 8.594 1 96.94 40 VAL B N 1
ATOM 3222 C CA . VAL B 1 40 ? -8.523 -15.109 7.449 1 96.94 40 VAL B CA 1
ATOM 3223 C C . VAL B 1 40 ? -9.156 -16.422 7.906 1 96.94 40 VAL B C 1
ATOM 3225 O O . VAL B 1 40 ? -8.492 -17.266 8.508 1 96.94 40 VAL B O 1
ATOM 3228 N N . PRO B 1 41 ? -10.438 -16.578 7.629 1 96.12 41 PRO B N 1
ATOM 3229 C CA . PRO B 1 41 ? -11.102 -17.812 8.062 1 96.12 41 PRO B CA 1
ATOM 3230 C C . PRO B 1 41 ? -10.43 -19.062 7.527 1 96.12 41 PRO B C 1
ATOM 3232 O O . PRO B 1 41 ? -9.992 -19.094 6.371 1 96.12 41 PRO B O 1
ATOM 3235 N N . ARG B 1 42 ? -10.289 -20.078 8.367 1 94.38 42 ARG B N 1
ATOM 3236 C CA . ARG B 1 42 ? -9.641 -21.328 8.016 1 94.38 42 ARG B CA 1
ATOM 3237 C C . ARG B 1 42 ? -10.648 -22.359 7.504 1 94.38 42 ARG B C 1
ATOM 3239 O O . ARG B 1 42 ? -11.82 -22.312 7.879 1 94.38 42 ARG B O 1
ATOM 3246 N N . TYR B 1 43 ? -9.961 -23.141 6.766 1 89.38 43 TYR B N 1
ATOM 3247 C CA . TYR B 1 43 ? -10.719 -24.281 6.285 1 89.38 43 TYR B CA 1
ATOM 3248 C C . TYR B 1 43 ? -11.133 -25.188 7.438 1 89.38 43 TYR B C 1
ATOM 3250 O O . TYR B 1 43 ? -10.312 -25.516 8.305 1 89.38 43 TYR B O 1
ATOM 3258 N N . HIS B 1 44 ? -12.438 -25.609 7.723 1 76.69 44 HIS B N 1
ATOM 3259 C CA . HIS B 1 44 ? -13.039 -26.531 8.68 1 76.69 44 HIS B CA 1
ATOM 3260 C C . HIS B 1 44 ? -13.227 -25.875 10.039 1 76.69 44 HIS B C 1
ATOM 3262 O O . HIS B 1 44 ? -13.875 -26.438 10.93 1 76.69 44 HIS B O 1
ATOM 3268 N N . GLU B 1 45 ? -12.492 -24.891 10.445 1 67.31 45 GLU B N 1
ATOM 3269 C CA . GLU B 1 45 ? -12.672 -24.312 11.781 1 67.31 45 GLU B CA 1
ATOM 3270 C C . GLU B 1 45 ? -13.883 -23.375 11.812 1 67.31 45 GLU B C 1
ATOM 3272 O O . GLU B 1 45 ? -14.703 -23.453 12.734 1 67.31 45 GLU B O 1
ATOM 3277 N N . ASN B 1 46 ? -13.797 -22.344 11.086 1 57.94 46 ASN B N 1
ATOM 3278 C CA . ASN B 1 46 ? -14.836 -21.312 11.164 1 57.94 46 ASN B CA 1
ATOM 3279 C C . ASN B 1 46 ? -15.727 -21.328 9.922 1 57.94 46 ASN B C 1
ATOM 3281 O O . ASN B 1 46 ? -16.375 -20.328 9.609 1 57.94 46 ASN B O 1
ATOM 3285 N N . ALA B 1 47 ? -15.531 -22.422 9.211 1 53.81 47 ALA B N 1
ATOM 3286 C CA . ALA B 1 47 ? -16.062 -22.391 7.852 1 53.81 47 ALA B CA 1
ATOM 3287 C C . ALA B 1 47 ? -17.562 -22.109 7.855 1 53.81 47 ALA B C 1
ATOM 3289 O O . ALA B 1 47 ? -18.078 -21.375 7 1 53.81 47 ALA B O 1
ATOM 3290 N N . GLU B 1 48 ? -18.312 -23.094 8.297 1 54.81 48 GLU B N 1
ATOM 3291 C CA . GLU B 1 48 ? -19.734 -23.094 7.949 1 54.81 48 GLU B CA 1
ATOM 3292 C C . GLU B 1 48 ? -20.484 -22.016 8.719 1 54.81 48 GLU B C 1
ATOM 3294 O O . GLU B 1 48 ? -20.359 -21.906 9.938 1 54.81 48 GLU B O 1
ATOM 3299 N N . THR B 1 49 ? -20.469 -20.828 8.07 1 57.31 49 THR B N 1
ATOM 3300 C CA . THR B 1 49 ? -21.469 -19.953 8.672 1 57.31 49 THR B CA 1
ATOM 3301 C C . THR B 1 49 ? -22.797 -20.672 8.82 1 57.31 49 THR B C 1
ATOM 3303 O O . THR B 1 49 ? -23.016 -21.734 8.227 1 57.31 49 THR B O 1
ATOM 3306 N N . ALA B 1 50 ? -23.609 -20.312 9.742 1 51.69 50 ALA B N 1
ATOM 3307 C CA . ALA B 1 50 ? -24.938 -20.844 10.039 1 51.69 50 ALA B CA 1
ATOM 3308 C C . ALA B 1 50 ? -25.688 -21.188 8.758 1 51.69 50 ALA B C 1
ATOM 3310 O O . ALA B 1 50 ? -26.484 -22.125 8.734 1 51.69 50 ALA B O 1
ATOM 3311 N N . ASP B 1 51 ? -25.344 -20.469 7.645 1 57.12 51 ASP B N 1
ATOM 3312 C CA . ASP B 1 51 ? -26.156 -20.641 6.449 1 57.12 51 ASP B CA 1
ATOM 3313 C C . ASP B 1 51 ? -25.422 -21.484 5.406 1 57.12 51 ASP B C 1
ATOM 3315 O O . ASP B 1 51 ? -25.875 -21.625 4.27 1 57.12 51 ASP B O 1
ATOM 3319 N N . GLY B 1 52 ? -24.25 -22.078 5.922 1 65.81 52 GLY B N 1
ATOM 3320 C CA . GLY B 1 52 ? -23.562 -22.969 5.012 1 65.81 52 GLY B CA 1
ATOM 3321 C C . GLY B 1 52 ? -22.656 -22.25 4.027 1 65.81 52 GLY B C 1
ATOM 3322 O O . GLY B 1 52 ? -22.172 -22.844 3.062 1 65.81 52 GLY B O 1
ATOM 3323 N N . MET B 1 53 ? -22.438 -20.891 4.312 1 80.88 53 MET B N 1
ATOM 3324 C CA . MET B 1 53 ? -21.641 -20.078 3.387 1 80.88 53 MET B CA 1
ATOM 3325 C C . MET B 1 53 ? -20.172 -20.062 3.793 1 80.88 53 MET B C 1
ATOM 3327 O O . MET B 1 53 ? -19.844 -20.266 4.965 1 80.88 53 MET B O 1
ATOM 3331 N N . ILE B 1 54 ? -19.312 -20.016 2.836 1 90 54 ILE B N 1
ATOM 3332 C CA . ILE B 1 54 ? -17.875 -19.922 3.064 1 90 54 ILE B CA 1
ATOM 3333 C C . ILE B 1 54 ? -17.547 -18.594 3.748 1 90 54 ILE B C 1
ATOM 3335 O O . ILE B 1 54 ? -17.891 -17.531 3.24 1 90 54 ILE B O 1
ATOM 3339 N N . ALA B 1 55 ? -17.047 -18.688 4.988 1 93.19 55 ALA B N 1
ATOM 3340 C CA . ALA B 1 55 ? -16.609 -17.484 5.699 1 93.19 55 ALA B CA 1
ATOM 3341 C C . ALA B 1 55 ? -15.422 -16.828 5.004 1 93.19 55 ALA B C 1
ATOM 3343 O O . ALA B 1 55 ? -14.445 -17.516 4.676 1 93.19 55 ALA B O 1
ATOM 3344 N N . THR B 1 56 ? -15.508 -15.523 4.73 1 95.38 56 THR B N 1
ATOM 3345 C CA . THR B 1 56 ? -14.43 -14.812 4.055 1 95.38 56 THR B CA 1
ATOM 3346 C C . THR B 1 56 ? -14.203 -13.438 4.688 1 95.38 56 THR B C 1
ATOM 3348 O O . THR B 1 56 ? -15.008 -12.992 5.504 1 95.38 56 THR B O 1
ATOM 3351 N N . VAL B 1 57 ? -13.133 -12.828 4.477 1 96.69 57 VAL B N 1
ATOM 3352 C CA . VAL B 1 57 ? -12.828 -11.445 4.824 1 96.69 57 VAL B CA 1
ATOM 3353 C C . VAL B 1 57 ? -12.375 -10.688 3.576 1 96.69 57 VAL B C 1
ATOM 3355 O O . VAL B 1 57 ? -11.891 -11.289 2.617 1 96.69 57 VAL B O 1
ATOM 3358 N N . PRO B 1 58 ? -12.555 -9.344 3.547 1 96.12 58 PRO B N 1
ATOM 3359 C CA . PRO B 1 58 ? -12.062 -8.57 2.404 1 96.12 58 PRO B CA 1
ATOM 3360 C C . PRO B 1 58 ? -10.539 -8.656 2.248 1 96.12 58 PRO B C 1
ATOM 3362 O O . PRO B 1 58 ? -9.82 -8.789 3.24 1 96.12 58 PRO B O 1
ATOM 3365 N N . ILE B 1 59 ? -10.062 -8.562 1.046 1 96.75 59 ILE B N 1
ATOM 3366 C CA . ILE B 1 59 ? -8.641 -8.719 0.753 1 96.75 59 ILE B CA 1
ATOM 3367 C C . ILE B 1 59 ? -7.848 -7.629 1.465 1 96.75 59 ILE B C 1
ATOM 3369 O O . ILE B 1 59 ? -6.703 -7.848 1.868 1 96.75 59 ILE B O 1
ATOM 3373 N N . HIS B 1 60 ? -8.477 -6.402 1.663 1 95.44 60 HIS B N 1
ATOM 3374 C CA . HIS B 1 60 ? -7.746 -5.32 2.311 1 95.44 60 HIS B CA 1
ATOM 3375 C C . HIS B 1 60 ? -7.422 -5.66 3.762 1 95.44 60 HIS B C 1
ATOM 3377 O O . HIS B 1 60 ? -6.578 -5.016 4.383 1 95.44 60 HIS B O 1
ATOM 3383 N N . ASP B 1 61 ? -8.148 -6.641 4.348 1 96.62 61 ASP B N 1
ATOM 3384 C CA . ASP B 1 61 ? -7.883 -7.062 5.719 1 96.62 61 ASP B CA 1
ATOM 3385 C C . ASP B 1 61 ? -6.555 -7.812 5.812 1 96.62 61 ASP B C 1
ATOM 3387 O O . ASP B 1 61 ? -6.07 -8.094 6.914 1 96.62 61 ASP B O 1
ATOM 3391 N N . LEU B 1 62 ? -5.988 -8.117 4.66 1 97.88 62 LEU B N 1
ATOM 3392 C CA . LEU B 1 62 ? -4.676 -8.75 4.629 1 97.88 62 LEU B CA 1
ATOM 3393 C C . LEU B 1 62 ? -3.568 -7.715 4.773 1 97.88 62 LEU B C 1
ATOM 3395 O O . LEU B 1 62 ? -2.404 -8.07 4.988 1 97.88 62 LEU B O 1
ATOM 3399 N N . LEU B 1 63 ? -3.914 -6.414 4.613 1 97.62 63 LEU B N 1
ATOM 3400 C CA . LEU B 1 63 ? -2.928 -5.352 4.785 1 97.62 63 LEU B CA 1
ATOM 3401 C C . LEU B 1 63 ? -2.527 -5.215 6.25 1 97.62 63 LEU B C 1
ATOM 3403 O O . LEU B 1 63 ? -2.986 -4.297 6.938 1 97.62 63 LEU B O 1
ATOM 3407 N N . ARG B 1 64 ? -1.633 -6.07 6.629 1 97.94 64 ARG B N 1
ATOM 3408 C CA . ARG B 1 64 ? -1.141 -6.121 8 1 97.94 64 ARG B CA 1
ATOM 3409 C C . ARG B 1 64 ? 0.384 -6.121 8.039 1 97.94 64 ARG B C 1
ATOM 3411 O O . ARG B 1 64 ? 1.012 -7.18 7.973 1 97.94 64 ARG B O 1
ATOM 3418 N N . ALA B 1 65 ? 0.941 -4.965 8.211 1 97.69 65 ALA B N 1
ATOM 3419 C CA . ALA B 1 65 ? 2.391 -4.793 8.148 1 97.69 65 ALA B CA 1
ATOM 3420 C C . ALA B 1 65 ? 3.092 -5.637 9.203 1 97.69 65 ALA B C 1
ATOM 3422 O O . ALA B 1 65 ? 4.176 -6.176 8.961 1 97.69 65 ALA B O 1
ATOM 3423 N N . GLU B 1 66 ? 2.441 -5.785 10.367 1 97.25 66 GLU B N 1
ATOM 3424 C CA . GLU B 1 66 ? 3.043 -6.539 11.461 1 97.25 66 GLU B CA 1
ATOM 3425 C C . GLU B 1 66 ? 3.127 -8.023 11.125 1 97.25 66 GLU B C 1
ATOM 3427 O O . GLU B 1 66 ? 3.852 -8.773 11.789 1 97.25 66 GLU B O 1
ATOM 3432 N N . CYS B 1 67 ? 2.445 -8.492 10.07 1 98 67 CYS B N 1
ATOM 3433 C CA . CYS B 1 67 ? 2.385 -9.906 9.711 1 98 67 CYS B CA 1
ATOM 3434 C C . CYS B 1 67 ? 3.15 -10.18 8.422 1 98 67 CYS B C 1
ATOM 3436 O O . CYS B 1 67 ? 3.264 -11.336 7.996 1 98 67 CYS B O 1
ATOM 3438 N N . TYR B 1 68 ? 3.693 -9.172 7.777 1 97.62 68 TYR B N 1
ATOM 3439 C CA . TYR B 1 68 ? 4.234 -9.32 6.43 1 97.62 68 TYR B CA 1
ATOM 3440 C C . TYR B 1 68 ? 5.391 -10.312 6.418 1 97.62 68 TYR B C 1
ATOM 3442 O O . TYR B 1 68 ? 5.531 -11.102 5.48 1 97.62 68 TYR B O 1
ATOM 3450 N N . ASP B 1 69 ? 6.211 -10.297 7.414 1 95.75 69 ASP B N 1
ATOM 3451 C CA . ASP B 1 69 ? 7.324 -11.242 7.457 1 95.75 69 ASP B CA 1
ATOM 3452 C C . ASP B 1 69 ? 6.82 -12.68 7.52 1 95.75 69 ASP B C 1
ATOM 3454 O O . ASP B 1 69 ? 7.34 -13.555 6.816 1 95.75 69 ASP B O 1
ATOM 3458 N N . ASP B 1 70 ? 5.824 -12.938 8.352 1 95.88 70 ASP B N 1
ATOM 3459 C CA . ASP B 1 70 ? 5.242 -14.273 8.453 1 95.88 70 ASP B CA 1
ATOM 3460 C C . ASP B 1 70 ? 4.512 -14.648 7.164 1 95.88 70 ASP B C 1
ATOM 3462 O O . ASP B 1 70 ? 4.551 -15.805 6.742 1 95.88 70 ASP B O 1
ATOM 3466 N N . MET B 1 71 ? 3.834 -13.75 6.582 1 97 71 MET B N 1
ATOM 3467 C CA . MET B 1 71 ? 3.008 -14 5.402 1 97 71 MET B CA 1
ATOM 3468 C C . MET B 1 71 ? 3.877 -14.305 4.188 1 97 71 ME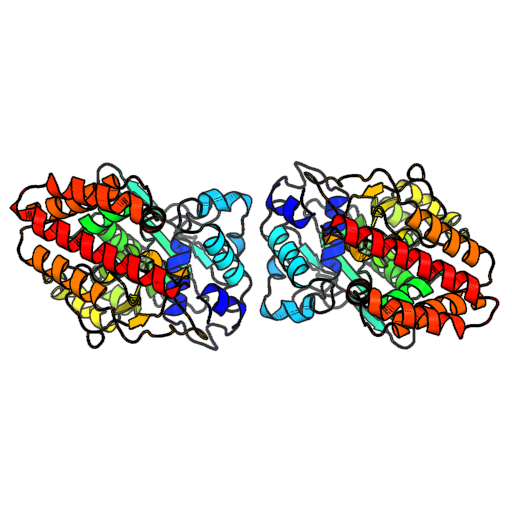T B C 1
ATOM 3470 O O . MET B 1 71 ? 3.566 -15.219 3.412 1 97 71 MET B O 1
ATOM 3474 N N . PHE B 1 72 ? 5 -13.484 4.043 1 94 72 PHE B N 1
ATOM 3475 C CA . PHE B 1 72 ? 5.691 -13.5 2.762 1 94 72 PHE B CA 1
ATOM 3476 C C . PHE B 1 72 ? 7.168 -13.828 2.949 1 94 72 PHE B C 1
ATOM 3478 O O . PHE B 1 72 ? 7.906 -13.969 1.972 1 94 72 PHE B O 1
ATOM 3485 N N . GLY B 1 73 ? 7.656 -13.93 4.137 1 87.62 73 GLY B N 1
ATOM 3486 C CA . GLY B 1 73 ? 9.07 -14.078 4.422 1 87.62 73 GLY B CA 1
ATOM 3487 C C . GLY B 1 73 ? 9.703 -15.266 3.734 1 87.62 73 GLY B C 1
ATOM 3488 O O . GLY B 1 73 ? 10.906 -15.266 3.455 1 87.62 73 GLY B O 1
ATOM 3489 N N . LYS B 1 74 ? 8.969 -16.297 3.336 1 81.31 74 LYS B N 1
ATOM 3490 C CA . LYS B 1 74 ? 9.508 -17.516 2.73 1 81.31 74 LYS B CA 1
ATOM 3491 C C . LYS B 1 74 ? 9.211 -17.562 1.234 1 81.31 74 LYS B C 1
ATOM 3493 O O . LYS B 1 74 ? 9.516 -18.547 0.565 1 81.31 74 LYS B O 1
ATOM 3498 N N . VAL B 1 75 ? 8.5 -16.578 0.761 1 85.19 75 VAL B N 1
ATOM 3499 C CA . VAL B 1 75 ? 8.188 -16.484 -0.662 1 85.19 75 VAL B CA 1
ATOM 3500 C C . VAL B 1 75 ? 9.289 -15.711 -1.382 1 85.19 75 VAL B C 1
ATOM 3502 O O . VAL B 1 75 ? 9.945 -14.852 -0.79 1 85.19 75 VAL B O 1
ATOM 3505 N N . TRP B 1 76 ? 9.523 -16.094 -2.564 1 82 76 TRP B N 1
ATOM 3506 C CA . TRP B 1 76 ? 10.492 -15.336 -3.346 1 82 76 TRP B CA 1
ATOM 3507 C C . TRP B 1 76 ? 10.094 -13.867 -3.426 1 82 76 TRP B C 1
ATOM 3509 O O . TRP B 1 76 ? 8.938 -13.547 -3.709 1 82 76 TRP B O 1
ATOM 3519 N N . SER B 1 77 ? 11.016 -12.953 -3.07 1 86.25 77 SER B N 1
ATOM 3520 C CA . SER B 1 77 ? 10.859 -11.508 -3.088 1 86.25 77 SER B CA 1
ATOM 3521 C C . SER B 1 77 ? 9.68 -11.062 -2.234 1 86.25 77 SER B C 1
ATOM 3523 O O . SER B 1 77 ? 8.656 -10.617 -2.762 1 86.25 77 SER B O 1
ATOM 3525 N N . PRO B 1 78 ? 9.836 -11.086 -1 1 91.62 78 PRO B N 1
ATOM 3526 C CA . PRO B 1 78 ? 8.75 -10.711 -0.096 1 91.62 78 PRO B CA 1
ATOM 3527 C C . PRO B 1 78 ? 8.172 -9.328 -0.406 1 91.62 78 PRO B C 1
ATOM 3529 O O . PRO B 1 78 ? 6.953 -9.148 -0.404 1 91.62 78 PRO B O 1
ATOM 3532 N N . SER B 1 79 ? 9.008 -8.375 -0.768 1 94.31 79 SER B N 1
ATOM 3533 C CA . SER B 1 79 ? 8.562 -7.012 -1.008 1 94.31 79 SER B CA 1
ATOM 3534 C C . SER B 1 79 ? 7.633 -6.938 -2.217 1 94.31 79 SER B C 1
ATOM 3536 O O . SER B 1 79 ? 6.652 -6.191 -2.211 1 94.31 79 SER B O 1
ATOM 3538 N N . MET B 1 80 ? 7.91 -7.73 -3.27 1 94.88 80 MET B N 1
ATOM 3539 C CA . MET B 1 80 ? 7.074 -7.723 -4.469 1 94.88 80 MET B CA 1
ATOM 3540 C C . MET B 1 80 ? 5.691 -8.297 -4.172 1 94.88 80 MET B C 1
ATOM 3542 O O . MET B 1 80 ? 4.703 -7.891 -4.785 1 94.88 80 MET B O 1
ATOM 3546 N N . ASN B 1 81 ? 5.715 -9.242 -3.256 1 96.62 81 ASN B N 1
ATOM 3547 C CA . ASN B 1 81 ? 4.426 -9.812 -2.877 1 96.62 81 ASN B CA 1
ATOM 3548 C C . ASN B 1 81 ? 3.582 -8.82 -2.086 1 96.62 81 ASN B C 1
ATOM 3550 O O . ASN B 1 81 ? 2.365 -8.742 -2.275 1 96.62 81 ASN B O 1
ATOM 3554 N N . VAL B 1 82 ? 4.238 -8.062 -1.205 1 97.81 82 VAL B N 1
ATOM 3555 C CA . VAL B 1 82 ? 3.535 -6.996 -0.492 1 97.81 82 VAL B CA 1
ATOM 3556 C C . VAL B 1 82 ? 3.004 -5.973 -1.49 1 97.81 82 VAL B C 1
ATOM 3558 O O . VAL B 1 82 ? 1.87 -5.504 -1.362 1 97.81 82 VAL B O 1
ATOM 3561 N N . ASP B 1 83 ? 3.805 -5.629 -2.467 1 97.69 83 ASP B N 1
ATOM 3562 C CA . ASP B 1 83 ? 3.396 -4.672 -3.49 1 97.69 83 ASP B CA 1
ATOM 3563 C C . ASP B 1 83 ? 2.168 -5.168 -4.25 1 97.69 83 ASP B C 1
ATOM 3565 O O . ASP B 1 83 ? 1.279 -4.383 -4.586 1 97.69 83 ASP B O 1
ATOM 3569 N N . LEU B 1 84 ? 2.178 -6.453 -4.551 1 98.31 84 LEU B N 1
ATOM 3570 C CA . LEU B 1 84 ? 1.017 -7.027 -5.219 1 98.31 84 LEU B CA 1
ATOM 3571 C C . LEU B 1 84 ? -0.236 -6.871 -4.363 1 98.31 84 LEU B C 1
ATOM 3573 O O . LEU B 1 84 ? -1.276 -6.426 -4.852 1 98.31 84 LEU B O 1
ATOM 3577 N N . LEU B 1 85 ? -0.119 -7.25 -3.109 1 98.5 85 LEU B N 1
ATOM 3578 C CA . LEU B 1 85 ? -1.244 -7.137 -2.188 1 98.5 85 LEU B CA 1
ATOM 3579 C C . LEU B 1 85 ? -1.74 -5.695 -2.111 1 98.5 85 LEU B C 1
ATOM 3581 O O . LEU B 1 85 ? -2.947 -5.449 -2.162 1 98.5 85 LEU B O 1
ATOM 3585 N N . ARG B 1 86 ? -0.812 -4.723 -1.971 1 98.38 86 ARG B N 1
ATOM 3586 C CA . ARG B 1 86 ? -1.164 -3.309 -1.939 1 98.38 86 ARG B CA 1
ATOM 3587 C C . ARG B 1 86 ? -1.907 -2.9 -3.207 1 98.38 86 ARG B C 1
ATOM 3589 O O . ARG B 1 86 ? -2.967 -2.273 -3.137 1 98.38 86 ARG B O 1
ATOM 3596 N N . ALA B 1 87 ? -1.345 -3.266 -4.344 1 98.19 87 ALA B N 1
ATOM 3597 C CA . ALA B 1 87 ? -1.943 -2.9 -5.625 1 98.19 87 ALA B CA 1
ATOM 3598 C C . ALA B 1 87 ? -3.365 -3.443 -5.742 1 98.19 87 ALA B C 1
ATOM 3600 O O . ALA B 1 87 ? -4.273 -2.73 -6.168 1 98.19 87 ALA B O 1
ATOM 3601 N N . MET B 1 88 ? -3.512 -4.672 -5.348 1 98.12 88 MET B N 1
ATOM 3602 C CA . MET B 1 88 ? -4.832 -5.293 -5.402 1 98.12 88 MET B CA 1
ATOM 3603 C C . MET B 1 88 ? -5.812 -4.57 -4.484 1 98.12 88 MET B C 1
ATOM 3605 O O . MET B 1 88 ? -6.941 -4.273 -4.887 1 98.12 88 MET B O 1
ATOM 3609 N N . SER B 1 89 ? -5.395 -4.234 -3.305 1 97.94 89 SER B N 1
ATOM 3610 C CA . SER B 1 89 ? -6.258 -3.6 -2.314 1 97.94 89 SER B CA 1
ATOM 3611 C C . SER B 1 89 ? -6.648 -2.189 -2.744 1 97.94 89 SER B C 1
ATOM 3613 O O . SER B 1 89 ? -7.641 -1.643 -2.262 1 97.94 89 SER B O 1
ATOM 3615 N N . GLU B 1 90 ? -5.852 -1.598 -3.617 1 98.06 90 GLU B N 1
ATOM 3616 C CA . GLU B 1 90 ? -6.062 -0.216 -4.039 1 98.06 90 GLU B CA 1
ATOM 3617 C C . GLU B 1 90 ? -6.875 -0.151 -5.332 1 98.06 90 GLU B C 1
ATOM 3619 O O . GLU B 1 90 ? -7.371 0.915 -5.703 1 98.06 90 GLU B O 1
ATOM 3624 N N . SER B 1 91 ? -6.996 -1.232 -6.078 1 97.69 91 SER B N 1
ATOM 3625 C CA . SER B 1 91 ? -7.602 -1.271 -7.406 1 97.69 91 SER B CA 1
ATOM 3626 C C . SER B 1 91 ? -9.102 -1.512 -7.324 1 97.69 91 SER B C 1
ATOM 3628 O O . SER B 1 91 ? -9.555 -2.398 -6.594 1 97.69 91 SER B O 1
ATOM 3630 N N . PRO B 1 92 ? -9.906 -0.734 -8.047 1 96.31 92 PRO B N 1
ATOM 3631 C CA . PRO B 1 92 ? -11.352 -0.981 -8.047 1 96.31 92 PRO B CA 1
ATOM 3632 C C . PRO B 1 92 ? -11.711 -2.365 -8.578 1 96.31 92 PRO B C 1
ATOM 3634 O O . PRO B 1 92 ? -12.812 -2.863 -8.32 1 96.31 92 PRO B O 1
ATOM 3637 N N . ARG B 1 93 ? -10.812 -3.004 -9.297 1 96.12 93 ARG B N 1
ATOM 3638 C CA . ARG B 1 93 ? -11.047 -4.344 -9.82 1 96.12 93 ARG B CA 1
ATOM 3639 C C . ARG B 1 93 ? -11 -5.387 -8.703 1 96.12 93 ARG B C 1
ATOM 3641 O O . ARG B 1 93 ? -11.82 -6.309 -8.68 1 96.12 93 ARG B O 1
ATOM 3648 N N . TRP B 1 94 ? -10.07 -5.102 -7.73 1 95.94 94 TRP B N 1
ATOM 3649 C CA . TRP B 1 94 ? -9.68 -6.18 -6.824 1 95.94 94 TRP B CA 1
ATOM 3650 C C . TRP B 1 94 ? -10.094 -5.859 -5.391 1 95.94 94 TRP B C 1
ATOM 3652 O O . TRP B 1 94 ? -10.219 -6.758 -4.559 1 95.94 94 TRP B O 1
ATOM 3662 N N . ARG B 1 95 ? -10.25 -4.594 -5.062 1 95.19 95 ARG B N 1
ATOM 3663 C CA . ARG B 1 95 ? -10.297 -4.148 -3.672 1 95.19 95 ARG B CA 1
ATOM 3664 C C . ARG B 1 95 ? -11.492 -4.75 -2.941 1 95.19 95 ARG B C 1
ATOM 3666 O O . ARG B 1 95 ? -11.508 -4.812 -1.711 1 95.19 95 ARG B O 1
ATOM 3673 N N . ASN B 1 96 ? -12.531 -5.227 -3.648 1 93 96 ASN B N 1
ATOM 3674 C CA . ASN B 1 96 ? -13.711 -5.797 -3.008 1 93 96 ASN B CA 1
ATOM 3675 C C . ASN B 1 96 ? -13.656 -7.324 -2.992 1 93 96 ASN B C 1
ATOM 3677 O O . ASN B 1 96 ? -14.625 -7.977 -2.594 1 93 96 ASN B O 1
ATOM 3681 N N . LEU B 1 97 ? -12.562 -7.906 -3.465 1 96.56 97 LEU B N 1
ATOM 3682 C CA . LEU B 1 97 ? -12.367 -9.344 -3.383 1 96.56 97 LEU B CA 1
ATOM 3683 C C . LEU B 1 97 ? -12.375 -9.82 -1.932 1 96.56 97 LEU B C 1
ATOM 3685 O O . LEU B 1 97 ? -11.984 -9.07 -1.031 1 96.56 97 LEU B O 1
ATOM 3689 N N . ARG B 1 98 ? -12.82 -11.031 -1.747 1 97.62 98 ARG B N 1
ATOM 3690 C CA . ARG B 1 98 ? -12.812 -11.633 -0.418 1 97.62 98 ARG B CA 1
ATOM 3691 C C . ARG B 1 98 ? -12.023 -12.938 -0.416 1 97.62 98 ARG B C 1
ATOM 3693 O O . ARG B 1 98 ? -11.953 -13.625 -1.436 1 97.62 98 ARG B O 1
ATOM 3700 N N . VAL B 1 99 ? -11.414 -13.289 0.703 1 98 99 VAL B N 1
ATOM 3701 C CA . VAL B 1 99 ? -10.578 -14.477 0.811 1 98 99 VAL B CA 1
ATOM 3702 C C . VAL B 1 99 ? -10.984 -15.289 2.039 1 98 99 VAL B C 1
ATOM 3704 O O . VAL B 1 99 ? -11.367 -14.719 3.064 1 98 99 VAL B O 1
ATOM 3707 N N . GLY B 1 100 ? -10.969 -16.594 1.916 1 97.12 100 GLY B N 1
ATOM 3708 C CA . GLY B 1 100 ? -11.312 -17.484 3.018 1 97.12 100 GLY B CA 1
ATOM 3709 C C . GLY B 1 100 ? -10.977 -18.938 2.744 1 97.12 100 GLY B C 1
ATOM 3710 O O . GLY B 1 100 ? -10.188 -19.234 1.848 1 97.12 100 GLY B O 1
ATOM 3711 N N . ALA B 1 101 ? -11.445 -19.781 3.701 1 96.81 101 ALA B N 1
ATOM 3712 C CA . ALA B 1 101 ? -11.266 -21.234 3.625 1 96.81 101 ALA B CA 1
ATOM 3713 C C . ALA B 1 101 ? -9.797 -21.594 3.488 1 96.81 101 ALA B C 1
ATOM 3715 O O . ALA B 1 101 ? -9.43 -22.438 2.658 1 96.81 101 ALA B O 1
ATOM 3716 N N . TYR B 1 102 ? -9 -20.875 4.195 1 97.44 102 TYR B N 1
ATOM 3717 C CA . TYR B 1 102 ? -7.559 -21.078 4.137 1 97.44 102 TYR B CA 1
ATOM 3718 C C . TYR B 1 102 ? -7.16 -22.391 4.805 1 97.44 102 TYR B C 1
ATOM 3720 O O . TYR B 1 102 ? -7.641 -22.703 5.891 1 97.44 102 TYR B O 1
ATOM 3728 N N . VAL B 1 103 ? -6.324 -23.141 4.148 1 96.25 103 VAL B N 1
ATOM 3729 C CA . VAL B 1 103 ? -5.781 -24.375 4.711 1 96.25 103 VAL B CA 1
ATOM 3730 C C . VAL B 1 103 ? -4.266 -24.406 4.504 1 96.25 103 VAL B C 1
ATOM 3732 O O . VAL B 1 103 ? -3.768 -24.016 3.449 1 96.25 103 VAL B O 1
ATOM 3735 N N . ASP B 1 104 ? -3.51 -24.734 5.453 1 92.94 104 ASP B N 1
ATOM 3736 C CA . ASP B 1 104 ? -2.061 -24.922 5.445 1 92.94 104 ASP B CA 1
ATOM 3737 C C . ASP B 1 104 ? -1.66 -26.156 6.25 1 92.94 104 ASP B C 1
ATOM 3739 O O . ASP B 1 104 ? -1.568 -26.094 7.477 1 92.94 104 ASP B O 1
ATOM 3743 N N . GLU B 1 105 ? -1.453 -27.203 5.504 1 87.88 105 GLU B N 1
ATOM 3744 C CA . GLU B 1 105 ? -1.164 -28.5 6.109 1 87.88 105 GLU B CA 1
ATOM 3745 C C . GLU B 1 105 ? 0.264 -28.938 5.809 1 87.88 105 GLU B C 1
ATOM 3747 O O . GLU B 1 105 ? 0.741 -28.797 4.684 1 87.88 105 GLU B O 1
ATOM 3752 N N . PHE B 1 106 ? 0.916 -29.25 6.797 1 79.38 106 PHE B N 1
ATOM 3753 C CA . PHE B 1 106 ? 2.246 -29.828 6.664 1 79.38 106 PHE B CA 1
ATOM 3754 C C . PHE B 1 106 ? 2.328 -31.172 7.395 1 79.38 106 PHE B C 1
ATOM 3756 O O . PHE B 1 106 ? 1.853 -31.297 8.523 1 79.38 106 PHE B O 1
ATOM 3763 N N . ASP B 1 107 ? 2.678 -32.188 6.668 1 76.94 107 ASP B N 1
ATOM 3764 C CA . ASP B 1 107 ? 2.896 -33.5 7.242 1 76.94 107 ASP B CA 1
ATOM 3765 C C . ASP B 1 107 ? 4.273 -34.031 6.871 1 76.94 107 ASP B C 1
ATOM 3767 O O . ASP B 1 107 ? 4.516 -34.406 5.719 1 76.94 107 ASP B O 1
ATOM 3771 N N . ALA B 1 108 ? 5.113 -34.219 7.859 1 67.62 108 ALA B N 1
ATOM 3772 C CA . ALA B 1 108 ? 6.488 -34.656 7.621 1 67.62 108 ALA B CA 1
ATOM 3773 C C . ALA B 1 108 ? 6.523 -36.125 7.191 1 67.62 108 ALA B C 1
ATOM 3775 O O . ALA B 1 108 ? 7.359 -36.531 6.379 1 67.62 108 ALA B O 1
ATOM 3776 N N . GLU B 1 109 ? 5.691 -36.938 7.816 1 66.31 109 GLU B N 1
ATOM 3777 C CA . GLU B 1 109 ? 5.684 -38.375 7.535 1 66.31 109 GLU B CA 1
ATOM 3778 C C . GLU B 1 109 ? 5.367 -38.656 6.066 1 66.31 109 GLU B C 1
ATOM 3780 O O . GLU B 1 109 ? 6.016 -39.469 5.434 1 66.31 109 GLU B O 1
ATOM 3785 N N . THR B 1 110 ? 4.465 -37.906 5.609 1 64.06 110 THR B N 1
ATOM 3786 C CA . THR B 1 110 ? 4.051 -38.125 4.223 1 64.06 110 THR B CA 1
ATOM 3787 C C . THR B 1 110 ? 4.703 -37.094 3.305 1 64.06 110 THR B C 1
ATOM 3789 O O . THR B 1 110 ? 4.477 -37.094 2.094 1 64.06 110 THR B O 1
ATOM 3792 N N . THR B 1 111 ? 5.434 -36.188 3.863 1 63.31 111 THR B N 1
ATOM 3793 C CA . THR B 1 111 ? 6.098 -35.125 3.131 1 63.31 111 THR B CA 1
ATOM 3794 C C . THR B 1 111 ? 5.074 -34.188 2.469 1 63.31 111 THR B C 1
ATOM 3796 O O . THR B 1 111 ? 5.359 -33.594 1.439 1 63.31 111 THR B O 1
ATOM 3799 N N . LYS B 1 112 ? 3.893 -34.188 2.98 1 73.31 112 LYS B N 1
ATOM 3800 C CA . LYS B 1 112 ? 2.805 -33.406 2.416 1 73.31 112 LYS B CA 1
ATOM 3801 C C . LYS B 1 112 ? 2.93 -31.922 2.814 1 73.31 112 LYS B C 1
ATOM 3803 O O . LYS B 1 112 ? 3.098 -31.609 3.994 1 73.31 112 LYS B O 1
ATOM 3808 N N . GLN B 1 113 ? 2.959 -31.094 1.843 1 79.25 113 GLN B N 1
ATOM 3809 C CA . GLN B 1 113 ? 2.768 -29.656 2.008 1 79.25 113 GLN B CA 1
ATOM 3810 C C . GLN B 1 113 ? 1.609 -29.156 1.153 1 79.25 113 GLN B C 1
ATOM 3812 O O . GLN B 1 113 ? 1.727 -29.078 -0.071 1 79.25 113 GLN B O 1
ATOM 3817 N N . PHE B 1 114 ? 0.528 -28.922 1.816 1 89.62 114 PHE B N 1
ATOM 3818 C CA . PHE B 1 114 ? -0.67 -28.531 1.086 1 89.62 114 PHE B CA 1
ATOM 3819 C C . PHE B 1 114 ? -1.249 -27.234 1.656 1 89.62 114 PHE B C 1
ATOM 3821 O O . PHE B 1 114 ? -1.431 -27.109 2.869 1 89.62 114 PHE B O 1
ATOM 3828 N N . SER B 1 115 ? -1.381 -26.312 0.798 1 94.56 115 SER B N 1
ATOM 3829 C CA . SER B 1 115 ? -2.031 -25.062 1.179 1 94.56 115 SER B CA 1
ATOM 3830 C C . SER B 1 115 ? -2.934 -24.547 0.063 1 94.56 115 SER B C 1
ATOM 3832 O O . SER B 1 115 ? -2.631 -24.719 -1.119 1 94.56 115 SER B O 1
ATOM 3834 N N . ALA B 1 116 ? -4.035 -24.016 0.426 1 97.62 116 ALA B N 1
ATOM 3835 C CA . ALA B 1 116 ? -5.008 -23.469 -0.517 1 97.62 116 ALA B CA 1
ATOM 3836 C C . ALA B 1 116 ? -5.898 -22.422 0.154 1 97.62 116 ALA B C 1
ATOM 3838 O O . ALA B 1 116 ? -5.953 -22.344 1.384 1 97.62 116 ALA B O 1
ATOM 3839 N N . CYS B 1 117 ? -6.48 -21.625 -0.606 1 98.12 117 CYS B N 1
ATOM 3840 C CA . CYS B 1 117 ? -7.52 -20.703 -0.177 1 98.12 117 CYS B CA 1
ATOM 3841 C C . CYS B 1 117 ? -8.469 -20.375 -1.325 1 98.12 117 CYS B C 1
ATOM 3843 O O . CYS B 1 117 ? -8.258 -20.828 -2.453 1 98.12 117 CYS B O 1
ATOM 3845 N N . VAL B 1 118 ? -9.516 -19.688 -0.98 1 98.12 118 VAL B N 1
ATOM 3846 C CA . VAL B 1 118 ? -10.469 -19.312 -2.02 1 98.12 118 VAL B CA 1
ATOM 3847 C C . VAL B 1 118 ? -10.602 -17.797 -2.066 1 98.12 118 VAL B C 1
ATOM 3849 O O . VAL B 1 118 ? -10.359 -17.109 -1.068 1 98.12 118 VAL B O 1
ATOM 3852 N N . PHE B 1 119 ? -10.906 -17.297 -3.252 1 98.25 119 PHE B N 1
ATOM 3853 C CA . PHE B 1 119 ? -11.25 -15.898 -3.465 1 98.25 119 PHE B CA 1
ATOM 3854 C C . PHE B 1 119 ? -12.648 -15.766 -4.047 1 98.25 119 PHE B C 1
ATOM 3856 O O . PHE B 1 119 ? -12.977 -16.406 -5.051 1 98.25 119 PHE B O 1
ATOM 3863 N N . GLU B 1 120 ? -13.461 -15.039 -3.393 1 96.75 120 GLU B N 1
ATOM 3864 C CA . GLU B 1 120 ? -14.766 -14.672 -3.93 1 96.75 120 GLU B CA 1
ATOM 3865 C C . GLU B 1 120 ? -14.68 -13.398 -4.766 1 96.75 120 GLU B C 1
ATOM 3867 O O . GLU B 1 120 ? -14.266 -12.352 -4.266 1 96.75 120 GLU B O 1
ATOM 3872 N N . LEU B 1 121 ? -15.133 -13.422 -6.008 1 95.31 121 LEU B N 1
ATOM 3873 C CA . LEU B 1 121 ? -14.922 -12.32 -6.938 1 95.31 121 LEU B CA 1
ATOM 3874 C C . LEU B 1 121 ? -16.047 -11.305 -6.84 1 95.31 121 LEU B C 1
ATOM 3876 O O . LEU B 1 121 ? -15.953 -10.203 -7.391 1 95.31 121 LEU B O 1
ATOM 3880 N N . GLY B 1 122 ? -17.109 -11.578 -6.203 1 91 122 GLY B N 1
ATOM 3881 C CA . GLY B 1 122 ? -18.219 -10.656 -6.031 1 91 122 GLY B CA 1
ATOM 3882 C C . GLY B 1 122 ? -19.297 -10.812 -7.086 1 91 122 GLY B C 1
ATOM 3883 O O . GLY B 1 122 ? -20.344 -10.172 -7.012 1 91 122 GLY B O 1
ATOM 3884 N N . ASN B 1 123 ? -19.078 -11.609 -8.102 1 91.38 123 ASN B N 1
ATOM 3885 C CA . ASN B 1 123 ? -20.062 -11.828 -9.156 1 91.38 123 ASN B CA 1
ATOM 3886 C C . ASN B 1 123 ? -20.625 -13.25 -9.117 1 91.38 123 ASN B C 1
ATOM 3888 O O . ASN B 1 123 ? -21.125 -13.758 -10.117 1 91.38 123 ASN B O 1
ATOM 3892 N N . GLY B 1 124 ? -20.406 -13.906 -7.945 1 91.75 124 GLY B N 1
ATOM 3893 C CA . GLY B 1 124 ? -20.922 -15.25 -7.773 1 91.75 124 GLY B CA 1
ATOM 3894 C C . GLY B 1 124 ? -19.922 -16.328 -8.156 1 91.75 124 GLY B C 1
ATOM 3895 O O . GLY B 1 124 ? -20.219 -17.516 -8.094 1 91.75 124 GLY B O 1
ATOM 3896 N N . THR B 1 125 ? -18.734 -15.914 -8.555 1 95.19 125 THR B N 1
ATOM 3897 C CA . THR B 1 125 ? -17.703 -16.875 -8.938 1 95.19 125 THR B CA 1
ATOM 3898 C C . THR B 1 125 ? -16.719 -17.078 -7.793 1 95.19 125 THR B C 1
ATOM 3900 O O . THR B 1 125 ? -16.328 -16.125 -7.109 1 95.19 125 THR B O 1
ATOM 3903 N N . LEU B 1 126 ? -16.344 -18.312 -7.59 1 97.12 126 LEU B N 1
ATOM 3904 C CA . LEU B 1 126 ? -15.344 -18.703 -6.609 1 97.12 126 LEU B CA 1
ATOM 3905 C C . LEU B 1 126 ? -14.055 -19.125 -7.293 1 97.12 126 LEU B C 1
ATOM 3907 O O . LEU B 1 126 ? -14.078 -19.922 -8.234 1 97.12 126 LEU B O 1
ATOM 3911 N N . TYR B 1 127 ? -13.008 -18.531 -6.922 1 98.56 127 TYR B N 1
ATOM 3912 C CA . TYR B 1 127 ? -11.688 -18.938 -7.402 1 98.56 127 TYR B CA 1
ATOM 3913 C C . TYR B 1 127 ? -10.945 -19.734 -6.336 1 98.56 127 TYR B C 1
ATOM 3915 O O . TYR B 1 127 ? -10.648 -19.203 -5.262 1 98.56 127 TYR B O 1
ATOM 3923 N N . VAL B 1 128 ? -10.656 -20.938 -6.598 1 98.81 128 VAL B N 1
ATOM 3924 C CA . VAL B 1 128 ? -9.891 -21.797 -5.699 1 98.81 128 VAL B CA 1
ATOM 3925 C C . VAL B 1 128 ? -8.414 -21.766 -6.086 1 98.81 128 VAL B C 1
ATOM 3927 O O . VAL B 1 128 ? -8.047 -22.172 -7.195 1 98.81 128 VAL B O 1
ATOM 3930 N N . ALA B 1 129 ? -7.59 -21.328 -5.191 1 98.81 129 ALA B N 1
ATOM 3931 C CA . ALA B 1 129 ? -6.168 -21.156 -5.477 1 98.81 129 ALA B CA 1
ATOM 3932 C C . ALA B 1 129 ? -5.32 -22.141 -4.672 1 98.81 129 ALA B C 1
ATOM 3934 O O . ALA B 1 129 ? -5.418 -22.188 -3.445 1 98.81 129 ALA B O 1
ATOM 3935 N N . PHE B 1 130 ? -4.52 -22.859 -5.344 1 97.19 130 PHE B N 1
ATOM 3936 C CA . PHE B 1 130 ? -3.594 -23.781 -4.699 1 97.19 130 PHE B CA 1
ATOM 3937 C C . PHE B 1 130 ? -2.189 -23.188 -4.645 1 97.19 130 PHE B C 1
ATOM 3939 O O . PHE B 1 130 ? -1.697 -22.656 -5.641 1 97.19 130 PHE B O 1
ATOM 3946 N N . ARG B 1 131 ? -1.556 -23.297 -3.521 1 95.25 131 ARG B N 1
ATOM 3947 C CA . ARG B 1 131 ? -0.237 -22.719 -3.299 1 95.25 131 ARG B CA 1
ATOM 3948 C C . ARG B 1 131 ? 0.859 -23.594 -3.889 1 95.25 131 ARG B C 1
ATOM 3950 O O . ARG B 1 131 ? 0.81 -24.828 -3.768 1 95.25 131 ARG B O 1
ATOM 3957 N N . GLY B 1 132 ? 1.819 -23.016 -4.523 1 90 132 GLY B N 1
ATOM 3958 C CA . GLY B 1 132 ? 3.012 -23.719 -4.969 1 90 132 GLY B CA 1
ATOM 3959 C C . GLY B 1 132 ? 4.043 -23.891 -3.873 1 90 132 GLY B C 1
ATOM 3960 O O . GLY B 1 132 ? 3.715 -23.812 -2.688 1 90 132 GLY B O 1
ATOM 3961 N N . THR B 1 133 ? 5.152 -24.281 -4.32 1 80 133 THR B N 1
ATOM 3962 C CA . THR B 1 133 ? 6.246 -24.516 -3.383 1 80 133 THR B CA 1
ATOM 3963 C C . THR B 1 133 ? 6.984 -23.219 -3.08 1 80 133 THR B C 1
ATOM 3965 O O . THR B 1 133 ? 6.965 -22.281 -3.885 1 80 133 THR B O 1
ATOM 3968 N N . ASP B 1 134 ? 7.531 -23.234 -1.909 1 73.25 134 ASP B N 1
ATOM 3969 C CA . ASP B 1 134 ? 8.336 -22.062 -1.561 1 73.25 134 ASP B CA 1
ATOM 3970 C C . ASP B 1 134 ? 9.609 -22.016 -2.395 1 73.25 134 ASP B C 1
ATOM 3972 O O . ASP B 1 134 ? 9.867 -22.906 -3.209 1 73.25 134 ASP B O 1
ATOM 3976 N N . SER B 1 135 ? 10.32 -21.016 -2.357 1 64.81 135 SER B N 1
ATOM 3977 C CA . SER B 1 135 ? 11.453 -20.734 -3.229 1 64.81 135 SER B CA 1
ATOM 3978 C C . SER B 1 135 ? 12.641 -21.625 -2.883 1 64.81 135 SER B C 1
ATOM 3980 O O . SER B 1 135 ? 13.688 -21.562 -3.531 1 64.81 135 SER B O 1
ATOM 3982 N N . SER B 1 136 ? 12.406 -22.641 -2.006 1 70.19 136 SER B N 1
ATOM 3983 C CA . SER B 1 136 ? 13.539 -23.438 -1.576 1 70.19 136 SER B CA 1
ATOM 3984 C C . SER B 1 136 ? 13.75 -24.641 -2.498 1 70.19 136 SER B C 1
ATOM 3986 O O . SER B 1 136 ? 12.789 -25.172 -3.062 1 70.19 136 SER B O 1
ATOM 3988 N N . ILE B 1 137 ? 15.008 -24.984 -2.697 1 71.06 137 ILE B N 1
ATOM 3989 C CA . ILE B 1 137 ? 15.367 -26.141 -3.492 1 71.06 137 ILE B CA 1
ATOM 3990 C C . ILE B 1 137 ? 14.711 -27.391 -2.904 1 71.06 137 ILE B C 1
ATOM 3992 O O . ILE B 1 137 ? 14.195 -28.234 -3.643 1 71.06 137 ILE B O 1
ATOM 3996 N N . VAL B 1 138 ? 14.602 -27.406 -1.637 1 66.38 138 VAL B N 1
ATOM 3997 C CA . VAL B 1 138 ? 13.984 -28.547 -0.958 1 66.38 138 VAL B CA 1
ATOM 3998 C C . VAL B 1 138 ? 12.5 -28.609 -1.3 1 66.38 138 VAL B C 1
ATOM 4000 O O . VAL B 1 138 ? 11.953 -29.688 -1.538 1 66.38 138 VAL B O 1
ATOM 4003 N N . GLY B 1 139 ? 11.898 -27.484 -1.321 1 68.44 139 GLY B N 1
ATOM 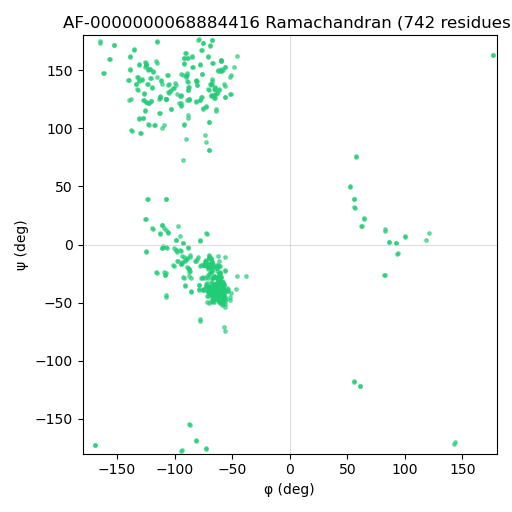4004 C CA . GLY B 1 139 ? 10.492 -27.438 -1.685 1 68.44 139 GLY B CA 1
ATOM 4005 C C . GLY B 1 139 ? 10.219 -27.922 -3.096 1 68.44 139 GLY B C 1
ATOM 4006 O O . GLY B 1 139 ? 9.25 -28.641 -3.328 1 68.44 139 GLY B O 1
ATOM 4007 N N . TRP B 1 140 ? 11.117 -27.672 -3.896 1 68.31 140 TRP B N 1
ATOM 4008 C CA . TRP B 1 140 ? 10.945 -28.078 -5.289 1 68.31 140 TRP B CA 1
ATOM 4009 C C . TRP B 1 140 ? 11.141 -29.578 -5.449 1 68.31 140 TRP B C 1
ATOM 4011 O O . TRP B 1 140 ? 10.484 -30.203 -6.281 1 68.31 140 TRP B O 1
ATOM 4021 N N . LYS B 1 141 ? 12.109 -30.062 -4.699 1 68.88 141 LYS B N 1
ATOM 4022 C CA . LYS B 1 141 ? 12.344 -31.516 -4.734 1 68.88 141 LYS B CA 1
ATOM 4023 C C . LYS B 1 141 ? 11.047 -32.281 -4.473 1 68.88 141 LYS B C 1
ATOM 4025 O O . LYS B 1 141 ? 10.734 -33.25 -5.184 1 68.88 141 LYS B O 1
ATOM 4030 N N . GLU B 1 142 ? 10.375 -31.875 -3.559 1 62.91 142 GLU B N 1
ATOM 4031 C CA . GLU B 1 142 ? 9.094 -32.5 -3.225 1 62.91 142 GLU B CA 1
ATOM 4032 C C . GLU B 1 142 ? 8.125 -32.438 -4.395 1 62.91 142 GLU B C 1
ATOM 4034 O O . GLU B 1 142 ? 7.445 -33.406 -4.707 1 62.91 142 GLU B O 1
ATOM 4039 N N . ASP B 1 143 ? 8.133 -31.344 -4.973 1 63.78 143 ASP B N 1
ATOM 4040 C CA . ASP B 1 143 ? 7.238 -31.125 -6.102 1 63.78 143 ASP B CA 1
ATOM 4041 C C . ASP B 1 143 ? 7.562 -32.062 -7.258 1 63.78 143 ASP B C 1
ATOM 4043 O O . ASP B 1 143 ? 6.66 -32.625 -7.887 1 63.78 143 ASP B O 1
ATOM 4047 N N . PHE B 1 144 ? 8.836 -32.219 -7.426 1 65.31 144 PHE B N 1
ATOM 4048 C CA . PHE B 1 144 ? 9.289 -33.094 -8.523 1 65.31 144 PHE B CA 1
ATOM 4049 C C . PHE B 1 144 ? 8.961 -34.531 -8.242 1 65.31 144 PHE B C 1
ATOM 4051 O O . PHE B 1 144 ? 8.602 -35.281 -9.156 1 65.31 144 PHE B O 1
ATOM 4058 N N . MET B 1 145 ? 9.078 -34.844 -7.008 1 64.19 145 MET B N 1
ATOM 4059 C CA . MET B 1 145 ? 8.781 -36.219 -6.641 1 64.19 145 MET B CA 1
ATOM 4060 C C . MET B 1 145 ? 7.312 -36.562 -6.879 1 64.19 145 MET B C 1
ATOM 4062 O O . MET B 1 145 ? 6.977 -37.656 -7.266 1 64.19 145 MET B O 1
ATOM 4066 N N . MET B 1 146 ? 6.504 -35.531 -6.797 1 60.78 146 MET B N 1
ATOM 4067 C CA . MET B 1 146 ? 5.062 -35.688 -6.969 1 60.78 146 MET B CA 1
ATOM 4068 C C . MET B 1 146 ? 4.719 -35.969 -8.43 1 60.78 146 MET B C 1
ATOM 4070 O O . MET B 1 146 ? 3.695 -36.594 -8.727 1 60.78 146 MET B O 1
ATOM 4074 N N . ALA B 1 147 ? 5.547 -35.5 -9.242 1 58.56 147 ALA B N 1
ATOM 4075 C CA . ALA B 1 147 ? 5.25 -35.656 -10.664 1 58.56 147 ALA B CA 1
ATOM 4076 C C . ALA B 1 147 ? 5.309 -37.094 -11.078 1 58.56 147 ALA B C 1
ATOM 4078 O O . ALA B 1 147 ? 4.691 -37.5 -12.078 1 58.56 147 ALA B O 1
ATOM 4079 N N . PHE B 1 148 ? 5.98 -38.062 -10.195 1 61.12 148 PHE B N 1
ATOM 4080 C CA . PHE B 1 148 ? 6.168 -39.438 -10.672 1 61.12 148 PHE B CA 1
ATOM 4081 C C . PHE B 1 148 ? 5.258 -40.406 -9.93 1 61.12 148 PHE B C 1
ATOM 4083 O O . PHE B 1 148 ? 5.059 -41.531 -10.367 1 61.12 148 PHE B O 1
ATOM 4090 N N . ARG B 1 149 ? 4.875 -39.969 -8.75 1 66.69 149 ARG B N 1
ATOM 4091 C CA . ARG B 1 149 ? 3.996 -40.812 -7.969 1 66.69 149 ARG B CA 1
ATOM 4092 C C . ARG B 1 149 ? 2.596 -40.219 -7.859 1 66.69 149 ARG B C 1
ATOM 4094 O O . ARG B 1 149 ? 2.42 -39.156 -7.301 1 66.69 149 ARG B O 1
ATOM 4101 N N . ARG B 1 150 ? 1.747 -40.844 -8.758 1 71.56 150 ARG B N 1
ATOM 4102 C CA . ARG B 1 150 ? 0.351 -40.406 -8.648 1 71.56 150 ARG B CA 1
ATOM 4103 C C . ARG B 1 150 ? -0.473 -41.469 -7.926 1 71.56 150 ARG B C 1
ATOM 4105 O O . ARG B 1 150 ? -0.255 -42.688 -8.117 1 71.56 150 ARG B O 1
ATOM 4112 N N . PRO B 1 151 ? -1.265 -41 -6.965 1 76.62 151 PRO B N 1
ATOM 4113 C CA . PRO B 1 151 ? -1.405 -39.656 -6.418 1 76.62 151 PRO B CA 1
ATOM 4114 C C . PRO B 1 151 ? -0.449 -39.375 -5.258 1 76.62 151 PRO B C 1
ATOM 4116 O O . PRO B 1 151 ? -0.118 -40.312 -4.5 1 76.62 151 PRO B O 1
ATOM 4119 N N . VAL B 1 152 ? 0.046 -38.25 -5.281 1 78 152 VAL B N 1
ATOM 4120 C CA . VAL B 1 152 ? 0.741 -37.812 -4.07 1 78 152 VAL B CA 1
ATOM 4121 C C . VAL B 1 152 ? -0.259 -37.219 -3.082 1 78 152 VAL B C 1
ATOM 4123 O O . VAL B 1 152 ? -1.376 -36.875 -3.461 1 78 152 VAL B O 1
ATOM 4126 N N . ALA B 1 153 ? 0.088 -37.125 -1.84 1 82.12 153 ALA B N 1
ATOM 4127 C CA . ALA B 1 153 ? -0.786 -36.719 -0.745 1 82.12 153 ALA B CA 1
ATOM 4128 C C . ALA B 1 153 ? -1.358 -35.312 -0.997 1 82.12 153 ALA B C 1
ATOM 4130 O O . ALA B 1 153 ? -2.531 -35.062 -0.71 1 82.12 153 ALA B O 1
ATOM 4131 N N . SER B 1 154 ? -0.63 -34.438 -1.559 1 87.19 154 SER B N 1
ATOM 4132 C CA . SER B 1 154 ? -1.096 -33.062 -1.8 1 87.19 154 SER B CA 1
ATOM 4133 C C . SER B 1 154 ? -2.158 -33.031 -2.893 1 87.19 154 SER B C 1
ATOM 4135 O O . SER B 1 154 ? -3.086 -32.219 -2.838 1 87.19 154 SER B O 1
ATOM 4137 N N . GLN B 1 155 ? -2.016 -33.875 -3.896 1 89.5 155 GLN B N 1
ATOM 4138 C CA . GLN B 1 155 ? -3.014 -33.969 -4.953 1 89.5 155 GLN B CA 1
ATOM 4139 C C . GLN B 1 155 ? -4.348 -34.469 -4.398 1 89.5 155 GLN B C 1
ATOM 4141 O O . GLN B 1 155 ? -5.398 -33.906 -4.711 1 89.5 155 GLN B O 1
ATOM 4146 N N . GLU B 1 156 ? -4.242 -35.469 -3.578 1 91.06 156 GLU B N 1
ATOM 4147 C CA . GLU B 1 156 ? -5.449 -36 -2.945 1 91.06 156 GLU B CA 1
ATOM 4148 C C . GLU B 1 156 ? -6.098 -34.938 -2.045 1 91.06 156 GLU B C 1
ATOM 4150 O O . GLU B 1 156 ? -7.324 -34.812 -2.021 1 91.06 156 GLU B O 1
ATOM 4155 N N . ALA B 1 157 ? -5.277 -34.25 -1.349 1 92.25 157 ALA B N 1
ATOM 4156 C CA . ALA B 1 157 ? -5.777 -33.188 -0.486 1 92.25 157 ALA B CA 1
ATOM 4157 C C . ALA B 1 157 ? -6.465 -32.094 -1.303 1 92.25 157 ALA B C 1
ATOM 4159 O O . ALA B 1 157 ? -7.5 -31.547 -0.894 1 92.25 157 ALA B O 1
ATOM 4160 N N . ALA B 1 158 ? -5.91 -31.75 -2.42 1 95.69 158 ALA B N 1
ATOM 4161 C CA . ALA B 1 158 ? -6.473 -30.719 -3.297 1 95.69 158 ALA B CA 1
ATOM 4162 C C . ALA B 1 158 ? -7.855 -31.141 -3.805 1 95.69 158 ALA B C 1
ATOM 4164 O O . ALA B 1 158 ? -8.789 -30.328 -3.809 1 95.69 158 ALA B O 1
ATOM 4165 N N . ALA B 1 159 ? -7.957 -32.406 -4.215 1 97 159 ALA B N 1
ATOM 4166 C CA . ALA B 1 159 ? -9.242 -32.906 -4.695 1 97 159 ALA B CA 1
ATOM 4167 C C . ALA B 1 159 ? -10.289 -32.906 -3.584 1 97 159 ALA B C 1
ATOM 4169 O O . ALA B 1 159 ? -11.438 -32.531 -3.811 1 97 159 ALA B O 1
ATOM 4170 N N . ARG B 1 160 ? -9.875 -33.312 -2.418 1 96.25 160 ARG B N 1
ATOM 4171 C CA . ARG B 1 160 ? -10.773 -33.312 -1.271 1 96.25 160 ARG B CA 1
ATOM 4172 C C . ARG B 1 160 ? -11.219 -31.875 -0.933 1 96.25 160 ARG B C 1
ATOM 4174 O O . ARG B 1 160 ? -12.406 -31.641 -0.688 1 96.25 160 ARG B O 1
ATOM 4181 N N . TYR B 1 161 ? -10.312 -31 -0.898 1 96.75 161 TYR B N 1
ATOM 4182 C CA . TYR B 1 161 ? -10.578 -29.594 -0.604 1 96.75 161 TYR B CA 1
ATOM 4183 C C . TYR B 1 161 ? -11.578 -29.016 -1.592 1 96.75 161 TYR B C 1
ATOM 4185 O O . TYR B 1 161 ? -12.57 -28.406 -1.19 1 96.75 161 TYR B O 1
ATOM 4193 N N . LEU B 1 162 ? -11.344 -29.188 -2.871 1 98.06 162 LEU B N 1
ATOM 4194 C CA . LEU B 1 162 ? -12.219 -28.656 -3.914 1 98.06 162 LEU B CA 1
ATOM 4195 C C . LEU B 1 162 ? -13.609 -29.281 -3.809 1 98.06 162 LEU B C 1
ATOM 4197 O O . LEU B 1 162 ? -14.617 -28.578 -3.945 1 98.06 162 LEU B O 1
ATOM 4201 N N . THR B 1 163 ? -13.664 -30.562 -3.537 1 97.19 163 THR B N 1
ATOM 4202 C CA . THR B 1 163 ? -14.938 -31.266 -3.408 1 97.19 163 THR B CA 1
ATOM 4203 C C . THR B 1 163 ? -15.766 -30.688 -2.268 1 97.19 163 THR B C 1
ATOM 4205 O O . THR B 1 163 ? -16.953 -30.391 -2.439 1 97.19 163 THR B O 1
ATOM 4208 N N . GLU B 1 164 ? -15.133 -30.547 -1.201 1 93.81 164 GLU B N 1
ATOM 4209 C CA . GLU B 1 164 ? -15.836 -30.031 -0.029 1 93.81 164 GLU B CA 1
ATOM 4210 C C . GLU B 1 164 ? -16.297 -28.594 -0.25 1 93.81 164 GLU B C 1
ATOM 4212 O O . GLU B 1 164 ? -17.438 -28.25 0.075 1 93.81 164 GLU B O 1
ATOM 4217 N N . LEU B 1 165 ? -15.484 -27.766 -0.801 1 94.31 165 LEU B N 1
ATOM 4218 C CA . LEU B 1 165 ? -15.828 -26.359 -1.038 1 94.31 165 LEU B CA 1
ATOM 4219 C C . LEU B 1 165 ? -17 -26.25 -2.008 1 94.31 165 LEU B C 1
ATOM 4221 O O . LEU B 1 165 ? -17.859 -25.375 -1.862 1 94.31 165 LEU B O 1
ATOM 4225 N N . ALA B 1 166 ? -16.984 -27.078 -2.98 1 94.62 166 ALA B N 1
ATOM 4226 C CA . ALA B 1 166 ? -18.062 -27.078 -3.963 1 94.62 166 ALA B CA 1
ATOM 4227 C C . ALA B 1 166 ? -19.406 -27.359 -3.299 1 94.62 166 ALA B C 1
ATOM 4229 O O . ALA B 1 166 ? -20.453 -26.922 -3.783 1 94.62 166 ALA B O 1
ATOM 4230 N N . GLY B 1 167 ? -19.344 -28.078 -2.215 1 91.69 167 GLY B N 1
ATOM 4231 C CA . GLY B 1 167 ? -20.562 -28.344 -1.464 1 91.69 167 GLY B CA 1
ATOM 4232 C C . GLY B 1 167 ? -21.109 -27.125 -0.755 1 91.69 167 GLY B C 1
ATOM 4233 O O . GLY B 1 167 ? -22.281 -27.078 -0.406 1 91.69 167 GLY B O 1
ATOM 4234 N N . HIS B 1 168 ? -20.281 -26.156 -0.632 1 91.06 168 HIS B N 1
ATOM 4235 C CA . HIS B 1 168 ? -20.672 -24.953 0.11 1 91.06 168 HIS B CA 1
ATOM 4236 C C . HIS B 1 168 ? -20.781 -23.75 -0.812 1 91.06 168 HIS B C 1
ATOM 4238 O O . HIS B 1 168 ? -20.859 -22.609 -0.343 1 91.06 168 HIS B O 1
ATOM 4244 N N . TRP B 1 169 ? -20.703 -23.984 -2.08 1 92.31 169 TRP B N 1
ATOM 4245 C CA . TRP B 1 169 ? -20.797 -22.922 -3.078 1 92.31 169 TRP B CA 1
ATOM 4246 C C . TRP B 1 169 ? -21.656 -23.359 -4.258 1 92.31 169 TRP B C 1
ATOM 4248 O O . TRP B 1 169 ? -21.375 -24.375 -4.895 1 92.31 169 TRP B O 1
ATOM 4258 N N . ALA B 1 170 ? -22.641 -22.625 -4.566 1 90.06 170 ALA B N 1
ATOM 4259 C CA . ALA B 1 170 ? -23.594 -23.031 -5.598 1 90.06 170 ALA B CA 1
ATOM 4260 C C . ALA B 1 170 ? -23.203 -22.469 -6.961 1 90.06 170 ALA B C 1
ATOM 4262 O O . ALA B 1 170 ? -23.609 -22.984 -8 1 90.06 170 ALA B O 1
ATOM 4263 N N . GLY B 1 171 ? -22.344 -21.531 -7.055 1 93.5 171 GLY B N 1
ATOM 4264 C CA . GLY B 1 171 ? -22.047 -20.844 -8.297 1 93.5 171 GLY B CA 1
ATOM 4265 C C . GLY B 1 171 ? -20.859 -21.438 -9.031 1 93.5 171 GLY B C 1
ATOM 4266 O O . GLY B 1 171 ? -20.406 -22.531 -8.703 1 93.5 171 GLY B O 1
ATOM 4267 N N . PRO B 1 172 ? -20.484 -20.844 -10.148 1 97.38 172 PRO B N 1
ATOM 4268 C CA . PRO B 1 172 ? -19.312 -21.281 -10.922 1 97.38 172 PRO B CA 1
ATOM 4269 C C . PRO B 1 172 ? -18.016 -21.25 -10.117 1 97.38 172 PRO B C 1
ATOM 4271 O O . PRO B 1 172 ? -17.875 -20.438 -9.203 1 97.38 172 PRO B O 1
ATOM 4274 N N . ILE B 1 173 ? -17.125 -22.156 -10.508 1 98.31 173 ILE B N 1
ATOM 4275 C CA . ILE B 1 173 ? -15.859 -22.297 -9.805 1 98.31 173 ILE B CA 1
ATOM 4276 C C . ILE B 1 173 ? -14.703 -22.203 -10.797 1 98.31 173 ILE B C 1
ATOM 4278 O O . ILE B 1 173 ? -14.766 -22.781 -11.891 1 98.31 173 ILE B O 1
ATOM 4282 N N . MET B 1 174 ? -13.766 -21.422 -10.539 1 98.75 174 MET B N 1
ATOM 4283 C CA . MET B 1 174 ? -12.477 -21.422 -11.211 1 98.75 174 MET B CA 1
ATOM 4284 C C . MET B 1 174 ? -11.391 -22 -10.305 1 98.75 174 MET B C 1
ATOM 4286 O O . MET B 1 174 ? -11.453 -21.844 -9.078 1 98.75 174 MET B O 1
ATOM 4290 N N . VAL B 1 175 ? -10.469 -22.672 -10.898 1 98.75 175 VAL B N 1
ATOM 4291 C CA . VAL B 1 175 ? -9.375 -23.266 -10.133 1 98.75 175 VAL B CA 1
ATOM 4292 C C . VAL B 1 175 ? -8.039 -22.859 -10.758 1 98.75 175 VAL B C 1
ATOM 4294 O O . VAL B 1 175 ? -7.926 -22.75 -11.977 1 98.75 175 VAL B O 1
ATOM 4297 N N . GLY B 1 176 ? -7.059 -22.609 -9.906 1 98.62 176 GLY B N 1
ATOM 4298 C CA . GLY B 1 176 ? -5.766 -22.266 -10.477 1 98.62 176 GLY B CA 1
ATOM 4299 C C . GLY B 1 176 ? -4.629 -22.344 -9.477 1 98.62 176 GLY B C 1
ATOM 4300 O O . GLY B 1 176 ? -4.859 -22.547 -8.281 1 98.62 176 GLY B O 1
ATOM 4301 N N . GLY B 1 177 ? -3.43 -22.172 -9.945 1 97.75 177 GLY B N 1
ATOM 4302 C CA . GLY B 1 177 ? -2.211 -22.188 -9.156 1 97.75 177 GLY B CA 1
ATOM 4303 C C . GLY B 1 177 ? -0.954 -22.031 -9.992 1 97.75 177 GLY B C 1
ATOM 4304 O O . GLY B 1 177 ? -1.002 -22.125 -11.219 1 97.75 177 GLY B O 1
ATOM 4305 N N . HIS B 1 178 ? 0.095 -21.703 -9.359 1 94.69 178 HIS B N 1
ATOM 4306 C CA . HIS B 1 178 ? 1.413 -21.562 -9.969 1 94.69 178 HIS B CA 1
ATOM 4307 C C . HIS B 1 178 ? 2.363 -22.656 -9.484 1 94.69 178 HIS B C 1
ATOM 4309 O O . HIS B 1 178 ? 2.275 -23.094 -8.336 1 94.69 178 HIS B O 1
ATOM 4315 N N . SER B 1 179 ? 3.207 -23.156 -10.43 1 89.56 179 SER B N 1
ATOM 4316 C CA . SER B 1 179 ? 4.172 -24.188 -10.078 1 89.56 179 SER B CA 1
ATOM 4317 C C . SER B 1 179 ? 3.477 -25.453 -9.57 1 89.56 179 SER B C 1
ATOM 4319 O O . SER B 1 179 ? 2.613 -26 -10.25 1 89.56 179 SER B O 1
ATOM 4321 N N . LYS B 1 180 ? 3.775 -25.922 -8.328 1 86.5 180 LYS B N 1
ATOM 4322 C CA . LYS B 1 180 ? 3.084 -27.078 -7.762 1 86.5 180 LYS B CA 1
ATOM 4323 C C . LYS B 1 180 ? 1.577 -26.844 -7.703 1 86.5 180 LYS B C 1
ATOM 4325 O O . LYS B 1 180 ? 0.791 -27.766 -7.898 1 86.5 180 LYS B O 1
ATOM 4330 N N . GLY B 1 181 ? 1.201 -25.625 -7.469 1 93.06 181 GLY B N 1
ATOM 4331 C CA . GLY B 1 181 ? -0.21 -25.266 -7.395 1 93.06 181 GLY B CA 1
ATOM 4332 C C . GLY B 1 181 ? -0.948 -25.5 -8.703 1 93.06 181 GLY B C 1
ATOM 4333 O O . GLY B 1 181 ? -2.135 -25.828 -8.703 1 93.06 181 GLY B O 1
ATOM 4334 N N . GLY B 1 182 ? -0.22 -25.266 -9.789 1 94.38 182 GLY B N 1
ATOM 4335 C CA . GLY B 1 182 ? -0.82 -25.531 -11.078 1 94.38 182 GLY B CA 1
ATOM 4336 C C . GLY B 1 182 ? -1.116 -27 -11.305 1 94.38 182 GLY B C 1
ATOM 4337 O O . GLY B 1 182 ? -2.156 -27.359 -11.867 1 94.38 182 GLY B O 1
ATOM 4338 N N . ASN B 1 183 ? -0.147 -27.828 -10.898 1 89.81 183 ASN B N 1
ATOM 4339 C CA . ASN B 1 183 ? -0.368 -29.266 -10.945 1 89.81 183 ASN B CA 1
ATOM 4340 C C . ASN B 1 183 ? -1.559 -29.672 -10.086 1 89.81 183 ASN B C 1
ATOM 4342 O O . ASN B 1 183 ? -2.398 -30.469 -10.516 1 89.81 183 ASN B O 1
ATOM 4346 N N . LEU B 1 184 ? -1.672 -29.141 -8.922 1 93.25 184 LEU B N 1
ATOM 4347 C CA . LEU B 1 184 ? -2.758 -29.453 -7.996 1 93.25 184 LEU B CA 1
ATOM 4348 C C . LEU B 1 184 ? -4.102 -29.016 -8.57 1 93.25 184 LEU B C 1
ATOM 4350 O O . LEU B 1 184 ? -5.105 -29.719 -8.406 1 93.25 184 LEU B O 1
ATOM 4354 N N . ALA B 1 185 ? -4.086 -27.938 -9.219 1 97.56 185 ALA B N 1
ATOM 4355 C CA . ALA B 1 185 ? -5.32 -27.422 -9.812 1 97.56 185 ALA B CA 1
ATOM 4356 C C . ALA B 1 185 ? -5.879 -28.391 -10.844 1 97.56 185 ALA B C 1
ATOM 4358 O O . ALA B 1 185 ? -7.066 -28.734 -10.805 1 97.56 185 ALA B O 1
ATOM 4359 N N . VAL B 1 186 ? -5.004 -28.828 -11.734 1 95.62 186 VAL B N 1
ATOM 4360 C CA . VAL B 1 186 ? -5.422 -29.734 -12.797 1 95.62 186 VAL B CA 1
ATOM 4361 C C . VAL B 1 186 ? -5.852 -31.078 -12.18 1 95.62 186 VAL B C 1
ATOM 4363 O O . VAL B 1 186 ? -6.914 -31.609 -12.523 1 95.62 186 VAL B O 1
ATOM 4366 N N . TYR B 1 187 ? -5.07 -31.562 -11.258 1 93.81 187 TYR B N 1
ATOM 4367 C CA . TYR B 1 187 ? -5.391 -32.844 -10.625 1 93.81 187 TYR B CA 1
ATOM 4368 C C . TYR B 1 187 ? -6.734 -32.781 -9.914 1 93.81 187 TYR B C 1
ATOM 4370 O O . TYR B 1 187 ? -7.574 -33.656 -10.078 1 93.81 187 TYR B O 1
ATOM 4378 N N . ALA B 1 188 ? -6.926 -31.781 -9.102 1 98.06 188 ALA B N 1
ATOM 4379 C CA . ALA B 1 188 ? -8.164 -31.641 -8.336 1 98.06 188 ALA B CA 1
ATOM 4380 C C . ALA B 1 188 ? -9.375 -31.562 -9.266 1 98.06 188 ALA B C 1
ATOM 4382 O O . ALA B 1 188 ? -10.359 -32.281 -9.062 1 98.06 188 ALA B O 1
ATOM 4383 N N . ALA B 1 189 ? -9.266 -30.75 -10.25 1 98.56 189 ALA B N 1
ATOM 4384 C CA . ALA B 1 189 ? -10.375 -30.578 -11.18 1 98.56 189 ALA B CA 1
ATOM 4385 C C . ALA B 1 189 ? -10.727 -31.891 -11.867 1 98.56 189 ALA B C 1
ATOM 4387 O O . ALA B 1 189 ? -11.898 -32.188 -12.133 1 98.56 189 ALA B O 1
ATOM 4388 N N . ALA B 1 190 ? -9.711 -32.719 -12.148 1 97.75 190 ALA B N 1
ATOM 4389 C CA . ALA B 1 190 ? -9.906 -33.969 -12.867 1 97.75 190 ALA B CA 1
ATOM 4390 C C . ALA B 1 190 ? -10.477 -35.031 -11.953 1 97.75 190 ALA B C 1
ATOM 4392 O O . ALA B 1 190 ? -11.008 -36.062 -12.422 1 97.75 190 ALA B O 1
ATOM 4393 N N . ASN B 1 191 ? -10.375 -34.844 -10.664 1 97.5 191 ASN B N 1
ATOM 4394 C CA . ASN B 1 191 ? -10.672 -35.969 -9.758 1 97.5 191 ASN B CA 1
ATOM 4395 C C . ASN B 1 191 ? -11.828 -35.625 -8.82 1 97.5 191 ASN B C 1
ATOM 4397 O O . ASN B 1 191 ? -12.031 -36.281 -7.809 1 97.5 191 ASN B O 1
ATOM 4401 N N . VAL B 1 192 ? -12.57 -34.594 -9.078 1 98.19 192 VAL B N 1
ATOM 4402 C CA . VAL B 1 192 ? -13.82 -34.312 -8.375 1 98.19 192 VAL B CA 1
ATOM 4403 C C . VAL B 1 192 ? -14.992 -34.938 -9.117 1 98.19 192 VAL B C 1
ATOM 4405 O O . VAL B 1 192 ? -14.859 -35.312 -10.281 1 98.19 192 VAL B O 1
ATOM 4408 N N . PRO B 1 193 ? -16.125 -35.125 -8.438 1 97.31 193 PRO B N 1
ATOM 4409 C CA . PRO B 1 193 ? -17.297 -35.688 -9.109 1 97.31 193 PRO B CA 1
ATOM 4410 C C . PRO B 1 193 ? -17.719 -34.875 -10.336 1 97.31 193 PRO B C 1
ATOM 4412 O O . PRO B 1 193 ? -17.516 -33.656 -10.375 1 97.31 193 PRO B O 1
ATOM 4415 N N . SER B 1 194 ? -18.344 -35.531 -11.281 1 97.31 194 SER B N 1
ATOM 4416 C CA . SER B 1 194 ? -18.703 -34.938 -12.562 1 97.31 194 SER B CA 1
ATOM 4417 C C . SER B 1 194 ? -19.625 -33.75 -12.375 1 97.31 194 SER B C 1
ATOM 4419 O O . SER B 1 194 ? -19.562 -32.781 -13.141 1 97.31 194 SER B O 1
ATOM 4421 N N . GLU B 1 195 ? -20.453 -33.812 -11.391 1 97.06 195 GLU B N 1
ATOM 4422 C CA . GLU B 1 195 ? -21.375 -32.688 -11.133 1 97.06 195 GLU B CA 1
ATOM 4423 C C . GLU B 1 195 ? -20.609 -31.422 -10.773 1 97.06 195 GLU B C 1
ATOM 4425 O O . GLU B 1 195 ? -21.031 -30.312 -11.117 1 97.06 195 GLU B O 1
ATOM 4430 N N . ILE B 1 196 ? -19.562 -31.562 -10.102 1 97.81 196 ILE B N 1
ATOM 4431 C CA . ILE B 1 196 ? -18.719 -30.438 -9.734 1 97.81 196 ILE B CA 1
ATOM 4432 C C . ILE B 1 196 ? -17.922 -29.969 -10.953 1 97.81 196 ILE B C 1
ATOM 4434 O O . ILE B 1 196 ? -17.766 -28.766 -11.172 1 97.81 196 ILE B O 1
ATOM 4438 N N . GLN B 1 197 ? -17.453 -30.906 -11.773 1 98.31 197 GLN B N 1
ATOM 4439 C CA . GLN B 1 197 ? -16.719 -30.578 -12.992 1 98.31 197 GLN B CA 1
ATOM 4440 C C . GLN B 1 197 ? -17.562 -29.688 -13.906 1 98.31 197 GLN B C 1
ATOM 4442 O O . GLN B 1 197 ? -17.031 -28.812 -14.586 1 98.31 197 GLN B O 1
ATOM 4447 N N . GLU B 1 198 ? -18.812 -29.891 -13.898 1 97.62 198 GLU B N 1
ATOM 4448 C CA . GLU B 1 198 ? -19.719 -29.094 -14.727 1 97.62 198 GLU B CA 1
ATOM 4449 C C . GLU B 1 198 ? -19.734 -27.641 -14.281 1 97.62 198 GLU B C 1
ATOM 4451 O O . GLU B 1 198 ? -19.969 -26.734 -15.086 1 97.62 198 GLU B O 1
ATOM 4456 N N . ARG B 1 199 ? -19.453 -27.422 -12.992 1 97.75 199 ARG B N 1
ATOM 4457 C CA . ARG B 1 199 ? -19.484 -26.078 -12.43 1 97.75 199 ARG B CA 1
ATOM 4458 C C . ARG B 1 199 ? -18.109 -25.406 -12.531 1 97.75 199 ARG B C 1
ATOM 4460 O O . ARG B 1 199 ? -17.984 -24.203 -12.336 1 97.75 199 ARG B O 1
ATOM 4467 N N . ILE B 1 200 ? -17.094 -26.188 -12.812 1 98.56 200 ILE B N 1
ATOM 4468 C CA . ILE B 1 200 ? -15.758 -25.641 -13.055 1 98.56 200 ILE B CA 1
ATOM 4469 C C . ILE B 1 200 ? -15.711 -25.016 -14.445 1 98.56 200 ILE B C 1
ATOM 4471 O O . ILE B 1 200 ? -15.883 -25.703 -15.453 1 98.56 200 ILE B O 1
ATOM 4475 N N . THR B 1 201 ? -15.492 -23.734 -14.516 1 98.31 201 THR B N 1
ATOM 4476 C CA . THR B 1 201 ? -15.555 -23.031 -15.797 1 98.31 201 THR B CA 1
ATOM 4477 C C . THR B 1 201 ? -14.18 -22.984 -16.453 1 98.31 201 THR B C 1
ATOM 4479 O O . THR B 1 201 ? -14.07 -22.906 -17.672 1 98.31 201 THR B O 1
ATOM 4482 N N . VAL B 1 202 ? -13.156 -23 -15.656 1 98.38 202 VAL B N 1
ATOM 4483 C CA . VAL B 1 202 ? -11.805 -22.922 -16.188 1 98.38 202 VAL B CA 1
ATOM 4484 C C . VAL B 1 202 ? -10.797 -23.406 -15.148 1 98.38 202 VAL B C 1
ATOM 4486 O O . VAL B 1 202 ? -11.039 -23.297 -13.945 1 98.38 202 VAL B O 1
ATOM 4489 N N . VAL B 1 203 ? -9.719 -24.016 -15.594 1 98.56 203 VAL B N 1
ATOM 4490 C CA . VAL B 1 203 ? -8.586 -24.453 -14.781 1 98.56 203 VAL B CA 1
ATOM 4491 C C . VAL B 1 203 ? -7.301 -23.812 -15.289 1 98.56 203 VAL B C 1
ATOM 4493 O O . VAL B 1 203 ? -6.949 -23.953 -16.469 1 98.56 203 VAL B O 1
ATOM 4496 N N . TYR B 1 204 ? -6.613 -23.078 -14.422 1 98.44 204 TYR B N 1
ATOM 4497 C CA . TYR B 1 204 ? -5.371 -22.406 -14.797 1 98.44 204 TYR B CA 1
ATOM 4498 C C . TYR B 1 204 ? -4.168 -23.094 -14.164 1 98.44 204 TYR B C 1
ATOM 4500 O O . TYR B 1 204 ? -4.125 -23.281 -12.945 1 98.44 204 TYR B O 1
ATOM 4508 N N . SER B 1 205 ? -3.234 -23.484 -14.945 1 96.38 205 SER B N 1
ATOM 4509 C CA . SER B 1 205 ? -1.947 -23.984 -14.492 1 96.38 205 SER B CA 1
ATOM 4510 C C . SER B 1 205 ? -0.801 -23.094 -14.961 1 96.38 205 SER B C 1
ATOM 4512 O O . SER B 1 205 ? -0.376 -23.188 -16.109 1 96.38 205 SER B O 1
ATOM 4514 N N . HIS B 1 206 ? -0.31 -22.297 -14.055 1 96.62 206 HIS B N 1
ATOM 4515 C CA . HIS B 1 206 ? 0.795 -21.406 -14.398 1 96.62 206 HIS B CA 1
ATOM 4516 C C . HIS B 1 206 ? 2.141 -22.062 -14.102 1 96.62 206 HIS B C 1
ATOM 4518 O O . HIS B 1 206 ? 2.555 -22.141 -12.945 1 96.62 206 HIS B O 1
ATOM 4524 N N . ASP B 1 207 ? 2.758 -22.5 -15.172 1 91.75 207 ASP B N 1
ATOM 4525 C CA . ASP B 1 207 ? 4.07 -23.141 -15.133 1 91.75 207 ASP B CA 1
ATOM 4526 C C . ASP B 1 207 ? 4.066 -24.344 -14.195 1 91.75 207 ASP B C 1
ATOM 4528 O O . ASP B 1 207 ? 5.035 -24.578 -13.469 1 91.75 207 ASP B O 1
ATOM 4532 N N . GLY B 1 208 ? 2.938 -25 -14.117 1 88.81 208 GLY B N 1
ATOM 4533 C CA . GLY B 1 208 ? 2.828 -26.234 -13.344 1 88.81 208 GLY B CA 1
ATOM 4534 C C . GLY B 1 208 ? 3.324 -27.453 -14.094 1 88.81 208 GLY B C 1
ATOM 4535 O O . GLY B 1 208 ? 3.117 -27.578 -15.305 1 88.81 208 GLY B O 1
ATOM 4536 N N . PRO B 1 209 ? 3.977 -28.312 -13.391 1 84.06 209 PRO B N 1
ATOM 4537 C CA . PRO B 1 209 ? 4.379 -29.562 -14.047 1 84.06 209 PRO B CA 1
ATOM 4538 C C . PRO B 1 209 ? 3.189 -30.359 -14.57 1 84.06 209 PRO B C 1
ATOM 4540 O O . PRO B 1 209 ? 2.057 -30.141 -14.133 1 84.06 209 PRO B O 1
ATOM 4543 N N . GLY B 1 210 ? 3.502 -31.203 -15.523 1 83.69 210 GLY B N 1
ATOM 4544 C CA . GLY B 1 210 ? 2.471 -32.031 -16.125 1 83.69 210 GLY B CA 1
ATOM 4545 C C . GLY B 1 210 ? 2.24 -33.344 -15.383 1 83.69 210 GLY B C 1
ATOM 4546 O O . GLY B 1 210 ? 2.309 -33.375 -14.148 1 83.69 210 GLY B O 1
ATOM 4547 N N . PHE B 1 211 ? 1.767 -34.312 -16.078 1 83.44 211 PHE B N 1
ATOM 4548 C CA . PHE B 1 211 ? 1.402 -35.625 -15.523 1 83.44 211 PHE B CA 1
ATOM 4549 C C . PHE B 1 211 ? 1.917 -36.75 -16.406 1 83.44 211 PHE B C 1
ATOM 4551 O O . PHE B 1 211 ? 2.373 -36.5 -17.531 1 83.44 211 PHE B O 1
ATOM 4558 N N . ASP B 1 212 ? 1.867 -37.906 -15.891 1 77.25 212 ASP B N 1
ATOM 4559 C CA . ASP B 1 212 ? 2.188 -39.062 -16.703 1 77.25 212 ASP B CA 1
ATOM 4560 C C . ASP B 1 212 ? 1.102 -39.344 -17.75 1 77.25 212 ASP B C 1
ATOM 4562 O O . ASP B 1 212 ? -0.034 -38.875 -17.594 1 77.25 212 ASP B O 1
ATOM 4566 N N . GLU B 1 213 ? 1.389 -40.062 -18.719 1 77.56 213 GLU B N 1
ATOM 4567 C CA . GLU B 1 213 ? 0.5 -40.312 -19.859 1 77.56 213 GLU B CA 1
ATOM 4568 C C . GLU B 1 213 ? -0.812 -40.938 -19.406 1 77.56 213 GLU B C 1
ATOM 4570 O O . GLU B 1 213 ? -1.868 -40.688 -19.984 1 77.56 213 GLU B O 1
ATOM 4575 N N . ALA B 1 214 ? -0.748 -41.812 -18.453 1 82.88 214 ALA B N 1
ATOM 4576 C CA . ALA B 1 214 ? -1.935 -42.5 -17.969 1 82.88 214 ALA B CA 1
ATOM 4577 C C . ALA B 1 214 ? -2.979 -41.531 -17.438 1 82.88 214 ALA B C 1
ATOM 4579 O O . ALA B 1 214 ? -4.184 -41.781 -17.578 1 82.88 214 ALA B O 1
ATOM 4580 N N . PHE B 1 215 ? -2.561 -40.469 -16.891 1 86.81 215 PHE B N 1
ATOM 4581 C CA . PHE B 1 215 ? -3.451 -39.469 -16.312 1 86.81 215 PHE B CA 1
ATOM 4582 C C . PHE B 1 215 ? -4.312 -38.812 -17.391 1 86.81 215 PHE B C 1
ATOM 4584 O O . PHE B 1 215 ? -5.496 -38.562 -17.172 1 86.81 215 PHE B O 1
ATOM 4591 N N . PHE B 1 216 ? -3.809 -38.625 -18.547 1 87.19 216 PHE B N 1
ATOM 4592 C CA . PHE B 1 216 ? -4.484 -37.906 -19.625 1 87.19 216 PHE B CA 1
ATOM 4593 C C . PHE B 1 216 ? -5.594 -38.75 -20.234 1 87.19 216 PHE B C 1
ATOM 4595 O O . PHE B 1 216 ? -6.477 -38.219 -20.922 1 87.19 216 PHE B O 1
ATOM 4602 N N . ASP B 1 217 ? -5.492 -40.062 -19.922 1 90 217 ASP B N 1
ATOM 4603 C CA . ASP B 1 217 ? -6.496 -40.969 -20.469 1 90 217 ASP B CA 1
ATOM 4604 C C . ASP B 1 217 ? -7.641 -41.156 -19.469 1 90 217 ASP B C 1
ATOM 4606 O O . ASP B 1 217 ? -8.656 -41.781 -19.812 1 90 217 ASP B O 1
ATOM 4610 N N . GLU B 1 218 ? -7.457 -40.688 -18.312 1 92.81 218 GLU B N 1
ATOM 4611 C CA . GLU B 1 218 ? -8.492 -40.844 -17.297 1 92.81 218 GLU B CA 1
ATOM 4612 C C . GLU B 1 218 ? -9.734 -40.031 -17.656 1 92.81 218 GLU B C 1
ATOM 4614 O O . GLU B 1 218 ? -9.617 -38.906 -18.156 1 92.81 218 GLU B O 1
ATOM 4619 N N . ASP B 1 219 ? -10.891 -40.594 -17.359 1 96.06 219 ASP B N 1
ATOM 4620 C CA . ASP B 1 219 ? -12.156 -39.969 -17.734 1 96.06 219 ASP B CA 1
ATOM 4621 C C . ASP B 1 219 ? -12.273 -38.562 -17.125 1 96.06 219 ASP B C 1
ATOM 4623 O O . ASP B 1 219 ? -12.758 -37.625 -17.781 1 96.06 219 ASP B O 1
ATOM 4627 N N . GLY B 1 220 ? -11.922 -38.438 -15.906 1 96.88 220 GLY B N 1
ATOM 4628 C CA . GLY B 1 220 ? -12 -37.156 -15.242 1 96.88 220 GLY B CA 1
ATOM 4629 C C . GLY B 1 220 ? -11.195 -36.062 -15.945 1 96.88 220 GLY B C 1
ATOM 4630 O O . GLY B 1 220 ? -11.648 -34.938 -16.062 1 96.88 220 GLY B O 1
ATOM 4631 N N . TYR B 1 221 ? -10.039 -36.406 -16.375 1 96 221 TYR B N 1
ATOM 4632 C CA . TYR B 1 221 ? -9.203 -35.469 -17.094 1 96 221 TYR B CA 1
ATOM 4633 C C . TYR B 1 221 ? -9.828 -35.094 -18.438 1 96 221 TYR B C 1
ATOM 4635 O O . TYR B 1 221 ? -9.898 -33.938 -18.812 1 96 221 TYR B O 1
ATOM 4643 N N . VAL B 1 222 ? -10.25 -36.062 -19.156 1 96 222 VAL B N 1
ATOM 4644 C CA . VAL B 1 222 ? -10.812 -35.875 -20.484 1 96 222 VAL B CA 1
ATOM 4645 C C . VAL B 1 222 ? -11.992 -34.906 -20.406 1 96 222 VAL B C 1
ATOM 4647 O O . VAL B 1 222 ? -12.148 -34.031 -21.266 1 96 222 VAL B O 1
ATOM 4650 N N . ARG B 1 223 ? -12.758 -35.031 -19.375 1 96.81 223 ARG B N 1
ATOM 4651 C CA . ARG B 1 223 ? -13.953 -34.188 -19.219 1 96.81 223 ARG B CA 1
ATOM 4652 C C . ARG B 1 223 ? -13.578 -32.719 -19.016 1 96.81 223 ARG B C 1
ATOM 4654 O O . ARG B 1 223 ? -14.344 -31.828 -19.375 1 96.81 223 ARG B O 1
ATOM 4661 N N . ILE B 1 224 ? -12.422 -32.438 -18.438 1 96.81 224 ILE B N 1
ATOM 4662 C CA . ILE B 1 224 ? -12.109 -31.062 -18.094 1 96.81 224 ILE B CA 1
ATOM 4663 C C . ILE B 1 224 ? -11 -30.547 -19.016 1 96.81 224 ILE B C 1
ATOM 4665 O O . ILE B 1 224 ? -10.625 -29.375 -18.938 1 96.81 224 ILE B O 1
ATOM 4669 N N . ALA B 1 225 ? -10.469 -31.328 -19.906 1 95.12 225 ALA B N 1
ATOM 4670 C CA . ALA B 1 225 ? -9.297 -31.016 -20.719 1 95.12 225 ALA B CA 1
ATOM 4671 C C . ALA B 1 225 ? -9.477 -29.688 -21.469 1 95.12 225 ALA B C 1
ATOM 4673 O O . ALA B 1 225 ? -8.555 -28.875 -21.516 1 95.12 225 ALA B O 1
ATOM 4674 N N . SER B 1 226 ? -10.625 -29.469 -21.953 1 95.25 226 SER B N 1
ATOM 4675 C CA . SER B 1 226 ? -10.883 -28.281 -22.75 1 95.25 226 SER B CA 1
ATOM 4676 C C . SER B 1 226 ? -10.945 -27.031 -21.875 1 95.25 226 SER B C 1
ATOM 4678 O O . SER B 1 226 ? -10.898 -25.906 -22.375 1 95.25 226 SER B O 1
ATOM 4680 N N . LYS B 1 227 ? -11.055 -27.203 -20.594 1 97.12 227 LYS B N 1
ATOM 4681 C CA . LYS B 1 227 ? -11.172 -26.078 -19.672 1 97.12 227 LYS B CA 1
ATOM 4682 C C . LYS B 1 227 ? -9.812 -25.703 -19.094 1 97.12 227 LYS B C 1
ATOM 4684 O O . LYS B 1 227 ? -9.695 -24.719 -18.359 1 97.12 227 LYS B O 1
ATOM 4689 N N . ILE B 1 228 ? -8.789 -26.469 -19.422 1 96.69 228 ILE B N 1
ATOM 4690 C CA . ILE B 1 228 ? -7.469 -26.266 -18.812 1 96.69 228 ILE B CA 1
ATOM 4691 C C . ILE B 1 228 ? -6.672 -25.266 -19.656 1 96.69 228 ILE B C 1
ATOM 4693 O O . ILE B 1 228 ? -6.535 -25.438 -20.875 1 96.69 228 ILE B O 1
ATOM 4697 N N . HIS B 1 229 ? -6.242 -24.25 -19.047 1 96.25 229 HIS B N 1
ATOM 4698 C CA . HIS B 1 229 ? -5.34 -23.266 -19.641 1 96.25 229 HIS B CA 1
ATOM 4699 C C . HIS B 1 229 ? -3.969 -23.312 -18.969 1 96.25 229 HIS B C 1
ATOM 4701 O O . HIS B 1 229 ? -3.834 -22.969 -17.797 1 96.25 229 HIS B O 1
ATOM 4707 N N . LYS B 1 230 ? -2.967 -23.719 -19.703 1 95.12 230 LYS B N 1
ATOM 4708 C CA . LYS B 1 230 ? -1.596 -23.766 -19.203 1 95.12 230 LYS B CA 1
ATOM 4709 C C . LYS B 1 230 ? -0.752 -22.641 -19.766 1 95.12 230 LYS B C 1
ATOM 4711 O O . LYS B 1 230 ? -0.815 -22.359 -20.969 1 95.12 230 LYS B O 1
ATOM 4716 N N . SER B 1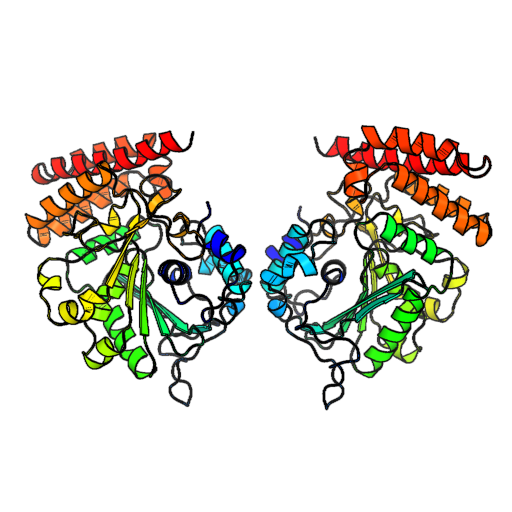 231 ? -0.049 -21.922 -18.922 1 95.81 231 SER B N 1
ATOM 4717 C CA . SER B 1 231 ? 0.886 -20.875 -19.312 1 95.81 231 SER B CA 1
ATOM 4718 C C . SER B 1 231 ? 2.283 -21.141 -18.766 1 95.81 231 SER B C 1
ATOM 4720 O O . SER B 1 231 ? 2.432 -21.609 -17.641 1 95.81 231 SER B O 1
ATOM 4722 N N . VAL B 1 232 ? 3.289 -20.906 -19.578 1 93.12 232 VAL B N 1
ATOM 4723 C CA . VAL B 1 232 ? 4.676 -21.109 -19.172 1 93.12 232 VAL B CA 1
ATOM 4724 C C . VAL B 1 232 ? 5.547 -19.969 -19.688 1 93.12 232 VAL B C 1
ATOM 4726 O O . VAL B 1 232 ? 5.219 -19.344 -20.703 1 93.12 232 VAL B O 1
ATOM 4729 N N . PRO B 1 233 ? 6.613 -19.688 -18.938 1 93.31 233 PRO B N 1
ATOM 4730 C CA . PRO B 1 233 ? 7.562 -18.703 -19.484 1 93.31 233 PRO B CA 1
ATOM 4731 C C . PRO B 1 233 ? 8.453 -19.297 -20.578 1 93.31 233 PRO B C 1
ATOM 4733 O O . PRO B 1 233 ? 8.477 -20.516 -20.766 1 93.31 233 PRO B O 1
ATOM 4736 N N . GLY B 1 234 ? 9.148 -18.469 -21.297 1 87.75 234 GLY B N 1
ATOM 4737 C CA . GLY B 1 234 ? 9.977 -18.891 -22.406 1 87.75 234 GLY B CA 1
ATOM 4738 C C . GLY B 1 234 ? 11.039 -19.891 -22.031 1 87.75 234 GLY B C 1
ATOM 4739 O O . GLY B 1 234 ? 11.305 -20.844 -22.766 1 87.75 234 GLY B O 1
ATOM 4740 N N . SER B 1 235 ? 11.578 -19.75 -20.891 1 83.56 235 SER B N 1
ATOM 4741 C CA . SER B 1 235 ? 12.625 -20.656 -20.422 1 83.56 235 SER B CA 1
ATOM 4742 C C . SER B 1 235 ? 12.094 -21.594 -19.328 1 83.56 235 SER B C 1
ATOM 4744 O O . SER B 1 235 ? 12.805 -21.891 -18.375 1 83.56 235 SER B O 1
ATOM 4746 N N . SER B 1 236 ? 10.914 -22.016 -19.516 1 83.75 236 SER B N 1
ATOM 4747 C CA . SER B 1 236 ? 10.273 -22.844 -18.5 1 83.75 236 SER B CA 1
ATOM 4748 C C . SER B 1 236 ? 10.938 -24.219 -18.391 1 83.75 236 SER B C 1
ATOM 4750 O O . SER B 1 236 ? 11.086 -24.922 -19.391 1 83.75 236 SER B O 1
ATOM 4752 N N . ILE B 1 237 ? 11.281 -24.578 -17.266 1 75.44 237 ILE B N 1
ATOM 4753 C CA . ILE B 1 237 ? 11.789 -25.922 -16.984 1 75.44 237 ILE B CA 1
ATOM 4754 C C . ILE B 1 237 ? 10.734 -26.719 -16.203 1 75.44 237 ILE B C 1
ATOM 4756 O O . ILE B 1 237 ? 10.352 -27.812 -16.625 1 75.44 237 ILE B O 1
ATOM 4760 N N . ILE B 1 238 ? 10.188 -26.062 -15.281 1 77 238 ILE B N 1
ATOM 4761 C CA . ILE B 1 238 ? 9.266 -26.734 -14.367 1 77 238 ILE B CA 1
ATOM 4762 C C . ILE B 1 238 ? 7.969 -27.062 -15.094 1 77 238 ILE B C 1
ATOM 4764 O O . ILE B 1 238 ? 7.512 -28.203 -15.07 1 77 238 ILE B O 1
ATOM 4768 N N . GLY B 1 239 ? 7.438 -26.141 -15.727 1 82.62 239 GLY B N 1
ATOM 4769 C CA . GLY B 1 239 ? 6.184 -26.328 -16.438 1 82.62 239 GLY B CA 1
ATOM 4770 C C . GLY B 1 239 ? 6.273 -27.359 -17.547 1 82.62 239 GLY B C 1
ATOM 4771 O O . GLY B 1 239 ? 5.258 -27.891 -17.984 1 82.62 239 GLY B O 1
ATOM 4772 N N . MET B 1 240 ? 7.484 -27.625 -17.922 1 80.5 240 MET B N 1
ATOM 4773 C CA . MET B 1 240 ? 7.66 -28.531 -19.062 1 80.5 240 MET B CA 1
ATOM 4774 C C . MET B 1 240 ? 7.977 -29.953 -18.578 1 80.5 240 MET B C 1
ATOM 4776 O O . MET B 1 240 ? 8.031 -30.875 -19.375 1 80.5 240 MET B O 1
ATOM 4780 N N . LEU B 1 241 ? 8.102 -29.984 -17.344 1 77.44 241 LEU B N 1
ATOM 4781 C CA . LEU B 1 241 ? 8.273 -31.328 -16.797 1 77.44 241 LEU B CA 1
ATOM 4782 C C . LEU B 1 241 ? 7.008 -32.156 -16.984 1 77.44 241 LEU B C 1
ATOM 4784 O O . LEU B 1 241 ? 5.906 -31.703 -16.656 1 77.44 241 LEU B O 1
ATOM 4788 N N . PHE B 1 242 ? 7.195 -33.344 -17.578 1 74.19 242 PHE B N 1
ATOM 4789 C CA . PHE B 1 242 ? 6.145 -34.312 -17.844 1 74.19 242 PHE B CA 1
ATOM 4790 C C . PHE B 1 242 ? 5.102 -33.75 -18.797 1 74.19 242 PHE B C 1
ATOM 4792 O O . PHE B 1 242 ? 3.938 -34.156 -18.766 1 74.19 242 PHE B O 1
ATOM 4799 N N . GLU B 1 243 ? 5.566 -32.688 -19.391 1 70.31 243 GLU B N 1
ATOM 4800 C CA . GLU B 1 243 ? 4.746 -32.125 -20.453 1 70.31 243 GLU B CA 1
ATOM 4801 C C . GLU B 1 243 ? 5.074 -32.75 -21.797 1 70.31 243 GLU B C 1
ATOM 4803 O O . GLU B 1 243 ? 6.203 -32.656 -22.281 1 70.31 243 GLU B O 1
ATOM 4808 N N . THR B 1 244 ? 4.18 -33.5 -22.219 1 62.94 244 THR B N 1
ATOM 4809 C CA . THR B 1 244 ? 4.453 -34.25 -23.438 1 62.94 244 THR B CA 1
ATOM 4810 C C . THR B 1 244 ? 4.094 -33.406 -24.672 1 62.94 244 THR B C 1
ATOM 4812 O O . THR B 1 244 ? 4.379 -33.781 -25.797 1 62.94 244 THR B O 1
ATOM 4815 N N . ARG B 1 245 ? 3.4 -32.188 -24.453 1 61.91 245 ARG B N 1
ATOM 4816 C CA . ARG B 1 245 ? 3.035 -31.328 -25.578 1 61.91 245 ARG B CA 1
ATOM 4817 C C . ARG B 1 245 ? 4.113 -30.281 -25.844 1 61.91 245 ARG B C 1
ATOM 4819 O O . ARG B 1 245 ? 4.227 -29.312 -25.094 1 61.91 245 ARG B O 1
ATOM 4826 N N . GLU B 1 246 ? 5.285 -30.578 -26.391 1 56.66 246 GLU B N 1
ATOM 4827 C CA . GLU B 1 246 ? 6.457 -29.719 -26.531 1 56.66 246 GLU B CA 1
ATOM 4828 C C . GLU B 1 246 ? 6.152 -28.5 -27.391 1 56.66 246 GLU B C 1
ATOM 4830 O O . GLU B 1 246 ? 6.848 -27.484 -27.297 1 56.66 246 GLU B O 1
ATOM 4835 N N . HIS B 1 247 ? 5.039 -28.516 -28.109 1 55.72 247 HIS B N 1
ATOM 4836 C CA . HIS B 1 247 ? 4.84 -27.406 -29.031 1 55.72 247 HIS B CA 1
ATOM 4837 C C . HIS B 1 247 ? 3.693 -26.5 -28.578 1 55.72 247 HIS B C 1
ATOM 4839 O O . HIS B 1 247 ? 2.727 -26.984 -27.984 1 55.72 247 HIS B O 1
ATOM 4845 N N . VAL B 1 248 ? 3.9 -25.125 -28.703 1 55.97 248 VAL B N 1
ATOM 4846 C CA . VAL B 1 248 ? 2.971 -24.062 -28.359 1 55.97 248 VAL B CA 1
ATOM 4847 C C . VAL B 1 248 ? 1.586 -24.375 -28.922 1 55.97 248 VAL B C 1
ATOM 4849 O O . VAL B 1 248 ? 0.571 -24.109 -28.266 1 55.97 248 VAL B O 1
ATOM 4852 N N . GLU B 1 249 ? 1.677 -24.906 -30.078 1 54.31 249 GLU B N 1
ATOM 4853 C CA . GLU B 1 249 ? 0.407 -25.234 -30.719 1 54.31 249 GLU B CA 1
ATOM 4854 C C . GLU B 1 249 ? -0.365 -26.281 -29.906 1 54.31 249 GLU B C 1
ATOM 4856 O O . GLU B 1 249 ? -1.574 -26.438 -30.094 1 54.31 249 GLU B O 1
ATOM 4861 N N . ASP B 1 250 ? 0.448 -26.766 -28.922 1 60.56 250 ASP B N 1
ATOM 4862 C CA . ASP B 1 250 ? -0.091 -27.969 -28.281 1 60.56 250 ASP B CA 1
ATOM 4863 C C . ASP B 1 250 ? -0.826 -27.625 -27 1 60.56 250 ASP B C 1
ATOM 4865 O O . ASP B 1 250 ? -1.104 -28.5 -26.172 1 60.56 250 ASP B O 1
ATOM 4869 N N . GLY B 1 251 ? -1.181 -26.281 -26.797 1 77.19 251 GLY B N 1
ATOM 4870 C CA . GLY B 1 251 ? -2.191 -26.109 -25.766 1 77.19 251 GLY B CA 1
ATOM 4871 C C . GLY B 1 251 ? -1.712 -25.281 -24.594 1 77.19 251 GLY B C 1
ATOM 4872 O O . GLY B 1 251 ? -2.283 -25.359 -23.5 1 77.19 251 GLY B O 1
ATOM 4873 N N . TYR B 1 252 ? -0.463 -24.734 -24.672 1 84.62 252 TYR B N 1
ATOM 4874 C CA . TYR B 1 252 ? -0.108 -23.812 -23.609 1 84.62 252 TYR B CA 1
ATOM 4875 C C . TYR B 1 252 ? 0.335 -22.469 -24.172 1 84.62 252 TYR B C 1
ATOM 4877 O O . TYR B 1 252 ? 0.71 -22.375 -25.344 1 84.62 252 TYR B O 1
ATOM 4885 N N . THR B 1 253 ? 0.223 -21.438 -23.406 1 90.5 253 THR B N 1
ATOM 4886 C CA . THR B 1 253 ? 0.643 -20.078 -23.734 1 90.5 253 THR B CA 1
ATOM 4887 C C . THR B 1 253 ? 2.041 -19.797 -23.188 1 90.5 253 THR B C 1
ATOM 4889 O O . THR B 1 253 ? 2.33 -20.078 -22.031 1 90.5 253 THR B O 1
ATOM 4892 N N . VAL B 1 254 ? 2.896 -19.328 -24.062 1 92.88 254 VAL B N 1
ATOM 4893 C CA . VAL B 1 254 ? 4.234 -18.938 -23.625 1 92.88 254 VAL B CA 1
ATOM 4894 C C . VAL B 1 254 ? 4.27 -17.438 -23.328 1 92.88 254 VAL B C 1
ATOM 4896 O O . VAL B 1 254 ? 4.016 -16.625 -24.203 1 92.88 254 VAL B O 1
ATOM 4899 N N . VAL B 1 255 ? 4.617 -17.109 -22.125 1 95.44 255 VAL B N 1
ATOM 4900 C CA . VAL B 1 255 ? 4.52 -15.742 -21.641 1 95.44 255 VAL B CA 1
ATOM 4901 C C . VAL B 1 255 ? 5.91 -15.109 -21.578 1 95.44 255 VAL B C 1
ATOM 4903 O O . VAL B 1 255 ? 6.871 -15.758 -21.156 1 95.44 255 VAL B O 1
ATOM 4906 N N . SER B 1 256 ? 5.992 -13.859 -22 1 94.75 256 SER B N 1
ATOM 4907 C CA . SER B 1 256 ? 7.234 -13.102 -21.859 1 94.75 256 SER B CA 1
ATOM 4908 C C . SER B 1 256 ? 7.527 -12.805 -20.391 1 94.75 256 SER B C 1
ATOM 4910 O O . SER B 1 256 ? 6.613 -12.508 -19.609 1 94.75 256 SER B O 1
ATOM 4912 N N . SER B 1 257 ? 8.766 -12.953 -20 1 93 257 SER B N 1
ATOM 4913 C CA . SER B 1 257 ? 9.219 -12.703 -18.625 1 93 257 SER B CA 1
ATOM 4914 C C . SER B 1 257 ? 10.469 -11.836 -18.609 1 93 257 SER B C 1
ATOM 4916 O O . SER B 1 257 ? 11.305 -11.93 -19.516 1 93 257 SER B O 1
ATOM 4918 N N . ASP B 1 258 ? 10.57 -10.969 -17.625 1 88.5 258 ASP B N 1
ATOM 4919 C CA . ASP B 1 258 ? 11.781 -10.156 -17.516 1 88.5 258 ASP B CA 1
ATOM 4920 C C . ASP B 1 258 ? 12.805 -10.82 -16.594 1 88.5 258 ASP B C 1
ATOM 4922 O O . ASP B 1 258 ? 13.852 -10.242 -16.312 1 88.5 258 ASP B O 1
ATOM 4926 N N . GLY B 1 259 ? 12.445 -11.969 -16.109 1 80.38 259 GLY B N 1
ATOM 4927 C CA . GLY B 1 259 ? 13.414 -12.734 -15.352 1 80.38 259 GLY B CA 1
ATOM 4928 C C . GLY B 1 259 ? 14.422 -13.461 -16.219 1 80.38 259 GLY B C 1
ATOM 4929 O O . GLY B 1 259 ? 14.133 -13.797 -17.375 1 80.38 259 GLY B O 1
ATOM 4930 N N . ALA B 1 260 ? 15.516 -13.695 -15.625 1 72.88 260 ALA B N 1
ATOM 4931 C CA . ALA B 1 260 ? 16.547 -14.445 -16.344 1 72.88 260 ALA B CA 1
ATOM 4932 C C . ALA B 1 260 ? 16.469 -15.93 -16.016 1 72.88 260 ALA B C 1
ATOM 4934 O O . ALA B 1 260 ? 16.297 -16.312 -14.859 1 72.88 260 ALA B O 1
ATOM 4935 N N . SER B 1 261 ? 16.422 -16.766 -17.109 1 73.56 261 SER B N 1
ATOM 4936 C CA . SER B 1 261 ? 16.516 -18.219 -16.969 1 73.56 261 SER B CA 1
ATOM 4937 C C . SER B 1 261 ? 15.445 -18.75 -16.016 1 73.56 261 SER B C 1
ATOM 4939 O O . SER B 1 261 ? 14.258 -18.5 -16.203 1 73.56 261 SER B O 1
ATOM 4941 N N . ILE B 1 262 ? 15.93 -19.359 -14.883 1 71.69 262 ILE B N 1
ATOM 4942 C CA . ILE B 1 262 ? 15.023 -20.031 -13.961 1 71.69 262 ILE B CA 1
ATOM 4943 C C . ILE B 1 262 ? 14.172 -19 -13.227 1 71.69 262 ILE B C 1
ATOM 4945 O O . ILE B 1 262 ? 13.094 -19.328 -12.727 1 71.69 262 ILE B O 1
ATOM 4949 N N . MET B 1 263 ? 14.641 -17.75 -13.219 1 79 263 MET B N 1
ATOM 4950 C CA . MET B 1 263 ? 13.898 -16.688 -12.555 1 79 263 MET B CA 1
ATOM 4951 C C . MET B 1 263 ? 12.594 -16.406 -13.289 1 79 263 MET B C 1
ATOM 4953 O O . MET B 1 263 ? 11.695 -15.766 -12.734 1 79 263 MET B O 1
ATOM 4957 N N . GLN B 1 264 ? 12.539 -16.922 -14.516 1 86.31 264 GLN B N 1
ATOM 4958 C CA . GLN B 1 264 ? 11.312 -16.75 -15.289 1 86.31 264 GLN B CA 1
ATOM 4959 C C . GLN B 1 264 ? 10.156 -17.531 -14.664 1 86.31 264 GLN B C 1
ATOM 4961 O O . GLN B 1 264 ? 8.992 -17.297 -15 1 86.31 264 GLN B O 1
ATOM 4966 N N . HIS B 1 265 ? 10.547 -18.5 -13.82 1 84.38 265 HIS B N 1
ATOM 4967 C CA . HIS B 1 265 ? 9.531 -19.297 -13.148 1 84.38 265 HIS B CA 1
ATOM 4968 C C . HIS B 1 265 ? 8.672 -18.422 -12.227 1 84.38 265 HIS B C 1
ATOM 4970 O O . HIS B 1 265 ? 7.508 -18.734 -11.984 1 84.38 265 HIS B O 1
ATOM 4976 N N . PHE B 1 266 ? 9.266 -17.391 -11.742 1 87.69 266 PHE B N 1
ATOM 4977 C CA . PHE B 1 266 ? 8.547 -16.562 -10.773 1 87.69 266 PHE B CA 1
ATOM 4978 C C . PHE B 1 266 ? 7.516 -15.68 -11.469 1 87.69 266 PHE B C 1
ATOM 4980 O O . PHE B 1 266 ? 7.859 -14.891 -12.352 1 87.69 266 PHE B O 1
ATOM 4987 N N . ALA B 1 267 ? 6.316 -15.773 -10.984 1 92.81 267 ALA B N 1
ATOM 4988 C CA . ALA B 1 267 ? 5.133 -15.203 -11.625 1 92.81 267 ALA B CA 1
ATOM 4989 C C . ALA B 1 267 ? 5.254 -13.68 -11.734 1 92.81 267 ALA B C 1
ATOM 4991 O O . ALA B 1 267 ? 4.797 -13.094 -12.719 1 92.81 267 ALA B O 1
ATOM 4992 N N . LEU B 1 268 ? 5.895 -13.07 -10.742 1 94.75 268 LEU B N 1
ATOM 4993 C CA . LEU B 1 268 ? 5.914 -11.609 -10.68 1 94.75 268 LEU B CA 1
ATOM 4994 C C . LEU B 1 268 ? 6.922 -11.039 -11.672 1 94.75 268 LEU B C 1
ATOM 4996 O O . LEU B 1 268 ? 7.051 -9.812 -11.789 1 94.75 268 LEU B O 1
ATOM 5000 N N . HIS B 1 269 ? 7.562 -11.93 -12.484 1 92.94 269 HIS B N 1
ATOM 5001 C CA . HIS B 1 269 ? 8.406 -11.492 -13.586 1 92.94 269 HIS B CA 1
ATOM 5002 C C . HIS B 1 269 ? 7.648 -11.523 -14.906 1 92.94 269 HIS B C 1
ATOM 5004 O O . HIS B 1 269 ? 8.125 -11 -15.914 1 92.94 269 HIS B O 1
ATOM 5010 N N . TRP B 1 270 ? 6.531 -12.164 -14.914 1 97.12 270 TRP B N 1
ATOM 5011 C CA . TRP B 1 270 ? 5.785 -12.336 -16.156 1 97.12 270 TRP B CA 1
ATOM 5012 C C . TRP B 1 270 ? 5.207 -11.008 -16.625 1 97.12 270 TRP B C 1
ATOM 5014 O O . TRP B 1 270 ? 4.688 -10.227 -15.828 1 97.12 270 TRP B O 1
ATOM 5024 N N . GLN B 1 271 ? 5.285 -10.773 -17.891 1 97.5 271 GLN B N 1
ATOM 5025 C CA . GLN B 1 271 ? 4.867 -9.5 -18.469 1 97.5 271 GLN B CA 1
ATOM 5026 C C . GLN B 1 271 ? 3.383 -9.516 -18.812 1 97.5 271 GLN B C 1
ATOM 5028 O O . GLN B 1 271 ? 2.877 -10.5 -19.359 1 97.5 271 GLN B O 1
ATOM 5033 N N . VAL B 1 272 ? 2.727 -8.469 -18.484 1 97.62 272 VAL B N 1
ATOM 5034 C CA . VAL B 1 272 ? 1.288 -8.312 -18.672 1 97.62 272 VAL B CA 1
ATOM 5035 C C . VAL B 1 272 ? 0.997 -6.945 -19.281 1 97.62 272 VAL B C 1
ATOM 5037 O O . VAL B 1 272 ? 1.621 -5.945 -18.922 1 97.62 272 VAL B O 1
ATOM 5040 N N . ASP B 1 273 ? 0.121 -6.906 -20.203 1 96.06 273 ASP B N 1
ATOM 5041 C CA . ASP B 1 273 ? -0.352 -5.668 -20.828 1 96.06 273 ASP B CA 1
ATOM 5042 C C . ASP B 1 273 ? -1.878 -5.621 -20.859 1 96.06 273 ASP B C 1
ATOM 5044 O O . ASP B 1 273 ? -2.51 -6.312 -21.656 1 96.06 273 ASP B O 1
ATOM 5048 N N . HIS B 1 274 ? -2.459 -4.77 -20.031 1 95.62 274 HIS B N 1
ATOM 5049 C CA . HIS B 1 274 ? -3.895 -4.531 -19.922 1 95.62 274 HIS B CA 1
ATOM 5050 C C . HIS B 1 274 ? -4.656 -5.84 -19.734 1 95.62 274 HIS B C 1
ATOM 5052 O O . HIS B 1 274 ? -5.578 -6.137 -20.5 1 95.62 274 HIS B O 1
ATOM 5058 N N . GLY B 1 275 ? -4.176 -6.59 -18.797 1 94.81 275 GLY B N 1
ATOM 5059 C CA . GLY B 1 275 ? -4.871 -7.797 -18.375 1 94.81 275 GLY B CA 1
ATOM 5060 C C . GLY B 1 275 ? -4.52 -9.008 -19.219 1 94.81 275 GLY B C 1
ATOM 5061 O O . GLY B 1 275 ? -5.062 -10.094 -19 1 94.81 275 GLY B O 1
ATOM 5062 N N . GLN B 1 276 ? -3.635 -8.859 -20.156 1 95.94 276 GLN B N 1
ATOM 5063 C CA . GLN B 1 276 ? -3.246 -9.969 -21.016 1 95.94 276 GLN B CA 1
ATOM 5064 C C . GLN B 1 276 ? -1.751 -10.258 -20.906 1 95.94 276 GLN B C 1
ATOM 5066 O O . GLN B 1 276 ? -0.944 -9.328 -20.812 1 95.94 276 GLN B O 1
ATOM 5071 N N . PHE B 1 277 ? -1.472 -11.539 -20.969 1 97.12 277 PHE B N 1
ATOM 5072 C CA . PHE B 1 277 ? -0.058 -11.891 -21 1 97.12 277 PHE B CA 1
ATOM 5073 C C . PHE B 1 277 ? 0.606 -11.391 -22.266 1 97.12 277 PHE B C 1
ATOM 5075 O O . PHE B 1 277 ? 0.041 -11.516 -23.359 1 97.12 277 PHE B O 1
ATOM 5082 N N . VAL B 1 278 ? 1.734 -10.781 -22.109 1 96.56 278 VAL B N 1
ATOM 5083 C CA . VAL B 1 278 ? 2.578 -10.539 -23.281 1 96.56 278 VAL B CA 1
ATOM 5084 C C . VAL B 1 278 ? 3.211 -11.852 -23.734 1 96.56 278 VAL B C 1
ATOM 5086 O O . VAL B 1 278 ? 3.951 -12.492 -22.984 1 96.56 278 VAL B O 1
ATOM 5089 N N . GLN B 1 279 ? 2.924 -12.25 -24.906 1 93.38 279 GLN B N 1
ATOM 5090 C CA . GLN B 1 279 ? 3.354 -13.562 -25.391 1 93.38 279 GLN B CA 1
ATOM 5091 C C . GLN B 1 279 ? 4.801 -13.523 -25.875 1 93.38 279 GLN B C 1
ATOM 5093 O O . GLN B 1 279 ? 5.234 -12.539 -26.469 1 93.38 279 GLN B O 1
ATOM 5098 N N . ALA B 1 280 ? 5.477 -14.562 -25.578 1 91.31 280 ALA B N 1
ATOM 5099 C CA . ALA B 1 280 ? 6.805 -14.789 -26.141 1 91.31 280 ALA B CA 1
ATOM 5100 C C . ALA B 1 280 ? 6.719 -15.578 -27.438 1 91.31 280 ALA B C 1
ATOM 5102 O O . ALA B 1 280 ? 5.656 -16.109 -27.797 1 91.31 280 ALA B O 1
ATOM 5103 N N . ASP B 1 281 ? 7.766 -15.617 -28.25 1 84.25 281 ASP B N 1
ATOM 5104 C CA . ASP B 1 281 ? 7.785 -16.297 -29.531 1 84.25 281 ASP B CA 1
ATOM 5105 C C . ASP B 1 281 ? 7.754 -17.812 -29.359 1 84.25 281 ASP B C 1
ATOM 5107 O O . ASP B 1 281 ? 7.492 -18.547 -30.328 1 84.25 281 ASP B O 1
ATOM 5111 N N . GLY B 1 282 ? 7.922 -18.266 -28.203 1 86.19 282 GLY B N 1
ATOM 5112 C CA . GLY B 1 282 ? 7.988 -19.688 -27.891 1 86.19 282 GLY B CA 1
ATOM 5113 C C . GLY B 1 282 ? 8.992 -20 -26.812 1 86.19 282 GLY B C 1
ATOM 5114 O O . GLY B 1 282 ? 9.516 -19.109 -26.141 1 86.19 282 GLY B O 1
ATOM 5115 N N . LEU B 1 283 ? 9.188 -21.281 -26.656 1 87.12 283 LEU B N 1
ATOM 5116 C CA . LEU B 1 283 ? 10.18 -21.734 -25.688 1 87.12 283 LEU B CA 1
ATOM 5117 C C . LEU B 1 283 ? 11.594 -21.547 -26.234 1 87.12 283 LEU B C 1
ATOM 5119 O O . LEU B 1 283 ? 11.82 -21.672 -27.438 1 87.12 283 LEU B O 1
ATOM 5123 N N . THR B 1 284 ? 12.469 -21.266 -25.391 1 83.88 284 THR B N 1
ATOM 5124 C CA . THR B 1 284 ? 13.859 -21.203 -25.812 1 83.88 284 THR B CA 1
ATOM 5125 C C . THR B 1 284 ? 14.367 -22.594 -26.203 1 83.88 284 THR B C 1
ATOM 5127 O O . THR B 1 284 ? 13.828 -23.609 -25.734 1 83.88 284 THR B O 1
ATOM 5130 N N . SER B 1 285 ? 15.352 -22.609 -27 1 82.06 285 SER B N 1
ATOM 5131 C CA . SER B 1 285 ? 15.93 -23.891 -27.438 1 82.06 285 SER B CA 1
ATOM 5132 C C . SER B 1 285 ? 16.484 -24.672 -26.266 1 82.06 285 SER B C 1
ATOM 5134 O O . SER B 1 285 ? 16.391 -25.906 -26.234 1 82.06 285 SER B O 1
ATOM 5136 N N . SER B 1 286 ? 17.031 -23.938 -25.391 1 78.62 286 SER B N 1
ATOM 5137 C CA . SER B 1 286 ? 17.594 -24.594 -24.219 1 78.62 286 SER B CA 1
ATOM 5138 C C . SER B 1 286 ? 16.5 -25.219 -23.344 1 78.62 286 SER B C 1
ATOM 5140 O O . SER B 1 286 ? 16.672 -26.312 -22.812 1 78.62 286 SER B O 1
ATOM 5142 N N . ALA B 1 287 ? 15.438 -24.516 -23.203 1 81.06 287 ALA B N 1
ATOM 5143 C CA . ALA B 1 287 ? 14.32 -25.047 -22.422 1 81.06 287 ALA B CA 1
ATOM 5144 C C . ALA B 1 287 ? 13.734 -26.281 -23.078 1 81.06 287 ALA B C 1
ATOM 5146 O O . ALA B 1 287 ? 13.414 -27.266 -22.406 1 81.06 287 ALA B O 1
ATOM 5147 N N . GLN B 1 288 ? 13.625 -26.25 -24.344 1 82 288 GLN B N 1
ATOM 5148 C CA . GLN B 1 288 ? 13.117 -27.391 -25.094 1 82 288 GLN B CA 1
ATOM 5149 C C . GLN B 1 288 ? 14.039 -28.609 -24.953 1 82 288 GLN B C 1
ATOM 5151 O O . GLN B 1 288 ? 13.57 -29.734 -24.766 1 82 288 GLN B O 1
ATOM 5156 N N . TYR B 1 289 ? 15.273 -28.266 -25.062 1 78.62 289 TYR B N 1
ATOM 5157 C CA . TYR B 1 289 ? 16.266 -29.328 -24.938 1 78.62 289 TYR B CA 1
ATOM 5158 C C . TYR B 1 289 ? 16.203 -29.984 -23.562 1 78.62 289 TYR B C 1
ATOM 5160 O O . TYR B 1 289 ? 16.219 -31.203 -23.453 1 78.62 289 TYR B O 1
ATOM 5168 N N . LEU B 1 290 ? 16.156 -29.234 -22.641 1 76.88 290 LEU B N 1
ATOM 5169 C CA . LEU B 1 290 ? 16.094 -29.719 -21.266 1 76.88 290 LEU B CA 1
ATOM 5170 C C . LEU B 1 290 ? 14.836 -30.547 -21.031 1 76.88 290 LEU B C 1
ATOM 5172 O O . LEU B 1 290 ? 14.891 -31.625 -20.438 1 76.88 290 LEU B O 1
ATOM 5176 N N . ALA B 1 291 ? 13.758 -30 -21.484 1 79.31 291 ALA B N 1
ATOM 5177 C CA . ALA B 1 291 ? 12.484 -30.688 -21.328 1 79.31 291 ALA B CA 1
ATOM 5178 C C . ALA B 1 291 ? 12.523 -32.062 -22 1 79.31 291 ALA B C 1
ATOM 5180 O O . ALA B 1 291 ? 12.102 -33.062 -21.422 1 79.31 291 ALA B O 1
ATOM 5181 N N . ARG B 1 292 ? 13.07 -32.094 -23.156 1 80.25 292 ARG B N 1
ATOM 5182 C CA . ARG B 1 292 ? 13.164 -33.344 -23.906 1 80.25 292 ARG B CA 1
ATOM 5183 C C . ARG B 1 292 ? 14.07 -34.344 -23.188 1 80.25 292 ARG B C 1
ATOM 5185 O O . ARG B 1 292 ? 13.766 -35.531 -23.141 1 80.25 292 ARG B O 1
ATOM 5192 N N . THR B 1 293 ? 15.078 -33.812 -22.672 1 76.25 293 THR B N 1
ATOM 5193 C CA . THR B 1 293 ? 16.047 -34.656 -21.984 1 76.25 293 THR B CA 1
ATOM 5194 C C . THR B 1 293 ? 15.43 -35.281 -20.734 1 76.25 293 THR B C 1
ATOM 5196 O O . THR B 1 293 ? 15.484 -36.5 -20.531 1 76.25 293 THR B O 1
ATOM 5199 N N . ILE B 1 294 ? 14.852 -34.438 -20 1 77.38 294 ILE B N 1
ATOM 5200 C CA . ILE B 1 294 ? 14.281 -34.906 -18.734 1 77.38 294 ILE B CA 1
ATOM 5201 C C . ILE B 1 294 ? 13.102 -35.844 -19.016 1 77.38 294 ILE B C 1
ATOM 5203 O O . ILE B 1 294 ? 13.016 -36.938 -18.453 1 77.38 294 ILE B O 1
ATOM 5207 N N . ASN B 1 295 ? 12.203 -35.406 -19.859 1 78.38 295 ASN B N 1
ATOM 5208 C CA . ASN B 1 295 ? 11.008 -36.188 -20.172 1 78.38 295 ASN B CA 1
ATOM 5209 C C . ASN B 1 295 ? 11.367 -37.531 -20.844 1 78.38 295 ASN B C 1
ATOM 5211 O O . ASN B 1 295 ? 10.742 -38.531 -20.562 1 78.38 295 ASN B O 1
ATOM 5215 N N . GLY B 1 296 ? 12.344 -37.438 -21.734 1 76.31 296 GLY B N 1
ATOM 5216 C CA . GLY B 1 296 ? 12.805 -38.656 -22.391 1 76.31 296 GLY B CA 1
ATOM 5217 C C . GLY B 1 296 ? 13.391 -39.656 -21.438 1 76.31 296 GLY B C 1
ATOM 5218 O O . GLY B 1 296 ? 13.133 -40.875 -21.547 1 76.31 296 GLY B O 1
ATOM 5219 N N . TRP B 1 297 ? 14.141 -39.188 -20.625 1 73 297 TRP B N 1
ATOM 5220 C CA . TRP B 1 297 ? 14.75 -40.062 -19.625 1 73 297 TRP B CA 1
ATOM 5221 C C . TRP B 1 297 ? 13.695 -40.656 -18.688 1 73 297 TRP B C 1
ATOM 5223 O O . TRP B 1 297 ? 13.734 -41.812 -18.359 1 73 297 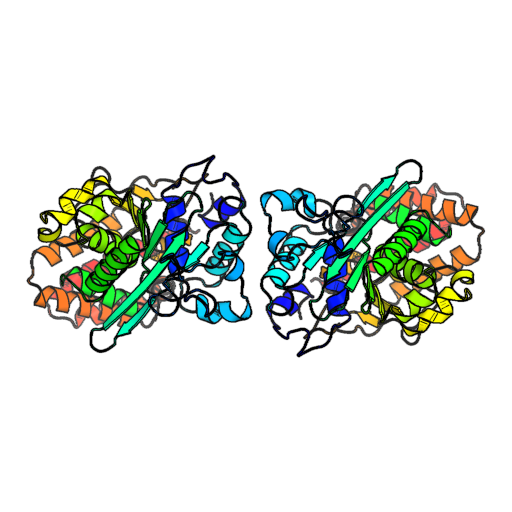TRP B O 1
ATOM 5233 N N . MET B 1 298 ? 12.773 -39.906 -18.234 1 73.88 298 MET B N 1
ATOM 5234 C CA . MET B 1 298 ? 11.711 -40.312 -17.328 1 73.88 298 MET B CA 1
ATOM 5235 C C . MET B 1 298 ? 10.836 -41.375 -17.969 1 73.88 298 MET B C 1
ATOM 5237 O O . MET B 1 298 ? 10.312 -42.25 -17.281 1 73.88 298 MET B O 1
ATOM 5241 N N . ALA B 1 299 ? 10.711 -41.281 -19.188 1 74.69 299 ALA B N 1
ATOM 5242 C CA . ALA B 1 299 ? 9.867 -42.25 -19.906 1 74.69 299 ALA B CA 1
ATOM 5243 C C . ALA B 1 299 ? 10.516 -43.625 -19.953 1 74.69 299 ALA B C 1
ATOM 5245 O O . ALA B 1 299 ? 9.828 -44.625 -20.125 1 74.69 299 ALA B O 1
ATOM 5246 N N . LYS B 1 300 ? 11.805 -43.625 -19.734 1 74.19 300 LYS B N 1
ATOM 5247 C CA . LYS B 1 300 ? 12.547 -44.875 -19.906 1 74.19 300 LYS B CA 1
ATOM 5248 C C . LYS B 1 300 ? 12.594 -45.688 -18.625 1 74.19 300 LYS B C 1
ATOM 5250 O O . LYS B 1 300 ? 12.875 -46.875 -18.641 1 74.19 300 LYS B O 1
ATOM 5255 N N . TYR B 1 301 ? 12.352 -45.062 -17.562 1 73 301 TYR B N 1
ATOM 5256 C CA . TYR B 1 301 ? 12.648 -45.719 -16.297 1 73 301 TYR B CA 1
ATOM 5257 C C . TYR B 1 301 ? 11.375 -45.969 -15.5 1 73 301 TYR B C 1
ATOM 5259 O O . TYR B 1 301 ? 10.344 -45.344 -15.75 1 73 301 TYR B O 1
ATOM 5267 N N . ASP B 1 302 ? 11.508 -46.969 -14.625 1 74.44 302 ASP B N 1
ATOM 5268 C CA . ASP B 1 302 ? 10.406 -47.25 -13.711 1 74.44 302 ASP B CA 1
ATOM 5269 C C . ASP B 1 302 ? 10.391 -46.281 -12.547 1 74.44 302 ASP B C 1
ATOM 5271 O O . ASP B 1 302 ? 11.227 -45.375 -12.484 1 74.44 302 ASP B O 1
ATOM 5275 N N . ASP B 1 303 ? 9.391 -46.375 -11.695 1 71.62 303 ASP B N 1
ATOM 5276 C CA . ASP B 1 303 ? 9.125 -45.438 -10.625 1 71.62 303 ASP B CA 1
ATOM 5277 C C . ASP B 1 303 ? 10.305 -45.312 -9.664 1 71.62 303 ASP B C 1
ATOM 5279 O O . ASP B 1 303 ? 10.656 -44.25 -9.203 1 71.62 303 ASP B O 1
ATOM 5283 N N . GLU B 1 304 ? 10.898 -46.375 -9.398 1 74.5 304 GLU B N 1
ATOM 5284 C CA . GLU B 1 304 ? 12.016 -46.406 -8.453 1 74.5 304 GLU B CA 1
ATOM 5285 C C . GLU B 1 304 ? 13.219 -45.656 -9.008 1 74.5 304 GLU B C 1
ATOM 5287 O O . GLU B 1 304 ? 13.867 -44.875 -8.289 1 74.5 304 GLU B O 1
ATOM 5292 N N . HIS B 1 305 ? 13.484 -45.875 -10.258 1 75.25 305 HIS B N 1
ATOM 5293 C CA . HIS B 1 305 ? 14.602 -45.188 -10.898 1 75.25 305 HIS B CA 1
ATOM 5294 C C . HIS B 1 305 ? 14.328 -43.719 -11.039 1 75.25 305 HIS B C 1
ATOM 5296 O O . HIS B 1 305 ? 15.242 -42.906 -10.898 1 75.25 305 HIS B O 1
ATOM 5302 N N . ARG B 1 306 ? 13.094 -43.375 -11.352 1 75.25 306 ARG B N 1
ATOM 5303 C CA . ARG B 1 306 ? 12.711 -41.969 -11.438 1 75.25 306 ARG B CA 1
ATOM 5304 C C . ARG B 1 306 ? 12.93 -41.25 -10.102 1 75.25 306 ARG B C 1
ATOM 5306 O O . ARG B 1 306 ? 13.43 -40.125 -10.062 1 75.25 306 ARG B O 1
ATOM 5313 N N . ARG B 1 307 ? 12.562 -41.906 -9.086 1 75.56 307 ARG B N 1
ATOM 5314 C CA . ARG B 1 307 ? 12.758 -41.375 -7.742 1 75.56 307 ARG B CA 1
ATOM 5315 C C . ARG B 1 307 ? 14.234 -41.094 -7.469 1 75.56 307 ARG B C 1
ATOM 5317 O O . ARG B 1 307 ? 14.594 -40.031 -6.977 1 75.56 307 ARG B O 1
ATOM 5324 N N . LYS B 1 308 ? 15 -42.062 -7.781 1 75.81 308 LYS B N 1
ATOM 5325 C CA . LYS B 1 308 ? 16.438 -41.938 -7.551 1 75.81 308 LYS B CA 1
ATOM 5326 C C . LYS B 1 308 ? 17.031 -40.781 -8.383 1 75.81 308 LYS B C 1
ATOM 5328 O O . LYS B 1 308 ? 17.922 -40.094 -7.918 1 75.81 308 LYS B O 1
ATOM 5333 N N . PHE B 1 309 ? 16.594 -40.75 -9.57 1 75.94 309 PHE B N 1
ATOM 5334 C CA . PHE B 1 309 ? 17.062 -39.688 -10.445 1 75.94 309 PHE B CA 1
ATOM 5335 C C . PHE B 1 309 ? 16.781 -38.312 -9.828 1 75.94 309 PHE B C 1
ATOM 5337 O O . PHE B 1 309 ? 17.672 -37.469 -9.766 1 75.94 309 PHE B O 1
ATOM 5344 N N . ILE B 1 310 ? 15.547 -38.062 -9.414 1 74.69 310 ILE B N 1
ATOM 5345 C CA . ILE B 1 310 ? 15.148 -36.781 -8.836 1 74.69 310 ILE B CA 1
ATOM 5346 C C . ILE B 1 310 ? 15.945 -36.531 -7.566 1 74.69 310 ILE B C 1
ATOM 5348 O O . ILE B 1 310 ? 16.406 -35.406 -7.34 1 74.69 310 ILE B O 1
ATOM 5352 N N . GLU B 1 311 ? 16.094 -37.5 -6.785 1 77.5 311 GLU B N 1
ATOM 5353 C CA . GLU B 1 311 ? 16.875 -37.344 -5.562 1 77.5 311 GLU B CA 1
ATOM 5354 C C . GLU B 1 311 ? 18.297 -36.906 -5.867 1 77.5 311 GLU B C 1
ATOM 5356 O O . GLU B 1 311 ? 18.844 -36.031 -5.203 1 77.5 311 GLU B O 1
ATOM 5361 N N . ASN B 1 312 ? 18.812 -37.562 -6.832 1 79 312 ASN B N 1
ATOM 5362 C CA . ASN B 1 312 ? 20.188 -37.25 -7.227 1 79 312 ASN B CA 1
ATOM 5363 C C . ASN B 1 312 ? 20.281 -35.844 -7.801 1 79 312 ASN B C 1
ATOM 5365 O O . ASN B 1 312 ? 21.234 -35.094 -7.496 1 79 312 ASN B O 1
ATOM 5369 N N . LEU B 1 313 ? 19.359 -35.562 -8.648 1 78.38 313 LEU B N 1
ATOM 5370 C CA . LEU B 1 313 ? 19.344 -34.219 -9.25 1 78.38 313 LEU B CA 1
ATOM 5371 C C . LEU B 1 313 ? 19.312 -33.125 -8.18 1 78.38 313 LEU B C 1
ATOM 5373 O O . LEU B 1 313 ? 20.078 -32.188 -8.234 1 78.38 313 LEU B O 1
ATOM 5377 N N . PHE B 1 314 ? 18.484 -33.25 -7.234 1 79.5 314 PHE B N 1
ATOM 5378 C CA . PHE B 1 314 ? 18.328 -32.219 -6.211 1 79.5 314 PHE B CA 1
ATOM 5379 C C . PHE B 1 314 ? 19.484 -32.25 -5.23 1 79.5 314 PHE B C 1
ATOM 5381 O O . PHE B 1 314 ? 19.859 -31.219 -4.664 1 79.5 314 PHE B O 1
ATOM 5388 N N . ALA B 1 315 ? 20.047 -33.438 -5.086 1 80.75 315 ALA B N 1
ATOM 5389 C CA . ALA B 1 315 ? 21.281 -33.5 -4.312 1 80.75 315 ALA B CA 1
ATOM 5390 C C . ALA B 1 315 ? 22.375 -32.656 -4.965 1 80.75 315 ALA B C 1
ATOM 5392 O O . ALA B 1 315 ? 23.188 -32.031 -4.273 1 80.75 315 ALA B O 1
ATOM 5393 N N . ILE B 1 316 ? 22.406 -32.719 -6.18 1 83.94 316 ILE B N 1
ATOM 5394 C CA . ILE B 1 316 ? 23.391 -31.953 -6.938 1 83.94 316 ILE B CA 1
ATOM 5395 C C . ILE B 1 316 ? 23.109 -30.453 -6.766 1 83.94 316 ILE B C 1
ATOM 5397 O O . ILE B 1 316 ? 24.031 -29.672 -6.531 1 83.94 316 ILE B O 1
ATOM 5401 N N . PHE B 1 317 ? 21.844 -30.062 -6.879 1 80.25 317 PHE B N 1
ATOM 5402 C CA . PHE B 1 317 ? 21.5 -28.672 -6.668 1 80.25 317 PHE B CA 1
ATOM 5403 C C . PHE B 1 317 ? 21.875 -28.219 -5.262 1 80.25 317 PHE B C 1
ATOM 5405 O O . PHE B 1 317 ? 22.406 -27.125 -5.074 1 80.25 317 PHE B O 1
ATOM 5412 N N . GLU B 1 318 ? 21.594 -29.047 -4.312 1 81.88 318 GLU B N 1
ATOM 5413 C CA . GLU B 1 318 ? 21.906 -28.734 -2.922 1 81.88 318 GLU B CA 1
ATOM 5414 C C . GLU B 1 318 ? 23.406 -28.609 -2.707 1 81.88 318 GLU B C 1
ATOM 5416 O O . GLU B 1 318 ? 23.859 -27.797 -1.884 1 81.88 318 GLU B O 1
ATOM 5421 N N . ALA B 1 319 ? 24.109 -29.406 -3.41 1 84.38 319 ALA B N 1
ATOM 5422 C CA . ALA B 1 319 ? 25.562 -29.375 -3.311 1 84.38 319 ALA B CA 1
ATOM 5423 C C . ALA B 1 319 ? 26.109 -28 -3.73 1 84.38 319 ALA B C 1
ATOM 5425 O O . ALA B 1 319 ? 27.203 -27.625 -3.34 1 84.38 319 ALA B O 1
ATOM 5426 N N . GLY B 1 320 ? 25.375 -27.375 -4.492 1 84.38 320 GLY B N 1
ATOM 5427 C CA . GLY B 1 320 ? 25.781 -26.047 -4.918 1 84.38 320 GLY B CA 1
ATOM 5428 C C . GLY B 1 320 ? 25.922 -25.078 -3.768 1 84.38 320 GLY B C 1
ATOM 5429 O O . GLY B 1 320 ? 26.594 -24.047 -3.898 1 84.38 320 GLY B O 1
ATOM 5430 N N . GLY B 1 321 ? 25.219 -25.312 -2.652 1 82.19 321 GLY B N 1
ATOM 5431 C CA . GLY B 1 321 ? 25.469 -24.594 -1.423 1 82.19 321 GLY B CA 1
ATOM 5432 C C . GLY B 1 321 ? 24.484 -23.469 -1.177 1 82.19 321 GLY B C 1
ATOM 5433 O O . GLY B 1 321 ? 24.719 -22.594 -0.331 1 82.19 321 GLY B O 1
ATOM 5434 N N . TYR B 1 322 ? 23.484 -23.406 -2.002 1 82.44 322 TYR B N 1
ATOM 5435 C CA . TYR B 1 322 ? 22.5 -22.344 -1.824 1 82.44 322 TYR B CA 1
ATOM 5436 C C . TYR B 1 322 ? 21.109 -22.922 -1.556 1 82.44 322 TYR B C 1
ATOM 5438 O O . TYR B 1 322 ? 20.766 -24 -2.068 1 82.44 322 TYR B O 1
ATOM 5446 N N . ASP B 1 323 ? 20.312 -22.203 -0.781 1 77.56 323 ASP B N 1
ATOM 5447 C CA . ASP B 1 323 ? 19.031 -22.734 -0.326 1 77.56 323 ASP B CA 1
ATOM 5448 C C . ASP B 1 323 ? 17.938 -22.453 -1.349 1 77.56 323 ASP B C 1
ATOM 5450 O O . ASP B 1 323 ? 16.875 -23.094 -1.324 1 77.56 323 ASP B O 1
ATOM 5454 N N . THR B 1 324 ? 18.219 -21.438 -2.152 1 75.38 324 THR B N 1
ATOM 5455 C CA . THR B 1 324 ? 17.203 -21.078 -3.135 1 75.38 324 THR B CA 1
ATOM 5456 C C . THR B 1 324 ? 17.797 -21.094 -4.547 1 75.38 324 THR B C 1
ATOM 5458 O O . THR B 1 324 ? 19 -20.906 -4.727 1 75.38 324 THR B O 1
ATOM 5461 N N . PHE B 1 325 ? 16.938 -21.312 -5.516 1 70.19 325 PHE B N 1
ATOM 5462 C CA . PHE B 1 325 ? 17.375 -21.297 -6.906 1 70.19 325 PHE B CA 1
ATOM 5463 C C . PHE B 1 325 ? 17.844 -19.906 -7.312 1 70.19 325 PHE B C 1
ATOM 5465 O O . PHE B 1 325 ? 18.766 -19.766 -8.133 1 70.19 325 PHE B O 1
ATOM 5472 N N . GLY B 1 326 ? 17.172 -18.906 -6.734 1 67.69 326 GLY B N 1
ATOM 5473 C CA . GLY B 1 326 ? 17.625 -17.562 -7.004 1 67.69 326 GLY B CA 1
ATOM 5474 C C . GLY B 1 326 ? 19.078 -17.328 -6.609 1 67.69 326 GLY B C 1
ATOM 5475 O O . GLY B 1 326 ? 19.859 -16.812 -7.402 1 67.69 326 GLY B O 1
ATOM 5476 N N . ASP B 1 327 ? 19.391 -17.781 -5.465 1 75.31 327 ASP B N 1
ATOM 5477 C CA . ASP B 1 327 ? 20.766 -17.656 -4.992 1 75.31 327 ASP B CA 1
ATOM 5478 C C . ASP B 1 327 ? 21.703 -18.531 -5.805 1 75.31 327 ASP B C 1
ATOM 5480 O O . ASP B 1 327 ? 22.828 -18.125 -6.105 1 75.31 327 ASP B O 1
ATOM 5484 N N . LEU B 1 328 ? 21.266 -19.656 -6.102 1 76.12 328 LEU B N 1
ATOM 5485 C CA . LEU B 1 328 ? 22.078 -20.594 -6.867 1 76.12 328 LEU B CA 1
ATOM 5486 C C . LEU B 1 328 ? 22.438 -20.016 -8.234 1 76.12 328 LEU B C 1
ATOM 5488 O O . LEU B 1 328 ? 23.594 -20.078 -8.664 1 76.12 328 LEU B O 1
ATOM 5492 N N . THR B 1 329 ? 21.531 -19.359 -8.82 1 72.56 329 THR B N 1
ATOM 5493 C CA . THR B 1 329 ? 21.719 -18.828 -10.164 1 72.56 329 THR B CA 1
ATOM 5494 C C . THR B 1 329 ? 22.547 -17.547 -10.125 1 72.56 329 THR B C 1
ATOM 5496 O O . THR B 1 329 ? 23.297 -17.25 -11.062 1 72.56 329 THR B O 1
ATOM 5499 N N . SER B 1 330 ? 22.359 -16.797 -9.102 1 72.88 330 SER B N 1
ATOM 5500 C CA . SER B 1 330 ? 23.125 -15.555 -8.969 1 72.88 330 SER B CA 1
ATOM 5501 C C . SER B 1 330 ? 24.594 -15.844 -8.719 1 72.88 330 SER B C 1
ATOM 5503 O O . SER B 1 330 ? 25.453 -14.977 -8.922 1 72.88 330 SER B O 1
ATOM 5505 N N . HIS B 1 331 ? 24.875 -17.109 -8.305 1 80.44 331 HIS B N 1
ATOM 5506 C CA . HIS B 1 331 ? 26.25 -17.5 -8.008 1 80.44 331 HIS B CA 1
ATOM 5507 C C . HIS B 1 331 ? 26.672 -18.719 -8.828 1 80.44 331 HIS B C 1
ATOM 5509 O O . HIS B 1 331 ? 27.312 -19.625 -8.312 1 80.44 331 HIS B O 1
ATOM 5515 N N . LEU B 1 332 ? 26.219 -18.656 -10 1 78.06 332 LEU B N 1
ATOM 5516 C CA . LEU B 1 332 ? 26.422 -19.828 -10.859 1 78.06 332 LEU B CA 1
ATOM 5517 C C . LEU B 1 332 ? 27.906 -20.109 -11.07 1 78.06 332 LEU B C 1
ATOM 5519 O O . LEU B 1 332 ? 28.312 -21.266 -11.195 1 78.06 332 LEU B O 1
ATOM 5523 N N . THR B 1 333 ? 28.719 -19.062 -11.188 1 81.81 333 THR B N 1
ATOM 5524 C CA . THR B 1 333 ? 30.141 -19.219 -11.422 1 81.81 333 THR B CA 1
ATOM 5525 C C . THR B 1 333 ? 30.781 -20.031 -10.305 1 81.81 333 THR B C 1
ATOM 5527 O O . THR B 1 333 ? 31.703 -20.812 -10.539 1 81.81 333 THR B O 1
ATOM 5530 N N . GLN B 1 334 ? 30.266 -19.906 -9.18 1 85.81 334 GLN B N 1
ATOM 5531 C CA . GLN B 1 334 ? 30.812 -20.609 -8.023 1 85.81 334 GLN B CA 1
ATOM 5532 C C . GLN B 1 334 ? 30.141 -21.969 -7.844 1 85.81 334 GLN B C 1
ATOM 5534 O O . GLN B 1 334 ? 30.797 -22.938 -7.477 1 85.81 334 GLN B O 1
ATOM 5539 N N . SER B 1 335 ? 28.922 -22.062 -8.133 1 86.44 335 SER B N 1
ATOM 5540 C CA . SER B 1 335 ? 28.141 -23.25 -7.773 1 86.44 335 SER B CA 1
ATOM 5541 C C . SER B 1 335 ? 28.234 -24.328 -8.852 1 86.44 335 SER B C 1
ATOM 5543 O O . SER B 1 335 ? 28.172 -25.516 -8.555 1 86.44 335 SER B O 1
ATOM 5545 N N . LEU B 1 336 ? 28.453 -23.969 -10.062 1 85.38 336 LEU B N 1
ATOM 5546 C CA . LEU B 1 336 ? 28.375 -24.906 -11.164 1 85.38 336 LEU B CA 1
ATOM 5547 C C . LEU B 1 336 ? 29.484 -25.953 -11.062 1 85.38 336 LEU B C 1
ATOM 5549 O O . LEU B 1 336 ? 29.219 -27.156 -11.195 1 85.38 336 LEU B O 1
ATOM 5553 N N . PRO B 1 337 ? 30.688 -25.484 -10.805 1 87.12 337 PRO B N 1
ATOM 5554 C CA . PRO B 1 337 ? 31.734 -26.5 -10.68 1 87.12 337 PRO B CA 1
ATOM 5555 C C . PRO B 1 337 ? 31.469 -27.484 -9.547 1 87.12 337 PRO B C 1
ATOM 5557 O O . PRO B 1 337 ? 31.781 -28.672 -9.672 1 87.12 337 PRO B O 1
ATOM 5560 N N . ILE B 1 338 ? 30.875 -27.016 -8.562 1 90.06 338 ILE B N 1
ATOM 5561 C CA . ILE B 1 338 ? 30.562 -27.859 -7.418 1 90.06 338 ILE B CA 1
ATOM 5562 C C . ILE B 1 338 ? 29.469 -28.859 -7.789 1 90.06 338 ILE B C 1
ATOM 5564 O O . ILE B 1 338 ? 29.547 -30.031 -7.457 1 90.06 338 ILE B O 1
ATOM 5568 N N . MET B 1 339 ? 28.531 -28.453 -8.484 1 89.06 339 MET B N 1
ATOM 5569 C CA . MET B 1 339 ? 27.422 -29.297 -8.914 1 89.06 339 MET B CA 1
ATOM 5570 C C . MET B 1 339 ? 27.891 -30.359 -9.898 1 89.06 339 MET B C 1
ATOM 5572 O O . MET B 1 339 ? 27.484 -31.516 -9.805 1 89.06 339 MET B O 1
ATOM 5576 N N . LEU B 1 340 ? 28.844 -29.906 -10.727 1 87.5 340 LEU B N 1
ATOM 5577 C CA . LEU B 1 340 ? 29.359 -30.859 -11.695 1 87.5 340 LEU B CA 1
ATOM 5578 C C . LEU B 1 340 ? 30.203 -31.938 -11 1 87.5 340 LEU B C 1
ATOM 5580 O O . LEU B 1 340 ? 30.141 -33.125 -11.383 1 87.5 340 LEU B O 1
ATOM 5584 N N . ALA B 1 341 ? 30.891 -31.5 -10.023 1 88.69 341 ALA B N 1
ATOM 5585 C CA . ALA B 1 341 ? 31.656 -32.469 -9.234 1 88.69 341 ALA B CA 1
ATOM 5586 C C . ALA B 1 341 ? 30.734 -33.438 -8.516 1 88.69 341 ALA B C 1
ATOM 5588 O O . ALA B 1 341 ? 31.016 -34.625 -8.438 1 88.69 341 ALA B O 1
ATOM 5589 N N . ALA B 1 342 ? 29.688 -32.938 -8.008 1 89.25 342 ALA B N 1
ATOM 5590 C CA . ALA B 1 342 ? 28.719 -33.781 -7.324 1 89.25 342 ALA B CA 1
ATOM 5591 C C . ALA B 1 342 ? 28.078 -34.781 -8.297 1 89.25 342 ALA B C 1
ATOM 5593 O O . ALA B 1 342 ? 27.781 -35.906 -7.926 1 89.25 342 ALA B O 1
ATOM 5594 N N . ALA B 1 343 ? 27.875 -34.375 -9.5 1 87.62 343 ALA B N 1
ATOM 5595 C CA . ALA B 1 343 ? 27.266 -35.219 -10.523 1 87.62 343 ALA B CA 1
ATOM 5596 C C . ALA B 1 343 ? 28.172 -36.375 -10.883 1 87.62 343 ALA B C 1
ATOM 5598 O O . ALA B 1 343 ? 27.688 -37.469 -11.25 1 87.62 343 ALA B O 1
ATOM 5599 N N . ARG B 1 344 ? 29.422 -36.188 -10.742 1 85.31 344 ARG B N 1
ATOM 5600 C CA . ARG B 1 344 ? 30.391 -37.219 -11.117 1 85.31 344 ARG B CA 1
ATOM 5601 C C . ARG B 1 344 ? 30.406 -38.344 -10.109 1 85.31 344 ARG B C 1
ATOM 5603 O O . ARG B 1 344 ? 30.875 -39.438 -10.406 1 85.31 344 ARG B O 1
ATOM 5610 N N . ASN B 1 345 ? 29.859 -38.062 -8.938 1 82.94 345 ASN B N 1
ATOM 5611 C CA . ASN B 1 345 ? 29.859 -39.062 -7.883 1 82.94 345 ASN B CA 1
ATOM 5612 C C . ASN B 1 345 ? 28.625 -39.969 -7.949 1 82.94 345 ASN B C 1
ATOM 5614 O O . ASN B 1 345 ? 28.438 -40.844 -7.117 1 82.94 345 ASN B O 1
ATOM 5618 N N . ILE B 1 346 ? 27.75 -39.688 -8.898 1 82 346 ILE B N 1
ATOM 5619 C CA . ILE B 1 346 ? 26.547 -40.469 -9.047 1 82 346 ILE B CA 1
ATOM 5620 C C . ILE B 1 346 ? 26.828 -41.656 -9.969 1 82 346 ILE B C 1
ATOM 5622 O O . ILE B 1 346 ? 27.859 -41.719 -10.633 1 82 346 ILE B O 1
ATOM 5626 N N . ASP B 1 347 ? 25.938 -42.719 -9.891 1 78.75 347 ASP B N 1
ATOM 5627 C CA . ASP B 1 347 ? 26.078 -43.906 -10.719 1 78.75 347 ASP B CA 1
ATOM 5628 C C . ASP B 1 347 ? 26.219 -43.531 -12.195 1 78.75 347 ASP B C 1
ATOM 5630 O O . ASP B 1 347 ? 25.578 -42.594 -12.664 1 78.75 347 ASP B O 1
ATOM 5634 N N . VAL B 1 348 ? 27.031 -44.312 -12.898 1 75.94 348 VAL B N 1
ATOM 5635 C CA . VAL B 1 348 ? 27.438 -44.031 -14.273 1 75.94 348 VAL B CA 1
ATOM 5636 C C . VAL B 1 348 ? 26.203 -43.938 -15.172 1 75.94 348 VAL B C 1
ATOM 5638 O O . VAL B 1 348 ? 26.156 -43.094 -16.078 1 75.94 348 VAL B O 1
ATOM 5641 N N . GLU B 1 349 ? 25.266 -44.75 -14.922 1 72.69 349 GLU B N 1
ATOM 5642 C CA . GLU B 1 349 ? 24.062 -44.75 -15.758 1 72.69 349 GLU B CA 1
ATOM 5643 C C . GLU B 1 349 ? 23.328 -43.438 -15.703 1 72.69 349 GLU B C 1
ATOM 5645 O O . GLU B 1 349 ? 22.75 -43 -16.703 1 72.69 349 GLU B O 1
ATOM 5650 N N . ASP B 1 350 ? 23.406 -42.781 -14.602 1 77.12 350 ASP B N 1
ATOM 5651 C CA . ASP B 1 350 ? 22.641 -41.562 -14.391 1 77.12 350 ASP B CA 1
ATOM 5652 C C . ASP B 1 350 ? 23.516 -40.312 -14.57 1 77.12 350 ASP B C 1
ATOM 5654 O O . ASP B 1 350 ? 23.016 -39.219 -14.781 1 77.12 350 ASP B O 1
ATOM 5658 N N . ARG B 1 351 ? 24.719 -40.5 -14.516 1 83.06 351 ARG B N 1
ATOM 5659 C CA . ARG B 1 351 ? 25.688 -39.406 -14.523 1 83.06 351 ARG B CA 1
ATOM 5660 C C . ARG B 1 351 ? 25.547 -38.562 -15.789 1 83.06 351 ARG B C 1
ATOM 5662 O O . ARG B 1 351 ? 25.5 -37.344 -15.719 1 83.06 351 ARG B O 1
ATOM 5669 N N . ASP B 1 352 ? 25.453 -39.25 -16.922 1 78.25 352 ASP B N 1
ATOM 5670 C CA . ASP B 1 352 ? 25.422 -38.531 -18.188 1 78.25 352 ASP B CA 1
ATOM 5671 C C . ASP B 1 352 ? 24.203 -37.625 -18.281 1 78.25 352 ASP B C 1
ATOM 5673 O O . ASP B 1 352 ? 24.297 -36.469 -18.703 1 78.25 352 ASP B O 1
ATOM 5677 N N . VAL B 1 353 ? 23.156 -38.156 -17.875 1 77.31 353 VAL B N 1
ATOM 5678 C CA . VAL B 1 353 ? 21.922 -37.375 -17.938 1 77.31 353 VAL B CA 1
ATOM 5679 C C . VAL B 1 353 ? 22 -36.219 -16.953 1 77.31 353 VAL B C 1
ATOM 5681 O O . VAL B 1 353 ? 21.562 -35.125 -17.25 1 77.31 353 VAL B O 1
ATOM 5684 N N . MET B 1 354 ? 22.578 -36.469 -15.852 1 81.88 354 MET B N 1
ATOM 5685 C CA . MET B 1 354 ? 22.719 -35.406 -14.844 1 81.88 354 MET B CA 1
ATOM 5686 C C . MET B 1 354 ? 23.578 -34.281 -15.375 1 81.88 354 MET B C 1
ATOM 5688 O O . MET B 1 354 ? 23.234 -33.094 -15.195 1 81.88 354 MET B O 1
ATOM 5692 N N . ILE B 1 355 ? 24.594 -34.656 -15.992 1 81.94 355 ILE B N 1
ATOM 5693 C CA . ILE B 1 355 ? 25.516 -33.656 -16.531 1 81.94 355 ILE B CA 1
ATOM 5694 C C . ILE B 1 355 ? 24.812 -32.844 -17.625 1 81.94 355 ILE B C 1
ATOM 5696 O O . ILE B 1 355 ? 24.953 -31.641 -17.688 1 81.94 355 ILE B O 1
ATOM 5700 N N . GLU B 1 356 ? 24.078 -33.531 -18.359 1 77.88 356 GLU B N 1
ATOM 5701 C CA . GLU B 1 356 ? 23.344 -32.875 -19.422 1 77.88 356 GLU B CA 1
ATOM 5702 C C . GLU B 1 356 ? 22.312 -31.891 -18.844 1 77.88 356 GLU B C 1
ATOM 5704 O O . GLU B 1 356 ? 22.125 -30.797 -19.375 1 77.88 356 GLU B O 1
ATOM 5709 N N . VAL B 1 357 ? 21.625 -32.281 -17.859 1 75.88 357 VAL B N 1
ATOM 5710 C CA . VAL B 1 357 ? 20.625 -31.453 -17.203 1 75.88 357 VAL B CA 1
ATOM 5711 C C . VAL B 1 357 ? 21.312 -30.219 -16.609 1 75.88 357 VAL B C 1
ATOM 5713 O O . VAL B 1 357 ? 20.812 -29.094 -16.75 1 75.88 357 VAL B O 1
ATOM 5716 N N . LEU B 1 358 ? 22.406 -30.422 -16.016 1 79.19 358 LEU B N 1
ATOM 5717 C CA . LEU B 1 358 ? 23.141 -29.312 -15.414 1 79.19 358 LEU B CA 1
ATOM 5718 C C . LEU B 1 358 ? 23.625 -28.344 -16.484 1 79.19 358 LEU B C 1
ATOM 5720 O O . LEU B 1 358 ? 23.578 -27.125 -16.281 1 79.19 358 LEU B O 1
ATOM 5724 N N . LYS B 1 359 ? 24.062 -28.875 -17.531 1 75.12 359 LYS B N 1
ATOM 5725 C CA .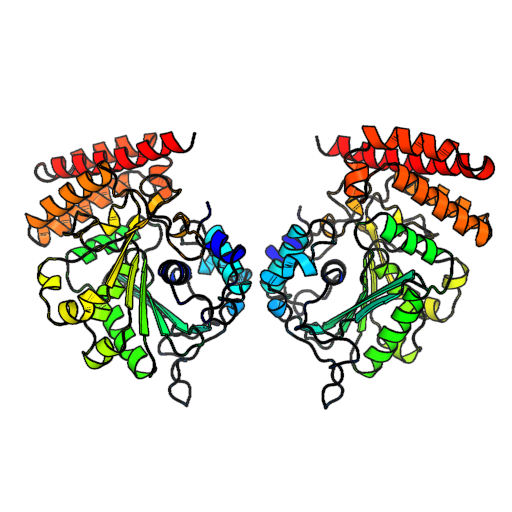 LYS B 1 359 ? 24.484 -28.031 -18.641 1 75.12 359 LYS B CA 1
ATOM 5726 C C . LYS B 1 359 ? 23.312 -27.219 -19.188 1 75.12 359 LYS B C 1
ATOM 5728 O O . LYS B 1 359 ? 23.469 -26.031 -19.5 1 75.12 359 LYS B O 1
ATOM 5733 N N . GLY B 1 360 ? 22.281 -27.906 -19.359 1 72.06 360 GLY B N 1
ATOM 5734 C CA . GLY B 1 360 ? 21.078 -27.203 -19.781 1 72.06 360 GLY B CA 1
ATOM 5735 C C . GLY B 1 360 ? 20.656 -26.109 -18.828 1 72.06 360 GLY B C 1
ATOM 5736 O O . GLY B 1 360 ? 20.312 -25 -19.266 1 72.06 360 GLY B O 1
ATOM 5737 N N . PHE B 1 361 ? 20.688 -26.438 -17.594 1 74 361 PHE B N 1
ATOM 5738 C CA . PHE B 1 361 ? 20.375 -25.469 -16.547 1 74 361 PHE B CA 1
ATOM 5739 C C . PHE B 1 361 ? 21.312 -24.266 -16.609 1 74 361 PHE B C 1
ATOM 5741 O O . PHE B 1 361 ? 20.875 -23.125 -16.547 1 74 361 PHE B O 1
ATOM 5748 N N . ALA B 1 362 ? 22.578 -24.531 -16.766 1 73.5 362 ALA B N 1
ATOM 5749 C CA . ALA B 1 362 ? 23.594 -23.484 -16.844 1 73.5 362 ALA B CA 1
ATOM 5750 C C . ALA B 1 362 ? 23.391 -22.641 -18.094 1 73.5 362 ALA B C 1
ATOM 5752 O O . ALA B 1 362 ? 23.578 -21.422 -18.062 1 73.5 362 ALA B O 1
ATOM 5753 N N . ALA B 1 363 ? 23.094 -23.281 -19.125 1 71.38 363 ALA B N 1
ATOM 5754 C CA . ALA B 1 363 ? 22.875 -22.562 -20.375 1 71.38 363 ALA B CA 1
ATOM 5755 C C . ALA B 1 363 ? 21.688 -21.609 -20.266 1 71.38 363 ALA B C 1
ATOM 5757 O O . ALA B 1 363 ? 21.734 -20.484 -20.781 1 71.38 363 ALA B O 1
ATOM 5758 N N . THR B 1 364 ? 20.719 -22.047 -19.594 1 67.25 364 THR B N 1
ATOM 5759 C CA . THR B 1 364 ? 19.547 -21.219 -19.406 1 67.25 364 THR B CA 1
ATOM 5760 C C . THR B 1 364 ? 19.859 -20.031 -18.516 1 67.25 364 THR B C 1
ATOM 5762 O O . THR B 1 364 ? 19.375 -18.922 -18.75 1 67.25 364 THR B O 1
ATOM 5765 N N . ALA B 1 365 ? 20.719 -20.219 -17.516 1 68 365 ALA B N 1
ATOM 5766 C CA . ALA B 1 365 ? 21.109 -19.172 -16.578 1 68 365 ALA B CA 1
ATOM 5767 C C . ALA B 1 365 ? 22.016 -18.141 -17.25 1 68 365 ALA B C 1
ATOM 5769 O O . ALA B 1 365 ? 21.906 -16.938 -16.984 1 68 365 ALA B O 1
ATOM 5770 N N . ALA B 1 366 ? 22.984 -18.578 -18.031 1 61.69 366 ALA B N 1
ATOM 5771 C CA . ALA B 1 366 ? 23.969 -17.719 -18.688 1 61.69 366 ALA B CA 1
ATOM 5772 C C . ALA B 1 366 ? 23.281 -16.828 -19.734 1 61.69 366 ALA B C 1
ATOM 5774 O O . ALA B 1 366 ? 23.672 -15.664 -19.906 1 61.69 366 ALA B O 1
ATOM 5775 N N . ALA B 1 367 ? 22.375 -17.328 -20.344 1 55.03 367 ALA B N 1
ATOM 5776 C CA . ALA B 1 367 ? 21.688 -16.531 -21.344 1 55.03 367 ALA B CA 1
ATOM 5777 C C . ALA B 1 367 ? 21 -15.32 -20.703 1 55.03 367 ALA B C 1
ATOM 5779 O O . ALA B 1 367 ? 20.828 -14.281 -21.359 1 55.03 367 ALA B O 1
ATOM 5780 N N . SER B 1 368 ? 20.688 -15.297 -19.5 1 49.72 368 SER B N 1
ATOM 5781 C CA . SER B 1 368 ? 20.047 -14.188 -18.797 1 49.72 368 SER B CA 1
ATOM 5782 C C . SER B 1 368 ? 21.062 -13.086 -18.453 1 49.72 368 SER B C 1
ATOM 5784 O O . SER B 1 368 ? 20.703 -11.914 -18.391 1 49.72 368 SER B O 1
ATOM 5786 N N . VAL B 1 369 ? 22.25 -13.469 -18.078 1 46.16 369 VAL B N 1
ATOM 5787 C CA . VAL B 1 369 ? 23.281 -12.484 -17.75 1 46.16 369 VAL B CA 1
ATOM 5788 C C . VAL B 1 369 ? 23.594 -11.648 -19 1 46.16 369 VAL B C 1
ATOM 5790 O O . VAL B 1 369 ? 23.859 -10.453 -18.891 1 46.16 369 VAL B O 1
ATOM 5793 N N . ILE B 1 370 ? 23.453 -12.172 -20.031 1 41.28 370 ILE B N 1
ATOM 5794 C CA . ILE B 1 370 ? 23.766 -11.414 -21.234 1 41.28 370 ILE B CA 1
ATOM 5795 C C . ILE B 1 370 ? 22.641 -10.422 -21.531 1 41.28 370 ILE B C 1
ATOM 5797 O O . ILE B 1 370 ? 22.906 -9.305 -21.984 1 41.28 370 ILE B O 1
ATOM 5801 N N . LEU B 1 371 ? 21.5 -10.633 -21.203 1 38.81 371 LEU B N 1
ATOM 5802 C CA . LEU B 1 371 ? 20.422 -9.727 -21.547 1 38.81 371 LEU B CA 1
ATOM 5803 C C . LEU B 1 371 ? 20.266 -8.625 -20.5 1 38.81 371 LEU B C 1
ATOM 5805 O O . LEU B 1 371 ? 19.609 -7.609 -20.766 1 38.81 371 LEU B O 1
ATOM 5809 N N . ALA B 1 372 ? 20.609 -8.727 -19.453 1 37.62 372 ALA B N 1
ATOM 5810 C CA . ALA B 1 372 ? 20.469 -7.711 -18.422 1 37.62 372 ALA B CA 1
ATOM 5811 C C . ALA B 1 372 ? 21.547 -6.629 -18.562 1 37.62 372 ALA B C 1
ATOM 5813 O O . ALA B 1 372 ? 21.438 -5.555 -17.969 1 37.62 372 ALA B O 1
ATOM 5814 N N . LYS B 1 373 ? 22.609 -6.648 -19.328 1 32.28 373 LYS B N 1
ATOM 5815 C CA . LYS B 1 373 ? 23.516 -5.543 -19.625 1 32.28 373 LYS B CA 1
ATOM 5816 C C . LYS B 1 373 ? 22.984 -4.699 -20.781 1 32.28 373 LYS B C 1
ATOM 5818 O O . LYS B 1 373 ? 22.625 -5.234 -21.828 1 32.28 373 LYS B O 1
#

Organism: Bifidobacterium longum (strain NCC 2705) (NCBI:txid206672)

Nearest PDB structures (foldseek):
  4zrd-assembly1_A  TM=5.416E-01  e=1.501E-03  Malassezia globosa CBS 7966
  7spr-assembly1_A  TM=5.491E-01  e=4.340E-03  Malassezia globosa CBS 7966
  4zre-assembly1_A  TM=6.470E-01  e=1.255E-02  Malassezia globosa CBS 7966
  5gw8-assembly1_A  TM=5.417E-01  e=8.209E-03  Malassezia globosa CBS 7966
  3uuf-assembly1_A  TM=5.990E-01  e=1.396E-02  Malassezia globosa CBS 7966